Protein 5F7V (pdb70)

Nearest PDB structures (foldseek):
  5f7v-assembly1_A  TM=1.003E+00  e=2.747E-79  Listeria monocytogenes EGD-e
  5yse-assembly1_A  TM=9.105E-01  e=2.428E-28  Listeria innocua Clip11262
  4qsd-assembly1_A  TM=8.784E-01  e=1.864E-27  Agrobacterium fabrum str. C58
  3uor-assembly2_B  TM=7.934E-01  e=7.966E-25  Xanthomonas citri pv. citri str. 306
  7c70-assembly2_B  TM=7.901E-01  e=2.291E-22  Thermus thermophilus HB8

InterPro domains:
  IPR006059 Bacterial-type extracellular solute-binding protein [PF01547] (42-328)
  IPR050490 Bacterial solute-binding protein 1 [PTHR43649] (1-415)

Solvent-accessible surface area: 17169 Å² total; per-residue (Å²): 179,169,40,78,0,60,1,6,1,23,23,3,128,42,140,11,5,93,56,1,18,124,39,1,56,161,94,34,113,88,17,98,7,53,56,93,63,31,65,117,122,67,0,28,101,114,0,72,88,62,23,76,71,71,106,29,6,14,0,0,0,2,10,17,13,2,5,43,67,3,6,77,84,29,26,2,5,58,0,52,43,48,28,112,144,31,167,126,22,69,46,96,66,4,10,139,68,0,24,54,7,1,80,46,108,69,79,12,24,2,0,0,1,0,11,2,1,6,0,3,0,11,3,49,66,29,0,89,187,56,62,12,144,76,6,66,34,109,35,39,15,133,55,11,44,50,4,0,114,136,8,35,48,82,170,88,108,18,24,0,0,5,26,54,15,42,0,44,9,0,10,0,0,0,10,5,8,48,9,52,4,18,53,164,79,66,62,61,11,61,0,50,16,109,59,0,36,103,0,0,40,20,3,2,58,8,15,66,96,45,135,3,6,6,21,26,83,60,33,86,88,93,103,32,30,60,4,0,49,112,23,29,0,0,0,4,7,20,0,0,96,19,0,83,88,0,67,112,12,105,20,141,12,16,0,21,5,2,9,3,49,97,94,67,1,0,3,0,24,2,10,0,0,1,0,4,110,126,13,144,80,50,92,9,0,7,85,0,0,15,14,7,5,32,37,102,56,2,7,112,7,4,6,107,18,16,20,9,2,4,0,18,88,67,168,130,11,30,79,73,0,51,100,34,82,41,0,97,44,2,88,0,0,45,82,0,37,147,52,49,42,84,4,21,58,5,105,22,3,44,127,0,11,101,80,0,48,55,7,0,75,88,7,20,80,64,100,21,60,23,84,104,0,0,106,47,0,40,52,33,0,32,170,48,50,49,32,228

CATH classification: 3.40.190.10

Foldseek 3Di:
DAEEFEEEEEQQPPVLPVVLQVVLCVVVVRYHYHYDYDHPVCRPVVQVCCVVVPNHG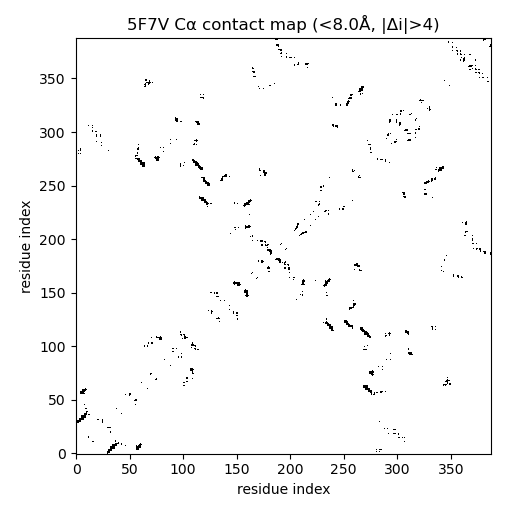QKYKDKLAQLLLCVVVPFFDFCQVVVVPVPPDDLVQFDPVQQCSQDDPNTHFWFWQFKWWKWKKFFVVLCVVLVHDDDAQADALVSLVVQQLSSDDVVVLAAAEEDDLFPQRLQQLLVLQVHHQAPPVRQAGPCLPPSSLVSSCSRLCCQVPSNRYDFCVSQPPHDVVVCVLVVRYGIYIGMLQCVLVCPVRPGAMATAQDHGHNDHEIEMMTMTMTGTPPDPCNSSNVSSRSCSQDPLVSQLSCLVRSSHHHRGPDCVSNVSNCVDDVVNPSVNRVVNVVRYDYDDNDSCSVVLRVQLSVLSSCSSVVNDGSNVSSVVSSVVSCVVVVHD

Secondary structure (DSSP, 8-state):
--EEEEEEESS---HHHHHHHHHHHHH-TTEEEEEEE--HHHHHHHHHHHHHTT---SEEEEEHHHHHHHHHHT-B---HHHHHH-TT--GGGB-HHHHHTTEETTEE-SEEEEEE-EEEEEEHHHHHHHTPPPP-TT-BHHHHHHHHHHH-BGGGTBEEEE---SHHHHHHHHHTTT--SB-TTSS-B-TT-HHHHHHHHHHHHHHHTS--S--HHHHTTS-HHHHHHTT-EEEEEEEGGGHHHHTT-SS-EEEEPPPBSSS--EE-EEEEEEEBTT-S-HHHHHHHHHHHHH-HHHHHHHHHTT-SEESB--HHHHHHHHH--SSS-THHHHHGGGGEEPPP--TTHHHHHHHHHHHHHHHHTTS--HHHHHHHHHHHHHHHHT--

Organism: Listeria monocytogenes serovar 1/2a (strain ATCC BAA-679 / EGD-e) (NCBI:txid169963)

Sequence (388 aa):
DKTEITYYQFSAPGKALDEMVKEFEKQNPDIKKVNNVQQTIAFNDYFTTKLQTQIAGGDAPDAFELNYEETFMMQQYAEEKGVLADLTSYIEKDKDFDPSTLNKQAYDAFKYDGKQYGMVESFSNVVTIYNKDLFDKAGVEYPTADWTWKDEEEAAAKKLTDAKNKVWGTSQPVTMNEFYKVAAQNGGSSIFNEDLLTETTINSPENVEALTHLTNEVTDSKVAPSPADLSSGQLPEDLFMNGQIAMLHTGIWLFDMMFQDAPFKWDVQVEAGNTQKATHFFANGIGVSKDSDKKEAAFKFASSFMSANEEAAKIRIDNNWELPATTENKEILQPYLDATPPDNREAVFESLQYMVVLPPVVKDWNKIISDYTNSSEFEKVLNGDSTPEKALKNSSEDNINKTMGFK

Structure (mmCIF, N/CA/C/O backbone):
data_5F7V
#
_entry.id   5F7V
#
_cell.length_a   49.034
_cell.length_b   37.639
_cell.length_c   90.426
_cell.angle_alpha   90.00
_cell.angle_beta   93.21
_cell.angle_gamma   90.00
#
_symmetry.space_group_name_H-M   'P 1 21 1'
#
loop_
_entity.id
_entity.type
_entity.pdbx_description
1 polymer 'Lmo0181 protein'
2 branched 'Cyclic alpha-D-glucopyranose-(1-3)-alpha-D-glucopyranose-(1-6)-alpha-D-glucopyranose-(1-3)-alpha-D-glucopyranose'
3 water water
#
loop_
_atom_site.group_PDB
_atom_site.id
_atom_site.type_symbol
_atom_site.label_atom_id
_atom_site.label_alt_id
_atom_site.label_comp_id
_atom_site.label_asym_id
_atom_site.label_entity_id
_atom_site.label_seq_id
_atom_site.pdbx_PDB_ins_code
_atom_site.Cartn_x
_atom_site.Cartn_y
_atom_site.Cartn_z
_atom_site.occupancy
_atom_site.B_iso_or_equiv
_atom_site.auth_seq_id
_atom_site.auth_comp_id
_atom_site.auth_asym_id
_atom_site.auth_atom_id
_atom_site.pdbx_PDB_model_num
ATOM 1 N N . ASP A 1 11 ? 23.673 -1.923 104.468 1.00 36.28 29 ASP A N 1
ATOM 2 C CA . ASP A 1 11 ? 24.829 -2.761 104.921 1.00 34.19 29 ASP A CA 1
ATOM 3 C C . ASP A 1 11 ? 25.571 -3.331 103.704 1.00 29.12 29 ASP A C 1
ATOM 4 O O . ASP A 1 11 ? 26.312 -2.600 103.041 1.00 28.30 29 ASP A O 1
ATOM 9 N N . LYS A 1 12 ? 25.355 -4.611 103.406 1.00 37.05 30 LYS A N 1
ATOM 10 C CA . LYS A 1 12 ? 26.058 -5.316 102.331 1.00 32.20 30 LYS A CA 1
ATOM 11 C C . LYS A 1 12 ? 25.174 -5.353 101.093 1.00 27.45 30 LYS A C 1
ATOM 12 O O . LYS A 1 12 ? 23.958 -5.486 101.205 1.00 27.56 30 LYS A O 1
ATOM 18 N N . THR A 1 13 ? 25.793 -5.248 99.926 1.00 22.49 31 THR A N 1
ATOM 19 C CA . THR A 1 13 ? 25.066 -5.211 98.677 1.00 20.57 31 THR A CA 1
ATOM 20 C C . THR A 1 13 ? 25.645 -6.304 97.807 1.00 18.07 31 THR A C 1
ATOM 21 O O . THR A 1 13 ? 26.865 -6.387 97.689 1.00 16.60 31 THR A O 1
ATOM 25 N N . GLU A 1 14 ? 24.801 -7.124 97.193 1.00 17.04 32 GLU A N 1
ATOM 26 C CA . GLU A 1 14 ? 25.249 -8.118 96.239 1.00 15.73 32 GLU A CA 1
ATOM 27 C C . GLU A 1 14 ? 24.718 -7.727 94.863 1.00 13.91 32 GLU A C 1
ATOM 28 O O . GLU A 1 14 ? 23.506 -7.573 94.680 1.00 14.78 32 GLU A O 1
ATOM 34 N N . ILE A 1 15 ? 25.629 -7.559 93.915 1.00 11.58 33 ILE A N 1
ATOM 35 C CA . ILE A 1 15 ? 25.217 -7.243 92.553 1.00 10.64 33 ILE A CA 1
ATOM 36 C C . ILE A 1 15 ? 25.475 -8.441 91.651 1.00 9.78 33 ILE A C 1
ATOM 37 O O . ILE A 1 15 ? 26.352 -9.269 91.901 1.00 9.32 33 ILE A O 1
ATOM 42 N N . THR A 1 16 ? 24.726 -8.520 90.567 1.00 9.38 34 THR A N 1
ATOM 43 C CA . TH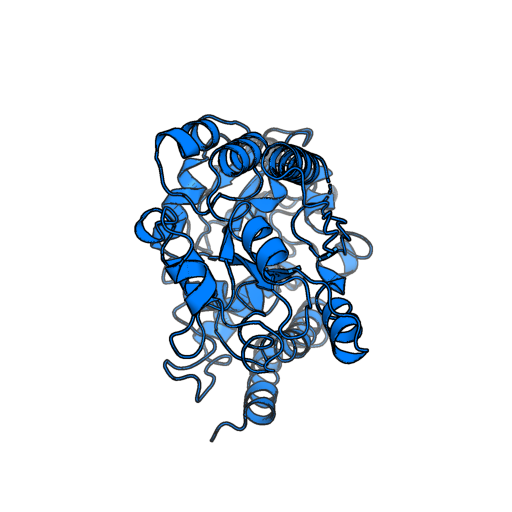R A 1 16 ? 24.995 -9.463 89.486 1.00 9.01 34 THR A CA 1
ATOM 44 C C . THR A 1 16 ? 25.701 -8.771 88.332 1.00 7.92 34 THR A C 1
ATOM 45 O O . THR A 1 16 ? 25.351 -7.643 87.991 1.00 7.78 34 THR A O 1
ATOM 49 N N . TYR A 1 17 ? 26.658 -9.467 87.739 1.00 7.37 35 TYR A N 1
ATOM 50 C CA . TYR A 1 17 ? 27.411 -9.021 86.552 1.00 6.78 35 TYR A CA 1
ATOM 51 C C . TYR A 1 17 ? 27.353 -10.126 85.530 1.00 7.11 35 TYR A C 1
ATOM 52 O O . TYR A 1 17 ? 27.760 -11.233 85.834 1.00 7.60 35 TYR A O 1
ATOM 61 N N . TYR A 1 18 ? 26.782 -9.827 84.369 1.00 7.31 36 TYR A N 1
ATOM 62 C CA . TYR A 1 18 ? 26.609 -10.780 83.262 1.00 7.95 36 TYR A CA 1
ATOM 63 C C . TYR A 1 18 ? 27.649 -10.402 82.225 1.00 7.04 36 TYR A C 1
ATOM 64 O O . TYR A 1 18 ? 27.799 -9.209 81.912 1.00 6.67 36 TYR A O 1
ATOM 73 N N . GLN A 1 19 ? 28.427 -11.363 81.733 1.00 6.77 37 GLN A N 1
ATOM 74 C CA . GLN A 1 19 ? 29.500 -11.026 80.770 1.00 6.29 37 GLN A CA 1
ATOM 75 C C . GLN A 1 19 ? 29.843 -12.187 79.847 1.00 6.70 37 GLN A C 1
ATOM 76 O O . GLN A 1 19 ? 29.426 -13.322 80.078 1.00 7.09 37 GLN A O 1
ATOM 82 N N . PHE A 1 20 ? 30.610 -11.867 78.817 1.00 6.56 38 PHE A N 1
ATOM 83 C CA . PHE A 1 20 ? 31.090 -12.813 77.822 1.00 7.15 38 PHE A CA 1
ATOM 84 C C . PHE A 1 20 ? 32.574 -12.808 77.573 1.00 7.59 38 PHE A C 1
ATOM 85 O O . PHE A 1 20 ? 33.081 -13.814 77.134 1.00 8.40 38 PHE A O 1
ATOM 93 N N . SER A 1 21 ? 33.284 -11.698 77.803 1.00 7.39 39 SER A N 1
ATOM 94 C CA . SER A 1 21 ? 34.619 -11.619 77.209 1.00 8.24 39 SER A CA 1
ATOM 95 C C . SER A 1 21 ? 35.721 -12.361 77.955 1.00 9.49 39 SER A C 1
ATOM 96 O O . SER A 1 21 ? 36.734 -12.658 77.351 1.00 10.43 39 SER A O 1
ATOM 99 N N . ALA A 1 22 ? 35.508 -12.632 79.241 1.00 10.08 40 ALA A N 1
ATOM 100 C CA . ALA A 1 22 ? 36.400 -13.508 79.995 1.00 12.31 40 ALA A CA 1
ATOM 101 C C . ALA A 1 22 ? 35.884 -14.953 79.858 1.00 14.87 40 ALA A C 1
ATOM 102 O O . ALA A 1 22 ? 34.659 -15.227 79.963 1.00 15.25 40 ALA A O 1
ATOM 104 N N . PRO A 1 23 ? 36.818 -15.903 79.757 1.00 18.72 41 PRO A N 1
ATOM 105 C CA . PRO A 1 23 ? 36.370 -17.295 79.991 1.00 20.67 41 PRO A CA 1
ATOM 106 C C . PRO A 1 23 ? 35.709 -17.489 81.367 1.00 21.32 41 PRO A C 1
ATOM 107 O O . PRO A 1 23 ? 34.987 -18.483 81.528 1.00 25.62 41 PRO A O 1
ATOM 111 N N . GLY A 1 26 ? 38.550 -18.237 83.535 1.00 25.74 44 GLY A N 1
ATOM 112 C CA . GLY A 1 26 ? 38.078 -17.165 84.421 1.00 24.13 44 GLY A CA 1
ATOM 113 C C . GLY A 1 26 ? 39.162 -16.484 85.248 1.00 23.87 44 GLY A C 1
ATOM 114 O O . GLY A 1 26 ? 38.844 -15.669 86.134 1.00 23.02 44 GLY A O 1
ATOM 115 N N . LYS A 1 27 ? 40.426 -16.802 84.975 1.00 23.68 45 LYS A N 1
ATOM 116 C CA . LYS A 1 27 ? 41.534 -16.353 85.814 1.00 23.28 45 LYS A CA 1
ATOM 117 C C . LYS A 1 27 ? 41.551 -14.835 86.038 1.00 20.04 45 LYS A C 1
ATOM 118 O O . LYS A 1 27 ? 41.457 -14.354 87.173 1.00 19.32 45 LYS A O 1
ATOM 124 N N . ALA A 1 28 ? 41.668 -14.082 84.956 1.00 17.54 46 ALA A N 1
ATOM 125 C CA . ALA A 1 28 ? 41.798 -12.642 85.075 1.00 15.58 46 ALA A CA 1
ATOM 126 C C . ALA A 1 28 ? 40.557 -12.014 85.712 1.00 13.72 46 ALA A C 1
ATOM 127 O O . ALA A 1 28 ? 40.671 -11.190 86.635 1.00 12.86 46 ALA A O 1
ATOM 129 N N . LEU A 1 29 ? 39.376 -12.427 85.276 1.00 12.46 47 LEU A N 1
ATOM 130 C CA . LEU A 1 29 ? 38.178 -11.785 85.800 1.00 11.30 47 LEU A CA 1
ATOM 131 C C . LEU A 1 29 ? 38.010 -12.107 87.279 1.00 11.49 47 LEU A C 1
ATOM 132 O O . LEU A 1 29 ? 37.639 -11.224 88.060 1.00 10.33 47 LEU A O 1
ATOM 137 N N . ASP A 1 30 ? 38.262 -13.345 87.667 1.00 12.53 48 ASP A N 1
ATOM 138 C CA . ASP A 1 30 ? 38.173 -13.708 89.088 1.00 13.38 48 ASP A CA 1
ATOM 139 C C . ASP A 1 30 ? 39.119 -12.863 89.958 1.00 12.85 48 ASP A C 1
ATOM 140 O O . ASP A 1 30 ? 38.719 -12.417 91.044 1.00 12.13 48 ASP A O 1
ATOM 145 N N . GLU A 1 31 ? 40.336 -12.625 89.486 1.00 12.69 49 GLU A N 1
ATOM 146 C CA . GLU A 1 31 ? 41.275 -11.788 90.212 1.00 12.86 49 GLU A CA 1
ATOM 147 C C . GLU A 1 31 ? 40.788 -10.349 90.284 1.00 11.31 49 GLU A C 1
ATOM 148 O O . GLU A 1 31 ? 40.898 -9.739 91.334 1.00 10.99 49 GLU A O 1
ATOM 154 N N . MET A 1 32 ? 40.211 -9.816 89.208 1.00 10.19 50 MET A N 1
ATOM 155 C CA . MET A 1 32 ? 39.624 -8.483 89.277 1.00 9.26 50 MET A CA 1
ATOM 156 C C . MET A 1 32 ? 38.492 -8.389 90.302 1.00 8.67 50 MET A C 1
ATOM 157 O O . MET A 1 32 ? 38.445 -7.434 91.065 1.00 8.29 50 MET A O 1
ATOM 162 N N . VAL A 1 33 ? 37.627 -9.395 90.336 1.00 8.55 51 VAL A N 1
ATOM 163 C CA . VAL A 1 33 ? 36.531 -9.407 91.316 1.00 8.38 51 VAL A CA 1
ATOM 164 C C . VAL A 1 33 ? 37.095 -9.450 92.745 1.00 8.79 51 VAL A C 1
ATOM 165 O O . VAL A 1 33 ? 36.613 -8.705 93.620 1.00 8.65 51 VAL A O 1
ATOM 169 N N . LYS A 1 34 ? 38.086 -10.295 92.991 1.00 9.51 52 LYS A N 1
ATOM 170 C CA . LYS A 1 34 ? 38.709 -10.363 94.301 1.00 10.25 52 LYS A CA 1
ATOM 171 C C . LYS A 1 34 ? 39.270 -9.004 94.726 1.00 9.89 52 LYS A C 1
ATOM 172 O O . LYS A 1 34 ? 39.142 -8.600 95.875 1.00 9.87 52 LYS A O 1
ATOM 178 N N . GLU A 1 35 ? 39.962 -8.342 93.811 1.00 9.56 53 GLU A N 1
ATOM 179 C CA . GLU A 1 35 ? 40.555 -7.036 94.112 1.00 9.77 53 GLU A CA 1
ATOM 180 C C . GLU A 1 35 ? 39.466 -5.964 94.346 1.00 8.93 53 GLU A C 1
ATOM 181 O O . GLU A 1 35 ? 39.550 -5.163 95.279 1.00 9.19 53 GLU A O 1
ATOM 187 N N . PHE A 1 36 ? 38.414 -6.019 93.551 1.00 8.14 54 PHE A N 1
ATOM 188 C CA . PHE A 1 36 ? 37.288 -5.115 93.726 1.00 7.80 54 PHE A CA 1
ATOM 189 C C . PHE A 1 36 ? 36.650 -5.293 95.104 1.00 8.12 54 PHE A C 1
ATOM 190 O O . PHE A 1 36 ? 36.362 -4.319 95.780 1.00 8.23 54 PHE A O 1
ATOM 198 N N . GLU A 1 37 ? 36.448 -6.542 95.481 1.00 8.43 55 GLU A N 1
ATOM 199 C CA . GLU A 1 37 ? 35.824 -6.870 96.765 1.00 9.08 55 GLU A CA 1
ATOM 200 C C . GLU A 1 37 ? 36.716 -6.469 97.928 1.00 9.78 55 GLU A C 1
ATOM 201 O O . GLU A 1 37 ? 36.203 -6.038 98.965 1.00 10.35 55 GLU A O 1
ATOM 207 N N . LYS A 1 38 ? 38.030 -6.588 97.759 1.00 9.98 56 LYS A N 1
ATOM 208 C CA . LYS A 1 38 ? 38.942 -6.140 98.793 1.00 10.75 56 LYS A CA 1
ATOM 209 C C . LYS A 1 38 ? 38.838 -4.631 99.044 1.00 10.94 56 LYS A C 1
ATOM 210 O O . LYS A 1 38 ? 38.785 -4.175 100.207 1.00 11.54 56 LYS A O 1
ATOM 216 N N . GLN A 1 39 ? 38.803 -3.899 97.940 1.00 10.72 57 GLN A N 1
ATOM 217 C CA . GLN A 1 39 ? 38.718 -2.435 97.957 1.00 11.23 57 GLN A CA 1
ATOM 218 C C . GLN A 1 39 ? 37.310 -1.920 98.233 1.00 11.22 57 GLN A C 1
ATOM 219 O O . GLN A 1 39 ? 37.160 -0.743 98.531 1.00 11.85 57 GLN A O 1
ATOM 225 N N . ASN A 1 40 ? 36.295 -2.774 98.133 1.00 10.87 58 ASN A N 1
ATOM 226 C CA . ASN A 1 40 ? 34.909 -2.353 98.355 1.00 11.12 58 ASN A CA 1
ATOM 227 C C . ASN A 1 40 ? 34.226 -3.396 99.245 1.00 11.53 58 ASN A C 1
ATOM 228 O O . ASN A 1 40 ? 33.422 -4.201 98.767 1.00 10.82 58 ASN A O 1
ATOM 233 N N . PRO A 1 41 ? 34.553 -3.388 100.546 1.00 12.53 59 PRO A N 1
ATOM 234 C CA . PRO A 1 41 ? 34.132 -4.531 101.396 1.00 13.21 59 PRO A CA 1
ATOM 235 C C . PRO A 1 41 ? 32.615 -4.716 101.551 1.00 13.95 59 PRO A C 1
ATOM 236 O O . PRO A 1 41 ? 32.165 -5.761 102.025 1.00 14.93 59 PRO A O 1
ATOM 240 N N . ASP A 1 42 ? 31.833 -3.714 101.162 1.00 14.07 60 ASP A N 1
ATOM 241 C CA . ASP A 1 42 ? 30.393 -3.794 101.305 1.00 14.93 60 ASP A CA 1
ATOM 242 C C . ASP A 1 42 ? 29.719 -4.344 100.050 1.00 13.61 60 ASP A C 1
ATOM 243 O O . ASP A 1 42 ? 28.492 -4.457 100.039 1.00 14.12 60 ASP A O 1
ATOM 248 N N . ILE A 1 43 ? 30.473 -4.670 98.998 1.00 11.91 61 ILE A N 1
ATOM 249 C CA . ILE A 1 43 ? 29.882 -5.057 97.711 1.00 11.07 61 ILE A CA 1
ATOM 250 C C . ILE A 1 43 ? 30.417 -6.412 97.299 1.00 10.54 61 ILE A C 1
ATOM 251 O O . ILE A 1 43 ? 31.631 -6.614 97.272 1.00 10.40 61 ILE A O 1
ATOM 256 N N A LYS A 1 44 ? 29.505 -7.343 97.039 0.50 10.74 62 LYS A N 1
ATOM 257 N N B LYS A 1 44 ? 29.527 -7.358 97.036 0.50 10.80 62 LYS A N 1
ATOM 258 C CA A LYS A 1 44 ? 29.800 -8.675 96.536 0.50 10.60 62 LYS A CA 1
ATOM 259 C CA B LYS A 1 44 ? 29.920 -8.651 96.504 0.50 10.64 62 LYS A CA 1
ATOM 260 C C A LYS A 1 44 ? 29.359 -8.685 95.087 0.50 9.82 62 LYS A C 1
ATOM 261 C C B LYS A 1 44 ? 29.355 -8.725 95.105 0.50 9.90 62 LYS A C 1
ATOM 262 O O A LYS A 1 44 ? 28.283 -8.153 94.793 0.50 9.95 62 LYS A O 1
ATOM 263 O O B LYS A 1 44 ? 28.224 -8.281 94.869 0.50 10.08 62 LYS A O 1
ATOM 274 N N . VAL A 1 45 ? 30.141 -9.299 94.204 1.00 11.50 63 VAL A N 1
ATOM 275 C CA . VAL A 1 45 ? 29.798 -9.373 92.773 1.00 10.42 63 VAL A CA 1
ATOM 276 C C . VAL A 1 45 ? 29.618 -10.839 92.383 1.00 10.78 63 VAL A C 1
ATOM 277 O O . VAL A 1 45 ? 30.541 -11.633 92.511 1.00 11.57 63 VAL A O 1
ATOM 281 N N A ASN A 1 46 ? 28.428 -11.171 91.887 0.60 10.45 64 ASN A N 1
ATOM 282 N N B ASN A 1 46 ? 28.415 -11.154 91.912 0.40 10.43 64 ASN A N 1
ATOM 283 C CA A ASN A 1 46 ? 28.080 -12.523 91.465 0.60 11.01 64 ASN A CA 1
ATOM 284 C CA B ASN A 1 46 ? 28.037 -12.479 91.453 0.40 10.91 64 ASN A CA 1
ATOM 285 C C A ASN A 1 46 ? 28.067 -12.535 89.941 0.60 10.22 64 ASN A C 1
ATOM 286 C C B ASN A 1 46 ? 28.131 -12.437 89.929 0.40 10.11 64 ASN A C 1
ATOM 287 O O A ASN A 1 46 ? 27.162 -11.964 89.323 0.60 9.74 64 ASN A O 1
ATOM 288 O O B ASN A 1 46 ? 27.379 -11.706 89.281 0.40 9.38 64 ASN A O 1
ATOM 297 N N . VAL A 1 47 ? 29.068 -13.194 89.369 1.00 10.42 65 VAL A N 1
ATOM 298 C CA . VAL A 1 47 ? 29.328 -13.211 87.915 1.00 9.94 65 VAL A CA 1
ATOM 299 C C . VAL A 1 47 ? 28.616 -14.377 87.246 1.00 10.44 65 VAL A C 1
ATOM 300 O O . VAL A 1 47 ? 28.685 -15.506 87.739 1.00 11.55 65 VAL A O 1
ATOM 304 N N A GLN A 1 48 ? 27.924 -14.093 86.142 0.50 9.90 66 GLN A N 1
ATOM 305 N N B GLN A 1 48 ? 27.940 -14.072 86.140 0.50 9.75 66 GLN A N 1
ATOM 306 C CA A GLN A 1 48 ? 27.396 -15.132 85.259 0.50 10.69 66 GLN A CA 1
ATOM 307 C CA B GLN A 1 48 ? 27.389 -15.070 85.237 0.50 10.39 66 GLN A CA 1
ATOM 308 C C A GLN A 1 48 ? 28.022 -14.933 83.887 0.50 10.01 66 GLN A C 1
ATOM 309 C C B GLN A 1 48 ? 28.089 -14.905 83.902 0.50 9.87 66 GLN A C 1
ATOM 310 O O A GLN A 1 48 ? 27.984 -13.839 83.324 0.50 8.97 66 GLN A O 1
ATOM 311 O O B GLN A 1 48 ? 28.153 -13.798 83.373 0.50 8.85 66 GLN A O 1
ATOM 322 N N . THR A 1 49 ? 28.610 -16.004 83.374 1.00 10.71 67 THR A N 1
ATOM 323 C CA . THR A 1 49 ? 29.261 -15.997 82.073 1.00 10.61 67 THR A CA 1
ATOM 324 C C . THR A 1 49 ? 28.453 -16.790 81.073 1.00 11.30 67 THR A C 1
ATOM 325 O O . THR A 1 49 ? 28.009 -17.916 81.355 1.00 12.69 67 THR A O 1
ATOM 329 N N . ILE A 1 50 ? 28.301 -16.207 79.888 1.00 10.69 68 ILE A N 1
ATOM 330 C CA . ILE A 1 50 ? 27.649 -16.853 78.747 1.00 11.44 68 ILE A CA 1
ATOM 331 C C . ILE A 1 50 ? 28.581 -16.762 77.564 1.00 11.24 68 ILE A C 1
ATOM 332 O O . ILE A 1 50 ? 29.170 -15.689 77.342 1.00 10.34 68 ILE A O 1
ATOM 337 N N . ALA A 1 51 ? 28.675 -17.832 76.797 1.00 12.22 69 ALA A N 1
ATOM 338 C CA . ALA A 1 51 ? 29.455 -17.854 75.560 1.00 12.32 69 ALA A CA 1
ATOM 339 C C . ALA A 1 51 ? 28.999 -16.735 74.633 1.00 11.32 69 ALA A C 1
ATOM 340 O O . ALA A 1 51 ? 27.820 -16.446 74.561 1.00 10.89 69 ALA A O 1
ATOM 342 N N . PHE A 1 52 ? 29.949 -16.133 73.925 1.00 11.12 70 PHE A N 1
ATOM 343 C CA . PHE A 1 52 ? 29.678 -14.989 73.042 1.00 10.52 70 PHE A CA 1
ATOM 344 C C . PHE A 1 52 ? 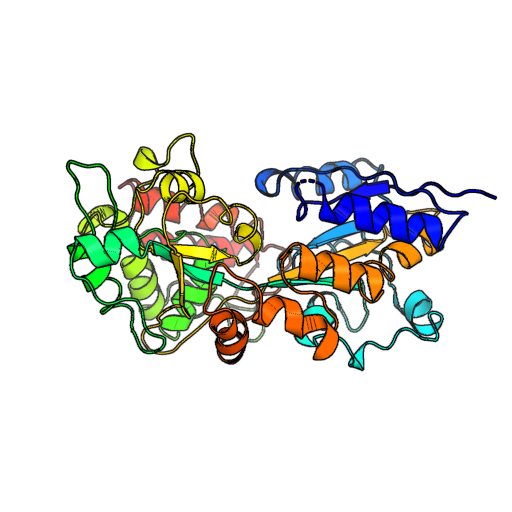28.578 -15.284 72.036 1.00 11.55 70 PHE A C 1
ATOM 345 O O . PHE A 1 52 ? 27.772 -14.410 71.756 1.00 11.08 70 PHE A O 1
ATOM 353 N N . ASN A 1 53 ? 28.559 -16.497 71.496 1.00 13.42 71 ASN A N 1
ATOM 354 C CA . ASN A 1 53 ? 27.593 -16.820 70.442 1.00 15.05 71 ASN A CA 1
ATOM 355 C C . ASN A 1 53 ? 26.135 -16.771 70.895 1.00 15.15 71 ASN A C 1
ATOM 356 O O . ASN A 1 53 ? 25.268 -16.481 70.087 1.00 15.99 71 ASN A O 1
ATOM 361 N N . ASP A 1 54 ? 25.904 -17.009 72.185 1.00 15.07 72 ASP A N 1
ATOM 362 C CA . ASP A 1 54 ? 24.572 -16.979 72.803 1.00 15.57 72 ASP A CA 1
ATOM 363 C C . ASP A 1 54 ? 24.322 -15.809 73.745 1.00 13.64 72 ASP A C 1
ATOM 364 O O . ASP A 1 54 ? 23.203 -15.593 74.222 1.00 13.60 72 ASP A O 1
ATOM 369 N N . TYR A 1 55 ? 25.348 -14.997 74.001 1.00 11.80 73 TYR A N 1
ATOM 370 C CA . TYR A 1 55 ? 25.235 -13.992 75.038 1.00 10.51 73 TYR A CA 1
ATOM 371 C C . TYR A 1 55 ? 24.121 -12.976 74.806 1.00 10.60 73 TYR A C 1
ATOM 372 O O . TYR A 1 55 ? 23.381 -12.667 75.743 1.00 10.22 73 TYR A O 1
ATOM 381 N N . PHE A 1 56 ? 24.042 -12.407 73.608 1.00 11.16 74 PHE A N 1
ATOM 382 C CA . PHE A 1 56 ? 23.106 -11.299 73.425 1.00 11.89 74 PHE A CA 1
ATOM 383 C C . PHE A 1 56 ? 21.658 -11.773 73.391 1.00 12.83 74 PHE A C 1
ATOM 384 O O . PHE A 1 56 ? 20.800 -11.053 73.901 1.00 13.47 74 PHE A O 1
ATOM 392 N N A THR A 1 57 ? 21.422 -12.957 72.834 0.70 13.75 75 THR A N 1
ATOM 393 N N B THR A 1 57 ? 21.368 -12.939 72.820 0.30 13.72 75 THR A N 1
ATOM 394 C CA A THR A 1 57 ? 20.086 -13.529 72.842 0.70 15.10 75 THR A CA 1
ATOM 395 C CA B THR A 1 57 ? 19.993 -13.434 72.860 0.30 14.95 75 THR A CA 1
ATOM 396 C C A THR A 1 57 ? 19.655 -13.791 74.280 0.70 14.96 75 THR A C 1
ATOM 397 C C B THR A 1 57 ? 19.612 -13.843 74.284 0.30 15.00 75 THR A C 1
ATOM 398 O O A THR A 1 57 ? 18.531 -13.494 74.673 0.70 15.61 75 THR A O 1
ATOM 399 O O B THR A 1 57 ? 18.461 -13.669 74.679 0.30 15.91 75 THR A O 1
ATOM 406 N N . LYS A 1 58 ? 20.561 -14.363 75.059 1.00 14.32 76 LYS A N 1
ATOM 407 C CA . LYS A 1 58 ? 20.289 -14.705 76.450 1.00 14.65 76 LYS A CA 1
ATOM 408 C C . LYS A 1 58 ? 20.064 -13.452 77.301 1.00 13.60 76 LYS A C 1
ATOM 409 O O . LYS A 1 58 ? 19.128 -13.356 78.087 1.00 14.07 76 LYS A O 1
ATOM 415 N N . LEU A 1 59 ? 20.907 -12.447 77.091 1.00 12.38 77 LEU A N 1
ATOM 416 C CA . LEU A 1 59 ? 20.821 -11.212 77.863 1.00 11.93 77 LEU A CA 1
ATOM 417 C C . LEU A 1 59 ? 19.487 -10.519 77.628 1.00 13.04 77 LEU A C 1
ATOM 418 O O . LEU A 1 59 ? 18.816 -10.119 78.583 1.00 12.96 77 LEU A O 1
ATOM 423 N N . GLN A 1 60 ? 19.108 -10.437 76.363 1.00 14.32 78 GLN A N 1
ATOM 424 C CA . GLN A 1 60 ? 17.859 -9.776 75.988 1.00 16.41 78 GLN A CA 1
ATOM 425 C C . GLN A 1 60 ? 16.676 -10.495 76.634 1.00 17.21 78 GLN A C 1
ATOM 426 O O . GLN A 1 60 ? 15.767 -9.843 77.139 1.00 17.55 78 GLN A O 1
ATOM 432 N N . THR A 1 61 ? 16.704 -11.821 76.653 1.00 17.16 79 THR A N 1
ATOM 433 C CA . THR A 1 61 ? 15.645 -12.580 77.287 1.00 18.74 79 THR A CA 1
ATOM 434 C C . THR A 1 61 ? 15.568 -12.306 78.790 1.00 18.88 79 THR A C 1
ATOM 435 O O . THR A 1 61 ? 14.479 -12.053 79.335 1.00 19.97 79 THR A O 1
ATOM 439 N N . GLN A 1 62 ? 16.719 -12.339 79.455 1.00 19.14 80 GLN A N 1
ATOM 440 C CA . GLN A 1 62 ? 16.814 -12.016 80.879 1.00 19.73 80 GLN A C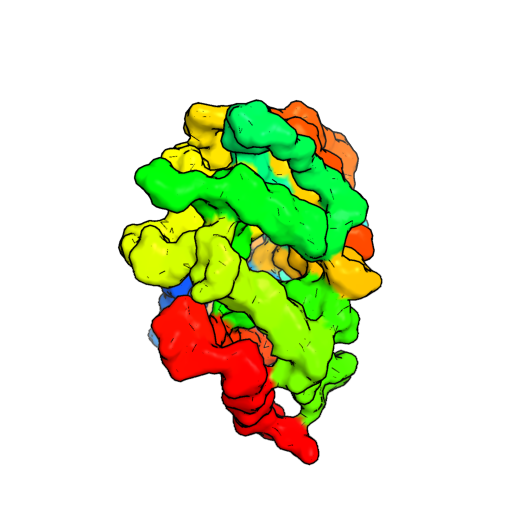A 1
ATOM 441 C C . GLN A 1 62 ? 16.214 -10.652 81.203 1.00 18.65 80 GLN A C 1
ATOM 442 O O . GLN A 1 62 ? 15.382 -10.544 82.124 1.00 19.08 80 GLN A O 1
ATOM 448 N N . ILE A 1 63 ? 16.606 -9.648 80.420 1.00 16.93 81 ILE A N 1
ATOM 449 C CA . ILE A 1 63 ? 16.123 -8.289 80.625 1.00 16.46 81 ILE A CA 1
ATOM 450 C C . ILE A 1 63 ? 14.617 -8.210 80.359 1.00 17.50 81 ILE A C 1
ATOM 451 O O . ILE A 1 63 ? 13.873 -7.757 81.215 1.00 17.81 81 ILE A O 1
ATOM 456 N N . ALA A 1 64 ? 14.192 -8.652 79.179 1.00 18.15 82 ALA A N 1
ATOM 457 C CA . ALA A 1 64 ? 12.784 -8.508 78.786 1.00 19.54 82 ALA A CA 1
ATOM 458 C C . ALA A 1 64 ? 11.848 -9.239 79.727 1.00 20.90 82 ALA A C 1
ATOM 459 O O . ALA A 1 64 ? 10.711 -8.787 79.913 1.00 22.14 82 ALA A O 1
ATOM 461 N N . GLY A 1 65 ? 12.312 -10.330 80.343 1.00 21.07 83 GLY A N 1
ATOM 462 C CA . GLY A 1 65 ? 11.558 -11.098 81.316 1.00 22.41 83 GLY A CA 1
ATOM 463 C C . GLY A 1 65 ? 11.537 -10.535 82.724 1.00 21.60 83 GLY A C 1
ATOM 464 O O . GLY A 1 65 ? 10.929 -11.140 83.605 1.00 23.39 83 GLY A O 1
ATOM 465 N N . GLY A 1 66 ? 12.184 -9.384 82.923 1.00 20.17 84 GLY A N 1
ATOM 466 C CA . GLY A 1 66 ? 12.164 -8.663 84.196 1.00 19.63 84 GLY A CA 1
ATOM 467 C C . GLY A 1 66 ? 13.180 -9.035 85.253 1.00 18.54 84 GLY A C 1
ATOM 468 O O . GLY A 1 66 ? 12.946 -8.711 86.417 1.00 18.54 84 GLY A O 1
ATOM 469 N N . ASP A 1 67 ? 14.287 -9.678 84.869 1.00 17.73 85 ASP A N 1
ATOM 470 C CA . ASP A 1 67 ? 15.374 -9.938 85.828 1.00 16.93 85 ASP A CA 1
ATOM 471 C C . ASP A 1 67 ? 16.700 -9.570 85.211 1.00 15.06 85 ASP A C 1
ATOM 472 O O . ASP A 1 67 ? 17.564 -10.435 85.054 1.00 15.06 85 ASP A O 1
ATOM 477 N N . ALA A 1 68 ? 16.814 -8.302 84.839 1.00 13.50 86 ALA A N 1
ATOM 478 C CA . ALA A 1 68 ? 18.068 -7.798 84.318 1.00 12.04 86 ALA A CA 1
ATOM 479 C C . ALA A 1 68 ? 19.196 -7.923 85.339 1.00 11.17 86 ALA A C 1
ATOM 480 O O . ALA A 1 68 ? 19.000 -7.698 86.529 1.00 11.61 86 ALA A O 1
ATOM 482 N N . PRO A 1 69 ? 20.378 -8.311 84.881 1.00 10.24 87 PRO A N 1
ATOM 483 C CA . PRO A 1 69 ? 21.556 -8.208 85.736 1.00 9.63 87 PRO A CA 1
ATOM 484 C C . PRO A 1 69 ? 21.778 -6.751 86.143 1.00 8.88 87 PRO A C 1
ATOM 485 O O . PRO A 1 69 ? 21.448 -5.850 85.398 1.00 8.62 87 PRO A O 1
ATOM 489 N N . ASP A 1 70 ? 22.334 -6.504 87.322 1.00 8.66 88 ASP A N 1
ATOM 490 C CA . ASP A 1 70 ? 22.603 -5.130 87.706 1.00 8.26 88 ASP A CA 1
ATOM 491 C C . ASP A 1 70 ? 23.613 -4.467 86.793 1.00 7.59 88 ASP A C 1
ATOM 492 O O . ASP A 1 70 ? 23.452 -3.298 86.475 1.00 7.47 88 ASP A O 1
ATOM 497 N N . ALA A 1 71 ? 24.637 -5.214 86.403 1.00 7.46 89 ALA A N 1
ATOM 498 C CA . ALA A 1 71 ? 25.662 -4.716 85.510 1.00 7.11 89 ALA A CA 1
ATOM 499 C C . ALA A 1 71 ? 25.815 -5.764 84.415 1.00 7.09 89 ALA A C 1
ATOM 500 O O . ALA A 1 71 ? 25.724 -6.957 84.694 1.00 7.44 89 ALA A O 1
ATOM 502 N N . PHE A 1 72 ? 26.085 -5.347 83.181 1.00 6.79 90 PHE A N 1
ATOM 503 C CA . PHE A 1 72 ? 26.291 -6.315 82.120 1.00 6.82 90 PHE A CA 1
ATOM 504 C C . PHE A 1 72 ? 27.167 -5.754 81.027 1.00 6.50 90 PHE A C 1
ATOM 505 O O . PHE A 1 72 ? 27.176 -4.561 80.759 1.00 6.28 90 PHE A O 1
ATOM 513 N N . GLU A 1 73 ? 27.880 -6.673 80.407 1.00 6.59 91 GLU A N 1
ATOM 514 C CA . GLU A 1 73 ? 28.819 -6.357 79.339 1.00 6.38 91 GLU A CA 1
ATOM 515 C C . GLU A 1 73 ? 28.085 -6.142 78.024 1.00 6.22 91 GLU A C 1
ATOM 516 O O . GLU A 1 73 ? 27.127 -6.840 77.697 1.00 6.44 91 GLU A O 1
ATOM 522 N N . LEU A 1 74 ? 28.576 -5.183 77.251 1.00 5.98 92 LEU A N 1
ATOM 523 C CA . LEU A 1 74 ? 28.093 -4.914 75.872 1.00 5.89 92 LEU A CA 1
ATOM 524 C C . LEU A 1 74 ? 29.297 -4.672 75.027 1.00 5.79 92 LEU A C 1
ATOM 525 O O . LEU A 1 74 ? 30.302 -4.205 75.491 1.00 5.80 92 LEU A O 1
ATOM 530 N N . ASN A 1 75 ? 29.172 -5.063 73.765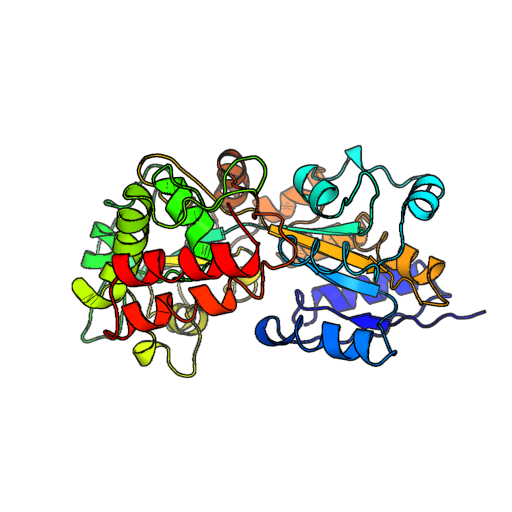 1.00 5.79 93 ASN A N 1
ATOM 531 C CA . ASN A 1 75 ? 30.173 -4.721 72.761 1.00 5.74 93 ASN A CA 1
ATOM 532 C C . ASN A 1 75 ? 29.764 -3.453 72.021 1.00 5.68 93 ASN A C 1
ATOM 533 O O . ASN A 1 75 ? 28.633 -2.979 72.090 1.00 5.73 93 ASN A O 1
ATOM 538 N N . TYR A 1 76 ? 30.720 -2.915 71.271 1.00 5.71 94 TYR A N 1
ATOM 539 C CA . TYR A 1 76 ? 30.514 -1.695 70.519 1.00 5.82 94 TYR A CA 1
ATOM 540 C C . TYR A 1 76 ? 29.326 -1.867 69.594 1.00 5.86 94 TYR A C 1
ATOM 541 O O . TYR A 1 76 ? 28.463 -1.005 69.528 1.00 6.06 94 TYR A O 1
ATOM 550 N N A GLU A 1 77 ? 29.269 -3.004 68.912 0.50 5.83 95 GLU A N 1
ATOM 551 N N B GLU A 1 77 ? 29.291 -3.018 68.920 0.50 5.82 95 GLU A N 1
ATOM 552 C CA A GLU A 1 77 ? 28.283 -3.088 67.841 0.50 6.01 95 GLU A CA 1
ATOM 553 C CA B GLU A 1 77 ? 28.302 -3.308 67.876 0.50 6.00 95 GLU A CA 1
ATOM 554 C C A GLU A 1 77 ? 26.890 -3.433 68.344 0.50 6.20 95 GLU A C 1
ATOM 555 C C B GLU A 1 77 ? 26.889 -3.350 68.388 0.50 6.20 95 GLU A C 1
ATOM 556 O O A GLU A 1 77 ? 25.969 -3.272 67.559 0.50 6.51 95 GLU A O 1
ATOM 557 O O B GLU A 1 77 ? 25.978 -2.916 67.699 0.50 6.50 95 GLU A O 1
ATOM 568 N N . THR A 1 78 ? 26.693 -3.866 69.593 1.00 6.13 96 THR A N 1
ATOM 569 C CA . THR A 1 78 ? 25.323 -4.068 70.116 1.00 6.43 96 THR A CA 1
ATOM 570 C C . THR A 1 78 ? 24.878 -2.927 70.998 1.00 6.46 96 THR A C 1
ATOM 571 O O . THR A 1 78 ? 23.706 -2.810 71.346 1.00 6.81 96 THR A O 1
ATOM 575 N N . PHE A 1 79 ? 25.810 -2.059 71.390 1.00 6.36 97 PHE A N 1
ATOM 576 C CA . PHE A 1 79 ? 25.456 -0.967 72.291 1.00 6.77 97 PHE A CA 1
ATOM 577 C C . PHE A 1 79 ? 24.222 -0.162 71.852 1.00 7.50 97 PHE A C 1
ATOM 578 O O . PHE A 1 79 ? 23.345 0.054 72.690 1.00 7.63 97 PHE A O 1
ATOM 586 N N A MET A 1 80 ? 24.153 0.304 70.608 0.50 7.93 98 MET A N 1
ATOM 587 N N B MET A 1 80 ? 24.159 0.291 70.597 0.50 7.89 98 MET A N 1
ATOM 588 C CA A MET A 1 80 ? 23.065 1.206 70.248 0.50 8.93 98 MET A CA 1
ATOM 589 C CA B MET A 1 80 ? 23.070 1.147 70.114 0.50 8.85 98 MET A CA 1
ATOM 590 C C A MET A 1 80 ? 21.716 0.509 70.387 0.50 9.29 98 MET A C 1
ATOM 591 C C B MET A 1 80 ? 21.720 0.469 70.303 0.50 9.20 98 MET A C 1
ATOM 592 O O A MET A 1 80 ? 20.742 1.125 70.824 0.50 9.80 98 MET A O 1
ATOM 593 O O B MET A 1 80 ? 20.747 1.112 70.699 0.50 9.74 98 MET A O 1
ATOM 602 N N A GLN A 1 81 ? 21.663 -0.785 70.095 0.50 9.19 99 GLN A N 1
ATOM 603 N N B GLN A 1 81 ? 21.654 -0.837 70.077 0.50 9.09 99 GLN A N 1
ATOM 604 C CA A GLN A 1 81 ? 20.423 -1.538 70.268 0.50 9.88 99 GLN A CA 1
ATOM 605 C CA B GLN A 1 81 ? 20.401 -1.557 70.279 0.50 9.76 99 GLN A CA 1
ATOM 606 C C A GLN A 1 81 ? 19.914 -1.388 71.692 0.50 10.02 99 GLN A C 1
ATOM 607 C C B GLN A 1 81 ? 19.912 -1.350 71.701 0.50 9.95 99 GLN A C 1
ATOM 608 O O A GLN A 1 81 ? 18.720 -1.166 71.920 0.50 10.80 99 GLN A O 1
ATOM 609 O O B GLN A 1 81 ? 18.736 -1.049 71.936 0.50 10.74 99 GLN A O 1
ATOM 620 N N . TYR A 1 82 ? 20.804 -1.534 72.670 1.00 9.44 100 TYR A N 1
ATOM 621 C CA . TYR A 1 82 ? 20.425 -1.437 74.091 1.00 9.81 100 TYR A CA 1
ATOM 622 C C . TYR A 1 82 ? 20.159 -0.019 74.548 1.00 10.13 100 TYR A C 1
ATOM 623 O O . TYR A 1 82 ? 19.219 0.278 75.284 1.00 10.44 100 TYR A O 1
ATOM 632 N N . ALA A 1 83 ? 20.984 0.900 74.086 1.00 10.18 101 ALA A N 1
ATOM 633 C CA . ALA A 1 83 ? 20.827 2.290 74.495 1.00 11.00 101 ALA A CA 1
ATOM 634 C C . ALA A 1 83 ? 19.508 2.810 74.001 1.00 12.14 101 ALA A C 1
ATOM 635 O O . ALA A 1 83 ? 18.795 3.426 74.779 1.00 13.13 101 ALA A O 1
ATOM 637 N N A GLU A 1 84 ? 19.164 2.518 72.752 0.70 13.97 102 GLU A N 1
ATOM 638 N N B GLU A 1 84 ? 19.192 2.555 72.733 0.30 13.96 102 GLU A N 1
ATOM 639 C CA A GLU A 1 84 ? 17.935 3.022 72.158 0.70 15.57 102 GLU A CA 1
ATOM 640 C CA B GLU A 1 84 ? 17.936 3.003 72.141 0.30 15.52 102 GLU A CA 1
ATOM 641 C C A GLU A 1 84 ? 16.663 2.358 72.700 0.70 16.27 102 GLU A C 1
ATOM 642 C C B GLU A 1 84 ? 16.729 2.425 72.867 0.30 16.02 102 GLU A C 1
ATOM 643 O O A GLU A 1 84 ? 15.579 2.940 72.653 0.70 17.36 102 GLU A O 1
ATOM 644 O O B GLU A 1 84 ? 15.787 3.171 73.141 0.30 16.77 102 GLU A O 1
ATOM 655 N N . LYS A 1 85 ? 16.786 1.133 73.196 1.00 15.95 103 LYS A N 1
ATOM 656 C CA . LYS A 1 85 ? 15.700 0.400 73.867 1.00 17.06 103 LYS A CA 1
ATOM 657 C C . LYS A 1 85 ? 15.391 0.968 75.249 1.00 16.37 103 LYS A C 1
ATOM 658 O O . LYS A 1 85 ? 14.322 0.666 75.787 1.00 17.96 103 LYS A O 1
ATOM 664 N N . GLY A 1 86 ? 16.296 1.773 75.809 1.00 14.74 104 GLY A N 1
ATOM 665 C CA . GLY A 1 86 ? 16.103 2.391 77.115 1.00 14.35 104 GLY A CA 1
ATOM 666 C C . GLY A 1 86 ? 16.382 1.510 78.319 1.00 13.77 104 GLY A C 1
ATOM 667 O O . GLY A 1 86 ? 15.932 1.824 79.426 1.00 14.74 104 GLY A O 1
ATOM 668 N N . VAL A 1 87 ? 17.151 0.434 78.158 1.00 12.75 105 VAL A N 1
ATOM 669 C CA . VAL A 1 87 ? 17.371 -0.488 79.273 1.00 12.62 105 VAL A CA 1
ATOM 670 C C . VAL A 1 87 ? 18.632 -0.170 80.087 1.00 11.04 105 VAL A C 1
ATOM 671 O O . VAL A 1 87 ? 18.940 -0.853 81.079 1.00 11.07 105 VAL A O 1
ATOM 675 N N . LEU A 1 88 ? 19.367 0.871 79.682 1.00 9.76 106 LEU A N 1
ATOM 676 C CA . LEU A 1 88 ? 20.609 1.256 80.363 1.00 8.67 106 LEU A CA 1
ATOM 677 C C . LEU A 1 88 ? 20.397 2.523 81.187 1.00 8.43 106 LEU A C 1
ATOM 678 O O . LEU A 1 88 ? 19.777 3.491 80.712 1.00 9.05 106 LEU A O 1
ATOM 683 N N . ALA A 1 89 ? 20.992 2.535 82.380 1.00 8.05 107 ALA A N 1
ATOM 684 C CA . ALA A 1 89 ? 20.984 3.742 83.190 1.00 8.10 107 ALA A CA 1
ATOM 685 C C . ALA A 1 89 ? 21.922 4.800 82.585 1.00 7.59 107 ALA A C 1
ATOM 686 O O . ALA A 1 89 ? 23.054 4.517 82.224 1.00 7.09 107 ALA A O 1
ATOM 688 N N . ASP A 1 90 ? 21.450 6.040 82.518 1.00 8.32 108 ASP A N 1
ATOM 689 C CA . ASP A 1 90 ? 22.313 7.174 82.194 1.00 8.50 108 ASP A CA 1
ATOM 690 C C . ASP A 1 90 ? 23.355 7.311 83.300 1.00 8.25 108 ASP A C 1
ATOM 691 O O . ASP A 1 90 ? 23.004 7.412 84.475 1.00 9.22 108 ASP A O 1
ATOM 696 N N . LEU A 1 91 ? 24.625 7.292 82.939 1.00 7.82 109 LEU A N 1
ATOM 697 C CA . LEU A 1 91 ? 25.679 7.339 83.949 1.00 7.74 109 LEU A CA 1
ATOM 698 C C . LEU A 1 91 ? 26.215 8.740 84.197 1.00 8.74 109 LEU A C 1
ATOM 699 O O . LEU A 1 91 ? 27.167 8.875 84.960 1.00 8.99 109 LEU A O 1
ATOM 704 N N . THR A 1 92 ? 25.601 9.757 83.601 1.00 9.66 110 THR A N 1
ATOM 705 C CA . THR A 1 92 ? 26.082 11.145 83.695 1.00 11.25 110 THR A CA 1
ATOM 706 C C . THR A 1 92 ? 26.333 11.565 85.133 1.00 11.92 110 THR A C 1
ATOM 707 O O . THR A 1 92 ? 27.407 12.096 85.429 1.00 12.75 110 THR A O 1
ATOM 711 N N . SER A 1 93 ? 25.363 11.363 86.019 1.00 11.89 111 SER A N 1
ATOM 712 C CA . SER A 1 93 ? 25.513 11.794 87.413 1.00 12.93 111 SER A CA 1
ATOM 713 C C . SER A 1 93 ? 26.599 11.027 88.159 1.00 12.10 111 SER A C 1
ATOM 714 O O . SER A 1 93 ? 27.377 11.603 88.933 1.00 13.10 111 SER A O 1
ATOM 717 N N . TYR A 1 94 ? 26.636 9.721 87.888 1.00 10.45 112 TYR A N 1
ATOM 718 C CA . TYR A 1 94 ? 27.539 8.805 88.560 1.00 10.11 112 TYR A CA 1
ATOM 719 C C . TYR A 1 94 ? 28.950 9.236 88.201 1.00 10.49 112 TYR A C 1
ATOM 720 O O . TYR A 1 94 ? 29.838 9.304 89.054 1.00 11.32 112 TYR A O 1
ATOM 729 N N . ILE A 1 95 ? 29.150 9.570 86.936 1.00 10.49 113 ILE A N 1
ATOM 730 C CA . ILE A 1 95 ? 30.486 9.959 86.482 1.00 11.35 113 ILE A CA 1
ATOM 731 C C . ILE A 1 95 ? 30.866 11.330 87.050 1.00 13.54 113 ILE A C 1
ATOM 732 O O . ILE A 1 95 ? 32.012 11.514 87.488 1.00 14.51 113 ILE A O 1
ATOM 737 N N . GLU A 1 96 ? 29.934 12.282 87.083 1.00 14.84 114 GLU A N 1
ATOM 738 C CA . GLU A 1 96 ? 30.197 13.628 87.636 1.00 17.82 114 GLU A CA 1
ATOM 739 C C . GLU A 1 96 ? 30.676 13.508 89.079 1.00 18.41 114 GLU A C 1
ATOM 740 O O . GLU A 1 96 ? 31.595 14.236 89.472 1.00 19.98 114 GLU A O 1
ATOM 746 N N . LYS A 1 97 ? 30.081 12.609 89.853 1.00 17.41 115 LYS A N 1
ATOM 747 C CA . LYS A 1 97 ? 30.386 12.441 91.272 1.00 18.59 115 LYS A CA 1
ATOM 748 C C . LYS A 1 97 ? 31.552 11.497 91.572 1.00 18.27 115 LYS A C 1
ATOM 749 O O . LYS A 1 97 ? 32.042 11.429 92.716 1.00 19.64 115 LYS A O 1
ATOM 755 N N . ASP A 1 98 ? 32.052 10.833 90.538 1.00 17.22 116 ASP A N 1
ATOM 756 C CA . ASP A 1 98 ? 33.199 9.943 90.677 1.00 17.45 116 ASP A CA 1
ATOM 757 C C . ASP A 1 98 ? 34.378 10.876 90.454 1.00 19.59 116 ASP A C 1
ATOM 758 O O . ASP A 1 98 ? 34.890 10.986 89.357 1.00 18.92 116 ASP A O 1
ATOM 763 N N . LYS A 1 99 ? 34.774 11.559 91.527 1.00 22.33 117 LYS A N 1
ATOM 764 C CA . LYS A 1 99 ? 35.545 12.798 91.421 1.00 25.57 117 LYS A CA 1
ATOM 765 C C . LYS A 1 99 ? 36.922 12.665 90.816 1.00 27.20 117 LYS A C 1
ATOM 766 O O . LYS A 1 99 ? 37.417 13.575 90.154 1.00 29.25 117 LYS A O 1
ATOM 772 N N . ASP A 1 100 ? 37.517 11.518 91.087 1.00 22.12 118 ASP A N 1
ATOM 773 C CA . ASP A 1 100 ? 38.844 11.217 90.589 1.00 23.42 118 ASP A CA 1
ATOM 774 C C . ASP A 1 100 ? 38.842 10.556 89.214 1.00 21.60 118 ASP A C 1
ATOM 775 O O . ASP A 1 100 ? 39.912 10.562 88.595 1.00 22.31 118 ASP A O 1
ATOM 780 N N . PHE A 1 101 ? 37.738 9.951 88.731 1.00 19.26 119 PHE A N 1
ATOM 781 C CA . PHE A 1 101 ? 37.688 9.317 87.396 1.00 17.28 119 PHE A CA 1
ATOM 782 C C . PHE A 1 101 ? 37.958 10.392 86.360 1.00 16.24 119 PHE A C 1
ATOM 783 O O . PHE A 1 101 ? 37.351 11.464 86.382 1.00 17.00 119 PHE A O 1
ATOM 791 N N . ASP A 1 102 ? 38.905 10.094 85.479 1.00 15.13 120 ASP A N 1
ATOM 792 C CA . ASP A 1 102 ? 39.393 11.074 84.509 1.00 14.59 120 ASP A CA 1
ATOM 793 C C . ASP A 1 102 ? 39.326 10.377 83.150 1.00 13.51 120 ASP A C 1
ATOM 794 O O . ASP A 1 102 ? 40.228 9.657 82.739 1.00 13.09 120 ASP A O 1
ATOM 799 N N . PRO A 1 103 ? 38.230 10.575 82.404 1.00 12.91 121 PRO A N 1
ATOM 800 C CA . PRO A 1 103 ? 38.178 9.879 81.113 1.00 12.23 121 PRO A CA 1
ATOM 801 C C . PRO A 1 103 ? 39.201 10.322 80.053 1.00 12.12 121 PRO A C 1
ATOM 802 O O . PRO A 1 103 ? 39.393 9.620 79.065 1.00 11.62 121 PRO A O 1
ATOM 806 N N . SER A 1 104 ? 39.898 11.447 80.278 1.00 12.47 122 SER A N 1
ATOM 807 C CA . SER A 1 104 ? 40.951 11.871 79.360 1.00 12.98 122 SER A CA 1
ATOM 808 C C . SER A 1 104 ? 42.170 10.952 79.357 1.00 12.90 122 SER A C 1
ATOM 809 O O . SER A 1 104 ? 42.989 11.030 78.456 1.00 13.52 122 SER A O 1
ATOM 812 N N . THR A 1 105 ? 42.260 10.058 80.340 1.00 12.56 123 THR A N 1
ATOM 813 C CA . THR A 1 105 ? 43.314 9.074 80.408 1.00 12.52 123 THR A CA 1
ATOM 814 C C . THR A 1 105 ? 42.971 7.772 79.723 1.00 11.66 123 THR A C 1
ATOM 815 O O . THR A 1 105 ? 43.815 6.862 79.723 1.00 11.65 123 THR A O 1
ATOM 819 N N . LEU A 1 106 ? 41.763 7.686 79.159 1.00 10.89 124 LEU A N 1
ATOM 820 C CA . LEU A 1 106 ? 41.321 6.474 78.482 1.00 10.27 124 LEU A CA 1
ATOM 821 C C . LEU A 1 106 ? 41.391 6.613 76.978 1.00 9.97 124 LEU A C 1
ATOM 822 O O . LEU A 1 106 ? 41.367 7.709 76.437 1.00 10.72 124 LEU A O 1
ATOM 827 N N . ASN A 1 107 ? 41.478 5.486 76.281 1.00 9.37 125 ASN A N 1
ATOM 828 C CA . ASN A 1 107 ? 41.334 5.521 74.825 1.00 9.13 125 ASN A CA 1
ATOM 829 C C . ASN A 1 107 ? 40.002 6.153 74.444 1.00 9.01 125 ASN A C 1
ATOM 830 O O . ASN A 1 107 ? 38.932 5.722 74.866 1.00 8.27 125 ASN A O 1
ATOM 835 N N . LYS A 1 108 ? 40.091 7.210 73.653 1.00 9.72 126 LYS A N 1
ATOM 836 C CA . LYS A 1 108 ? 38.896 7.987 73.383 1.00 10.09 126 LYS A CA 1
ATOM 837 C C . LYS A 1 108 ? 37.841 7.305 72.522 1.00 9.23 126 LYS A C 1
ATOM 838 O O . LYS A 1 108 ? 36.648 7.453 72.785 1.00 8.90 126 LYS A O 1
ATOM 844 N N . GLN A 1 109 ? 38.307 6.559 71.531 1.00 8.85 127 GLN A N 1
ATOM 845 C CA . GLN A 1 109 ? 37.384 5.809 70.692 1.00 8.67 127 GLN A CA 1
ATOM 846 C C . GLN A 1 109 ? 36.647 4.755 71.514 1.00 7.63 127 GLN A C 1
ATOM 847 O O . GLN A 1 109 ? 35.459 4.544 71.333 1.00 7.49 127 GLN A O 1
ATOM 853 N N . ALA A 1 110 ? 37.334 4.123 72.441 1.00 7.04 128 ALA A N 1
ATOM 854 C CA . ALA A 1 110 ? 36.727 3.090 73.258 1.00 6.61 128 ALA A CA 1
ATOM 855 C C . ALA A 1 110 ? 35.743 3.699 74.240 1.00 6.71 128 ALA A C 1
ATOM 856 O O . ALA A 1 110 ? 34.667 3.168 74.426 1.00 6.26 128 ALA A O 1
ATOM 858 N N . TYR A 1 111 ? 36.104 4.842 74.822 1.00 7.00 129 TYR A N 1
ATOM 859 C CA . TYR A 1 111 ? 35.185 5.524 75.756 1.00 7.53 129 TYR A CA 1
ATOM 860 C C . TYR A 1 111 ? 33.944 6.007 75.027 1.00 7.89 129 TYR A C 1
ATOM 861 O O . TYR A 1 111 ? 32.796 5.845 75.513 1.00 7.77 129 TYR A O 1
ATOM 870 N N . ASP A 1 112 ? 34.152 6.615 73.863 1.00 8.37 130 ASP A N 1
ATOM 871 C CA . ASP A 1 112 ? 33.052 7.186 73.080 1.00 9.33 130 ASP A CA 1
ATOM 872 C C . ASP A 1 112 ? 32.068 6.146 72.537 1.00 8.81 130 ASP A C 1
ATOM 873 O O . ASP A 1 112 ? 30.935 6.490 72.170 1.00 9.39 130 ASP A O 1
ATOM 878 N N . ALA A 1 113 ? 32.490 4.892 72.468 1.00 8.14 131 ALA A N 1
ATOM 879 C CA . ALA A 1 113 ? 31.648 3.820 71.942 1.00 8.05 131 ALA A CA 1
ATOM 880 C C . ALA A 1 113 ? 30.376 3.628 72.738 1.00 8.23 131 ALA A C 1
ATOM 881 O O . ALA A 1 113 ? 29.399 3.070 72.205 1.00 9.02 131 ALA A O 1
ATOM 883 N N . PHE A 1 114 ? 30.370 4.107 73.985 1.00 7.88 132 PHE A N 1
ATOM 884 C CA . PHE A 1 114 ? 29.281 3.865 74.916 1.00 8.00 132 PHE A CA 1
ATOM 885 C C . PHE A 1 114 ? 28.526 5.129 75.248 1.00 8.78 132 PHE A C 1
ATOM 886 O O . PHE A 1 114 ? 27.906 5.219 76.289 1.00 8.73 132 PHE A O 1
ATOM 894 N N . LYS A 1 115 ? 28.601 6.080 74.333 1.00 9.70 133 LYS A N 1
ATOM 895 C CA . LYS A 1 115 ? 27.836 7.314 74.415 1.00 11.18 133 LYS A CA 1
ATOM 896 C C . LYS A 1 115 ? 26.675 7.244 73.422 1.00 11.61 133 LYS A C 1
ATOM 897 O O . LYS A 1 115 ? 26.857 6.773 72.292 1.00 11.86 133 LYS A O 1
ATOM 903 N N . TYR A 1 116 ? 25.510 7.675 73.875 1.00 12.38 134 TYR A N 1
ATOM 904 C CA . TYR A 1 116 ? 24.302 7.716 73.076 1.00 13.49 134 TYR A CA 1
ATOM 905 C C . TYR A 1 116 ? 23.587 9.023 73.399 1.00 14.61 134 TYR A C 1
ATOM 906 O O . TYR A 1 116 ? 23.388 9.352 74.568 1.00 13.69 134 TYR A O 1
ATOM 915 N N . ASP A 1 117 ? 23.226 9.758 72.350 1.00 16.23 135 ASP A N 1
ATOM 916 C CA . ASP A 1 117 ? 22.545 11.059 72.463 1.00 18.42 135 ASP A CA 1
ATOM 917 C C . ASP A 1 117 ? 23.277 11.988 73.451 1.00 17.82 135 ASP A C 1
ATOM 918 O O . ASP A 1 117 ? 22.646 12.619 74.304 1.00 18.61 135 ASP A O 1
ATOM 923 N N . GLY A 1 118 ? 24.604 12.007 73.362 1.00 17.03 136 GLY A N 1
ATOM 924 C CA . GLY A 1 118 ? 25.435 12.886 74.179 1.00 16.96 136 GLY A CA 1
ATOM 925 C C . GLY A 1 118 ? 25.626 12.476 75.632 1.00 16.06 136 GLY A C 1
ATOM 926 O O . GLY A 1 118 ? 26.168 13.251 76.408 1.00 17.51 136 GLY A O 1
ATOM 927 N N . LYS A 1 119 ? 25.170 11.279 76.007 1.00 14.62 137 LYS A N 1
ATOM 928 C CA . LYS A 1 119 ? 25.242 10.807 77.394 1.00 13.63 137 LYS A CA 1
ATOM 929 C C . LYS A 1 119 ? 25.991 9.469 77.460 1.00 11.92 137 LYS A C 1
ATOM 930 O O . LYS A 1 119 ? 25.911 8.633 76.556 1.00 11.31 137 LYS A O 1
ATOM 936 N N . GLN A 1 120 ? 26.769 9.305 78.523 1.00 10.79 138 GLN A N 1
ATOM 937 C CA . GLN A 1 120 ? 27.494 8.074 78.754 1.00 9.92 138 GLN A CA 1
ATOM 938 C C . GLN A 1 120 ? 26.564 7.024 79.357 1.00 9.38 138 GLN A C 1
ATOM 939 O O . GLN A 1 120 ? 25.992 7.222 80.443 1.00 9.34 138 GLN A O 1
ATOM 945 N N . TYR A 1 121 ? 26.390 5.927 78.621 1.00 8.80 139 TYR A N 1
ATOM 946 C CA . TYR A 1 121 ? 25.531 4.830 79.078 1.00 8.88 139 TYR A CA 1
ATOM 947 C C . TYR A 1 121 ? 26.300 3.531 79.352 1.00 8.26 139 TYR A C 1
ATOM 948 O O . TYR A 1 121 ? 25.714 2.459 79.612 1.00 8.51 139 TYR A O 1
ATOM 957 N N . GLY A 1 122 ? 27.624 3.605 79.313 1.00 7.59 140 GLY A N 1
ATOM 958 C CA . GLY A 1 122 ? 28.439 2.437 79.674 1.00 7.29 140 GLY A CA 1
ATOM 959 C C . GLY A 1 122 ? 29.806 2.936 80.051 1.00 7.05 140 GLY A C 1
ATOM 960 O O . GLY A 1 122 ? 30.187 4.013 79.629 1.00 7.09 140 GLY A O 1
ATOM 961 N N . MET A 1 123 ? 30.514 2.163 80.857 1.00 7.08 141 MET A N 1
ATOM 962 C CA . MET A 1 123 ? 31.927 2.407 81.162 1.00 7.08 141 MET A CA 1
ATOM 963 C C . MET A 1 123 ? 32.783 1.441 80.369 1.00 6.50 141 MET A C 1
ATOM 964 O O . MET A 1 123 ? 32.615 0.239 80.417 1.00 6.31 141 MET A O 1
ATOM 969 N N . VAL A 1 124 ? 33.742 2.016 79.648 1.00 6.18 142 VAL A N 1
ATOM 970 C CA . VAL A 1 124 ? 34.563 1.195 78.772 1.00 5.84 142 VAL A CA 1
ATOM 971 C C . VAL A 1 124 ? 35.472 0.291 79.572 1.00 5.82 142 VAL A C 1
ATOM 972 O O . VAL A 1 124 ? 36.160 0.723 80.494 1.00 6.26 142 VAL A O 1
ATOM 976 N N . GLU A 1 125 ? 35.460 -0.981 79.225 1.00 5.50 143 GLU A N 1
ATOM 977 C CA . GLU A 1 125 ? 36.176 -2.035 79.940 1.00 5.64 143 GLU A CA 1
ATOM 978 C C . GLU A 1 125 ? 37.441 -2.469 79.221 1.00 5.36 143 GLU A C 1
ATOM 979 O O . GLU A 1 125 ? 38.471 -2.742 79.856 1.00 5.64 143 GLU A O 1
ATOM 985 N N . SER A 1 126 ? 37.387 -2.565 77.907 1.00 4.95 144 SER A N 1
ATOM 986 C CA . SER A 1 126 ? 38.537 -3.018 77.141 1.00 4.77 144 SER A CA 1
ATOM 987 C C . SER A 1 126 ? 38.370 -2.613 75.691 1.00 4.43 144 SER A C 1
ATOM 988 O O . SER A 1 126 ? 37.285 -2.256 75.238 1.00 4.35 144 SER A O 1
ATOM 991 N N . PHE A 1 127 ? 39.460 -2.661 74.926 1.00 4.33 145 PHE A N 1
ATOM 992 C CA . PHE A 1 127 ? 39.374 -2.532 73.480 1.00 4.10 145 PHE A CA 1
ATOM 993 C C . PHE A 1 127 ? 40.318 -3.528 72.821 1.00 3.97 145 PHE A C 1
ATOM 994 O O . PHE A 1 127 ? 41.227 -4.091 73.468 1.00 4.10 145 PHE A O 1
ATOM 1002 N N . SER A 1 128 ? 40.063 -3.738 71.539 1.00 3.79 146 SER A N 1
ATOM 1003 C CA . SER A 1 128 ? 40.788 -4.812 70.831 1.00 3.67 146 SER A CA 1
ATOM 1004 C C . SER A 1 128 ? 40.722 -4.631 69.325 1.00 3.61 146 SER A C 1
ATOM 1005 O O . SER A 1 128 ? 40.004 -3.778 68.807 1.00 3.70 146 SER A O 1
ATOM 1008 N N . ASN A 1 129 ? 41.522 -5.430 68.630 1.00 3.55 147 ASN A N 1
ATOM 1009 C CA . ASN A 1 129 ? 41.515 -5.462 67.166 1.00 3.57 147 ASN A CA 1
ATOM 1010 C C . ASN A 1 129 ? 41.898 -6.845 66.699 1.00 3.45 147 ASN A C 1
ATOM 1011 O O . ASN A 1 129 ? 42.048 -7.778 67.480 1.00 3.38 147 ASN A O 1
ATOM 1016 N N . VAL A 1 130 ? 41.936 -6.934 65.366 1.00 3.53 148 VAL A N 1
ATOM 1017 C CA . VAL A 1 130 ? 42.214 -8.189 64.683 1.00 3.48 148 VAL A CA 1
ATOM 1018 C C . VAL A 1 130 ? 43.522 -8.057 63.937 1.00 3.60 148 VAL A C 1
ATOM 1019 O O . VAL A 1 130 ? 43.900 -6.993 63.481 1.00 3.82 148 VAL A O 1
ATOM 1023 N N . VAL A 1 131 ? 44.271 -9.158 63.900 1.00 3.54 149 VAL A N 1
ATOM 1024 C CA . VAL A 1 131 ? 45.564 -9.232 63.242 1.00 3.71 149 VAL A CA 1
ATOM 1025 C C . VAL A 1 131 ? 45.626 -10.533 62.475 1.00 3.68 149 VAL A C 1
ATOM 1026 O O . VAL A 1 131 ? 44.787 -11.421 62.646 1.00 3.57 149 VAL A O 1
ATOM 1030 N N . THR A 1 132 ? 46.627 -10.618 61.609 1.00 3.88 150 THR A N 1
ATOM 1031 C CA . THR A 1 132 ? 46.955 -11.918 60.994 1.00 3.90 150 THR A CA 1
ATOM 1032 C C . THR A 1 132 ? 47.872 -12.662 61.920 1.00 3.88 150 THR A C 1
ATOM 1033 O O . THR A 1 132 ? 49.000 -12.225 62.157 1.00 4.08 150 THR A O 1
ATOM 1037 N N . ILE A 1 133 ? 47.435 -13.816 62.386 1.00 3.77 151 ILE A N 1
ATOM 1038 C CA . ILE A 1 133 ? 48.214 -14.653 63.286 1.00 3.88 151 ILE A CA 1
ATOM 1039 C C . ILE A 1 133 ? 48.769 -15.795 62.443 1.00 4.02 151 ILE A C 1
ATOM 1040 O O . ILE A 1 133 ? 48.001 -16.454 61.729 1.00 3.99 151 ILE A O 1
ATOM 1045 N N . TYR A 1 134 ? 50.066 -16.033 62.446 1.00 4.26 152 TYR A N 1
ATOM 1046 C CA . TYR A 1 134 ? 50.616 -16.998 61.521 1.00 4.42 152 TYR A CA 1
ATOM 1047 C C . TYR A 1 134 ? 51.530 -17.982 62.216 1.00 4.70 152 TYR A C 1
ATOM 1048 O O . TYR A 1 134 ? 52.207 -17.692 63.207 1.00 4.91 152 TYR A O 1
ATOM 1057 N N . ASN A 1 135 ? 51.491 -19.203 61.689 1.00 4.81 153 ASN A N 1
ATOM 1058 C CA . ASN A 1 135 ? 52.271 -20.345 62.156 1.00 5.17 153 ASN A CA 1
ATOM 1059 C C . ASN A 1 135 ? 53.611 -20.301 61.439 1.00 5.47 153 ASN A C 1
ATOM 1060 O O . ASN A 1 135 ? 53.722 -20.660 60.266 1.00 5.48 153 ASN A O 1
ATOM 1065 N N . LYS A 1 136 ? 54.655 -19.891 62.168 1.00 6.11 154 LYS A N 1
ATOM 1066 C CA . LYS A 1 136 ? 55.977 -19.729 61.587 1.00 6.88 154 LYS A CA 1
ATOM 1067 C C . LYS A 1 136 ? 56.565 -21.075 61.159 1.00 7.45 154 LYS A C 1
ATOM 1068 O O . LYS A 1 136 ? 57.317 -21.104 60.177 1.00 7.60 154 LYS A O 1
ATOM 1074 N N . ASP A 1 137 ? 56.213 -22.145 61.854 1.00 7.85 155 ASP A N 1
ATOM 1075 C CA . ASP A 1 137 ? 56.735 -23.484 61.516 1.00 8.82 155 ASP A CA 1
ATOM 1076 C C . ASP A 1 137 ? 56.231 -23.856 60.123 1.00 8.04 155 ASP A C 1
ATOM 1077 O O . ASP A 1 137 ? 57.008 -24.367 59.301 1.00 8.22 155 ASP A O 1
ATOM 1082 N N . LEU A 1 138 ? 54.953 -23.627 59.828 1.00 7.22 156 LEU A N 1
ATOM 1083 C CA . LEU A 1 138 ? 54.441 -23.917 58.506 1.00 6.91 156 LEU A CA 1
ATOM 1084 C C . LEU A 1 138 ? 55.072 -23.065 57.414 1.00 6.86 156 LEU A C 1
ATOM 1085 O O . LEU A 1 138 ? 55.415 -23.543 56.335 1.00 7.13 156 LEU A O 1
ATOM 1090 N N . PHE A 1 139 ? 55.260 -21.779 57.694 1.00 6.68 157 PHE A N 1
ATOM 1091 C CA . PHE A 1 139 ? 55.926 -20.907 56.725 1.00 6.89 157 PHE A CA 1
ATOM 1092 C C . PHE A 1 139 ? 57.334 -21.396 56.426 1.00 7.72 157 PHE A C 1
ATOM 1093 O O . PHE A 1 139 ? 57.775 -21.504 55.269 1.00 8.17 157 PHE A O 1
ATOM 1101 N N . ASP A 1 140 ? 58.054 -21.735 57.490 1.00 8.44 158 ASP A N 1
ATOM 1102 C CA . ASP A 1 140 ? 59.465 -22.147 57.353 1.00 9.65 158 ASP A CA 1
ATOM 1103 C C . ASP A 1 140 ? 59.570 -23.456 56.598 1.00 10.17 158 ASP A C 1
ATOM 1104 O O . ASP A 1 140 ? 60.435 -23.622 55.717 1.00 11.03 158 ASP A O 1
ATOM 1109 N N . LYS A 1 141 ? 58.681 -24.389 56.919 1.00 11.93 159 LYS A N 1
ATOM 1110 C CA . LYS A 1 141 ? 58.683 -25.696 56.256 1.00 13.60 159 LYS A CA 1
ATOM 1111 C C . LYS A 1 141 ? 58.497 -25.556 54.753 1.00 13.66 159 LYS A C 1
ATOM 1112 O O . LYS A 1 141 ? 59.159 -26.230 53.989 1.00 14.83 159 LYS A O 1
ATOM 1118 N N . ALA A 1 142 ? 57.613 -24.664 54.342 1.00 12.59 160 ALA A N 1
ATOM 1119 C CA . ALA A 1 142 ? 57.326 -24.408 52.926 1.00 13.11 160 ALA A CA 1
ATOM 1120 C C . ALA A 1 142 ? 58.302 -23.443 52.260 1.00 13.16 160 ALA A C 1
ATOM 1121 O O . ALA A 1 142 ? 58.286 -23.286 51.033 1.00 14.31 160 ALA A O 1
ATOM 1123 N N . GLY A 1 143 ? 59.150 -22.772 53.025 1.00 12.48 161 GLY A N 1
ATOM 1124 C CA . GLY A 1 143 ? 60.017 -21.739 52.474 1.00 12.72 161 GLY A CA 1
ATOM 1125 C C . GLY A 1 143 ? 59.298 -20.489 52.000 1.00 11.73 161 GLY A C 1
ATOM 1126 O O . GLY A 1 143 ? 59.671 -19.859 51.006 1.00 12.34 161 GLY A O 1
ATOM 1127 N N . VAL A 1 144 ? 58.228 -20.129 52.703 1.00 10.10 162 VAL A N 1
ATOM 1128 C CA . VAL A 1 144 ? 57.452 -18.931 52.416 1.00 9.34 162 VAL A CA 1
ATOM 1129 C C . VAL A 1 144 ? 57.845 -17.822 53.384 1.00 9.14 162 VAL A C 1
ATOM 1130 O O . VAL A 1 144 ? 57.911 -18.037 54.603 1.00 8.74 162 VAL A O 1
ATOM 1134 N N . GLU A 1 145 ? 58.081 -16.638 52.842 1.00 9.75 163 GLU A N 1
ATOM 1135 C CA . GLU A 1 145 ? 58.392 -15.478 53.689 1.00 10.13 163 GLU A CA 1
ATOM 1136 C C . GLU A 1 145 ? 57.163 -15.041 54.501 1.00 8.23 163 GLU A C 1
ATOM 1137 O O . GLU A 1 145 ? 56.033 -15.116 54.049 1.00 7.52 163 GLU A O 1
ATOM 1143 N N . TYR A 1 146 ? 57.406 -14.581 55.722 1.00 7.65 164 TYR A N 1
ATOM 1144 C CA . TYR A 1 146 ? 56.350 -14.195 56.652 1.00 6.76 164 TYR A CA 1
ATOM 1145 C C . TYR A 1 146 ? 55.553 -12.992 56.145 1.00 6.26 164 TYR A C 1
ATOM 1146 O O . TYR A 1 146 ? 56.034 -12.129 55.415 1.00 6.81 164 TYR A O 1
ATOM 1155 N N . PRO A 1 147 ? 54.293 -12.879 56.585 1.00 5.46 165 PRO A N 1
ATOM 1156 C CA . PRO A 1 147 ? 53.544 -11.653 56.290 1.00 5.37 165 PRO A CA 1
ATOM 1157 C C . PRO A 1 147 ? 54.257 -10.366 56.687 1.00 6.17 165 PRO A C 1
ATOM 1158 O O . PRO A 1 147 ? 54.856 -10.319 57.749 1.00 6.62 165 PRO A O 1
ATOM 1162 N N . THR A 1 148 ? 54.090 -9.326 55.882 1.00 6.40 166 THR A N 1
ATOM 1163 C CA . THR A 1 148 ? 54.618 -8.010 56.177 1.00 7.68 166 THR A CA 1
ATOM 1164 C C . THR A 1 148 ? 53.438 -7.061 56.230 1.00 7.87 166 THR A C 1
ATOM 1165 O O . THR A 1 148 ? 52.344 -7.295 55.719 1.00 7.10 166 THR A O 1
ATOM 1169 N N . ALA A 1 149 ? 53.695 -5.907 56.823 1.00 9.36 167 ALA A N 1
ATOM 1170 C CA . ALA A 1 149 ? 52.729 -4.854 56.995 1.00 10.10 167 ALA A CA 1
ATOM 1171 C C . ALA A 1 149 ? 52.449 -4.151 55.665 1.00 10.35 167 ALA A C 1
ATOM 1172 O O . ALA A 1 149 ? 51.494 -3.371 55.592 1.00 11.56 167 ALA A O 1
ATOM 1174 N N . ASP A 1 150 ? 53.216 -4.424 54.625 1.00 10.16 168 ASP A N 1
ATOM 1175 C CA . ASP A 1 150 ? 52.856 -3.828 53.336 1.00 10.32 168 ASP A CA 1
ATOM 1176 C C . ASP A 1 150 ? 52.422 -4.820 52.299 1.00 8.41 168 ASP A C 1
ATOM 1177 O O . ASP A 1 150 ? 52.240 -4.446 51.143 1.00 8.60 168 ASP A O 1
ATOM 1182 N N . TRP A 1 151 ? 52.139 -6.044 52.739 1.00 6.92 169 TRP A N 1
ATOM 1183 C CA . TRP A 1 151 ? 51.390 -6.924 51.867 1.00 5.76 169 TRP A CA 1
ATOM 1184 C C . TRP A 1 151 ? 50.054 -6.299 51.467 1.00 5.22 169 TRP A C 1
ATOM 1185 O O . TRP A 1 151 ? 49.432 -5.595 52.251 1.00 5.51 169 TRP A O 1
ATOM 1196 N N . THR A 1 152 ? 49.623 -6.653 50.261 1.00 4.54 170 THR A N 1
ATOM 1197 C CA . THR A 1 152 ? 48.239 -6.481 49.861 1.00 4.25 170 THR A CA 1
ATOM 1198 C C . THR A 1 152 ? 47.600 -7.857 49.752 1.00 3.80 170 THR A C 1
ATOM 1199 O O . THR A 1 152 ? 48.258 -8.894 49.906 1.00 3.68 170 THR A O 1
ATOM 1203 N N . TRP A 1 153 ? 46.296 -7.887 49.468 1.00 3.75 171 TRP A N 1
ATOM 1204 C CA . TRP A 1 153 ? 45.603 -9.188 49.343 1.00 3.68 171 TRP A CA 1
ATOM 1205 C C . TRP A 1 153 ? 46.346 -10.159 48.459 1.00 3.69 171 TRP A C 1
ATOM 1206 O O . TRP A 1 153 ? 46.446 -11.354 48.798 1.00 3.75 171 TRP A O 1
ATOM 1217 N N . LYS A 1 154 ? 46.922 -9.715 47.350 1.00 3.87 172 LYS A N 1
ATOM 1218 C CA . LYS A 1 154 ? 47.538 -10.648 46.435 1.00 4.23 172 LYS A CA 1
ATOM 1219 C C . LYS A 1 154 ? 48.744 -11.349 47.058 1.00 4.36 172 LYS A C 1
ATOM 1220 O O . LYS A 1 154 ? 49.001 -12.509 46.750 1.00 4.62 172 LYS A O 1
ATOM 1226 N N . ASP A 1 155 ? 49.471 -10.691 47.953 1.00 4.51 173 ASP A N 1
ATOM 1227 C CA . ASP A 1 155 ? 50.600 -11.351 48.637 1.00 4.93 173 ASP A CA 1
ATOM 1228 C C . ASP A 1 155 ? 50.106 -12.413 49.591 1.00 4.77 173 ASP A C 1
ATOM 1229 O O . ASP A 1 155 ? 50.681 -13.513 49.679 1.00 5.20 173 ASP A O 1
ATOM 1234 N N A GLU A 1 156 ? 49.045 -12.154 50.325 0.50 4.50 174 GLU A N 1
ATOM 1235 N N B GLU A 1 156 ? 49.040 -12.103 50.323 0.50 4.55 174 GLU A N 1
ATOM 1236 C CA A GLU A 1 156 ? 48.537 -13.192 51.193 0.50 4.62 174 GLU A CA 1
ATOM 1237 C CA B GLU A 1 156 ? 48.349 -13.032 51.215 0.50 4.68 174 GLU A CA 1
ATOM 1238 C C A GLU A 1 156 ? 47.876 -14.319 50.415 0.50 4.94 174 GLU A C 1
ATOM 1239 C C B GLU A 1 156 ? 47.898 -14.252 50.423 0.50 4.96 174 GLU A C 1
ATOM 1240 O O A GLU A 1 156 ? 47.940 -15.485 50.840 0.50 5.16 174 GLU A O 1
ATOM 1241 O O B GLU A 1 156 ? 48.161 -15.394 50.846 0.50 5.14 174 GLU A O 1
ATOM 1252 N N . GLU A 1 157 ? 47.243 -14.028 49.284 1.00 5.11 175 GLU A N 1
ATOM 1253 C CA . GLU A 1 157 ? 46.668 -15.107 48.502 1.00 5.93 175 GLU A CA 1
ATOM 1254 C C . GLU A 1 157 ? 47.759 -15.992 47.930 1.00 5.94 175 GLU A C 1
ATOM 1255 O O . GLU A 1 157 ? 47.601 -17.216 47.924 1.00 6.20 175 GLU A O 1
ATOM 1261 N N . ALA A 1 158 ? 48.835 -15.430 47.431 1.00 4.28 176 ALA A N 1
ATOM 1262 C CA . ALA A 1 158 ? 49.907 -16.234 46.865 1.00 4.41 176 ALA A CA 1
ATOM 1263 C C . ALA A 1 158 ? 50.571 -17.071 47.957 1.00 4.16 176 ALA A C 1
ATOM 1264 O O . ALA A 1 158 ? 50.844 -18.281 47.782 1.00 4.09 176 ALA A O 1
ATOM 1266 N N . ALA A 1 159 ? 50.812 -16.484 49.126 1.00 3.89 177 ALA A N 1
ATOM 1267 C CA . ALA A 1 159 ? 51.372 -17.191 50.274 1.00 3.90 177 ALA A CA 1
ATOM 1268 C C . ALA A 1 159 ? 50.454 -18.303 50.671 1.00 3.87 177 ALA A C 1
ATOM 1269 O O . ALA A 1 159 ? 50.884 -19.425 50.847 1.00 3.97 177 ALA A O 1
ATOM 1271 N N . ALA A 1 160 ? 49.165 -18.011 50.790 1.00 3.76 178 ALA A N 1
ATOM 1272 C CA . ALA A 1 160 ? 48.177 -19.015 51.183 1.00 3.76 178 ALA A CA 1
ATOM 1273 C C . ALA A 1 160 ? 48.145 -20.170 50.204 1.00 3.90 178 ALA A C 1
ATOM 1274 O O . ALA A 1 160 ? 48.012 -21.325 50.623 1.00 3.99 178 ALA A O 1
ATOM 1276 N N . LYS A 1 161 ? 48.261 -19.908 48.912 1.00 3.97 179 LYS A N 1
ATOM 1277 C CA . LYS A 1 161 ? 48.277 -20.976 47.933 1.00 4.14 179 LYS A CA 1
ATOM 1278 C C . LYS A 1 161 ? 49.503 -21.865 48.119 1.00 4.27 179 LYS A C 1
ATOM 1279 O O . LYS A 1 161 ? 49.390 -23.109 48.120 1.00 4.41 179 LYS A O 1
ATOM 1285 N N . LYS A 1 162 ? 50.683 -21.300 48.323 1.00 4.27 180 LYS A N 1
ATOM 1286 C CA . LYS A 1 162 ? 51.879 -22.103 48.514 1.00 4.42 180 LYS A CA 1
ATOM 1287 C C . LYS A 1 162 ? 51.887 -22.848 49.844 1.00 4.42 180 LYS A C 1
ATOM 1288 O O . LYS A 1 162 ? 52.487 -23.895 49.922 1.00 4.73 180 LYS A O 1
ATOM 1294 N N . LEU A 1 163 ? 51.116 -22.384 50.821 1.00 4.26 181 LEU A N 1
ATOM 1295 C CA . LEU A 1 163 ? 51.064 -23.003 52.133 1.00 4.38 181 LEU A CA 1
ATOM 1296 C C . LEU A 1 163 ? 49.957 -24.026 52.254 1.00 4.38 181 LEU A C 1
ATOM 1297 O O . LEU A 1 163 ? 49.896 -24.710 53.272 1.00 4.69 181 LEU A O 1
ATOM 1302 N N . THR A 1 164 ? 49.092 -24.132 51.269 1.00 4.34 182 THR A N 1
ATOM 1303 C CA . THR A 1 164 ? 48.033 -25.167 51.315 1.00 4.44 182 THR A CA 1
ATOM 1304 C C . THR A 1 164 ? 48.593 -26.497 50.881 1.00 4.69 182 THR A C 1
ATOM 1305 O O . THR A 1 164 ? 49.254 -26.585 49.855 1.00 4.96 182 THR A O 1
ATOM 1309 N N . ASP A 1 165 ? 48.325 -27.527 51.683 1.00 4.86 183 ASP A N 1
ATOM 1310 C CA . ASP A 1 165 ? 48.799 -28.889 51.426 1.00 5.22 183 ASP A CA 1
ATOM 1311 C C . ASP A 1 165 ? 47.612 -29.799 51.676 1.00 5.26 183 ASP A C 1
ATOM 1312 O O . ASP A 1 165 ? 47.362 -30.248 52.803 1.00 5.28 183 ASP A O 1
ATOM 1317 N N . ALA A 1 166 ? 46.821 -29.945 50.626 1.00 5.28 184 ALA A N 1
ATOM 1318 C CA . ALA A 1 166 ? 45.500 -30.564 50.757 1.00 5.41 184 ALA A CA 1
ATOM 1319 C C . ALA A 1 166 ? 45.561 -31.974 51.316 1.00 5.70 184 ALA A C 1
ATOM 1320 O O . ALA A 1 166 ? 44.762 -32.303 52.178 1.00 5.76 184 ALA A O 1
ATOM 1322 N N . LYS A 1 167 ? 46.532 -32.777 50.910 1.00 5.89 185 LYS A N 1
ATOM 1323 C CA . LYS A 1 167 ? 46.538 -34.157 51.410 1.00 6.30 185 LYS A CA 1
ATOM 1324 C C . LYS A 1 167 ? 46.783 -34.265 52.903 1.00 6.20 185 LYS A C 1
ATOM 1325 O O . LYS A 1 167 ? 46.363 -35.241 53.524 1.00 6.45 185 LYS A O 1
ATOM 1331 N N . ASN A 1 168 ? 47.460 -33.270 53.467 1.00 5.95 186 ASN A N 1
ATOM 1332 C CA . ASN A 1 168 ? 47.753 -33.245 54.878 1.00 5.94 186 ASN A CA 1
ATOM 1333 C C . ASN A 1 168 ? 46.818 -32.373 55.693 1.00 5.74 186 ASN A C 1
ATOM 1334 O O . ASN A 1 168 ? 47.037 -32.135 56.888 1.00 5.71 186 ASN A O 1
ATOM 1339 N N . LYS A 1 169 ? 45.734 -31.929 55.057 1.00 5.63 187 LYS A N 1
ATOM 1340 C CA . LYS A 1 169 ? 44.706 -31.142 55.734 1.00 5.51 187 LYS A CA 1
ATOM 1341 C C . LYS A 1 169 ? 45.251 -29.847 56.296 1.00 5.19 187 LYS A C 1
ATOM 1342 O O . LYS A 1 169 ? 44.888 -29.448 57.423 1.00 5.13 187 LYS A O 1
ATOM 1348 N N . VAL A 1 170 ? 46.148 -29.225 55.526 1.00 5.05 188 VAL A N 1
ATOM 1349 C CA . VAL A 1 170 ? 46.698 -27.916 55.916 1.00 4.81 188 VAL A CA 1
ATOM 1350 C C . VAL A 1 170 ? 46.189 -26.878 54.926 1.00 4.61 188 VAL A C 1
ATOM 1351 O O . VAL A 1 170 ? 46.293 -27.065 53.715 1.00 4.65 188 VAL A O 1
ATOM 1355 N N . TRP A 1 171 ? 45.624 -25.816 55.479 1.00 4.42 189 TRP A N 1
ATOM 1356 C CA . TRP A 1 171 ? 45.166 -24.676 54.682 1.00 4.29 189 TRP A CA 1
ATOM 1357 C C . TRP A 1 171 ? 46.065 -23.484 54.914 1.00 4.08 189 TRP A C 1
ATOM 1358 O O . TRP A 1 171 ? 46.561 -23.246 56.004 1.00 4.06 189 TRP A O 1
ATOM 1369 N N . GLY A 1 172 ? 46.249 -22.705 53.859 1.00 3.99 190 GLY A N 1
ATOM 1370 C CA . GLY A 1 172 ? 47.067 -21.505 53.944 1.00 3.86 190 GLY A CA 1
ATOM 1371 C C . GLY A 1 172 ? 46.466 -20.357 54.736 1.00 3.71 190 GLY A C 1
ATOM 1372 O O . GLY A 1 172 ? 47.224 -19.599 55.347 1.00 3.67 190 GLY A O 1
ATOM 1373 N N . THR A 1 173 ? 45.140 -20.248 54.760 1.00 3.70 191 THR A N 1
ATOM 1374 C CA . THR A 1 173 ? 44.526 -19.109 55.453 1.00 3.74 191 THR A CA 1
ATOM 1375 C C . THR A 1 173 ? 43.150 -19.435 55.965 1.00 3.80 191 THR A C 1
ATOM 1376 O O . THR A 1 173 ? 42.519 -20.393 55.549 1.00 3.99 191 THR A O 1
ATOM 1380 N N . SER A 1 174 ? 42.676 -18.603 56.870 1.00 3.78 192 SER A N 1
ATOM 1381 C CA . SER A 1 174 ? 41.299 -18.690 57.331 1.00 3.88 192 SER A CA 1
ATOM 1382 C C . SER A 1 174 ? 40.902 -17.301 57.810 1.00 3.73 192 SER A C 1
ATOM 1383 O O . SER A 1 174 ? 41.637 -16.633 58.553 1.00 3.64 192 SER A O 1
ATOM 1386 N N . GLN A 1 175 ? 39.715 -16.895 57.408 1.00 3.72 193 GLN A N 1
ATOM 1387 C CA . GLN A 1 175 ? 39.193 -15.560 57.726 1.00 3.66 193 GLN A CA 1
ATOM 1388 C C . GLN A 1 175 ? 37.673 -15.672 57.723 1.00 3.61 193 GLN A C 1
ATOM 1389 O O . GLN A 1 175 ? 37.078 -16.341 56.857 1.00 3.91 193 GLN A O 1
ATOM 1395 N N . PRO A 1 176 ? 37.006 -15.037 58.688 1.00 3.37 194 PRO A N 1
ATOM 1396 C CA . PRO A 1 176 ? 35.535 -15.116 58.683 1.00 3.43 194 PRO A CA 1
ATOM 1397 C C . PRO A 1 176 ? 34.934 -14.436 57.448 1.00 3.40 194 PRO A C 1
ATOM 1398 O O . PRO A 1 176 ? 35.416 -13.434 56.955 1.00 3.31 194 PRO A O 1
ATOM 1402 N N . VAL A 1 177 ? 33.862 -15.018 56.944 1.00 3.52 195 VAL A N 1
ATOM 1403 C CA . VAL A 1 177 ? 33.063 -14.422 55.876 1.00 3.54 195 VAL A CA 1
ATOM 1404 C C . VAL A 1 177 ? 31.708 -14.070 56.487 1.00 3.64 195 VAL A C 1
ATOM 1405 O O . VAL A 1 177 ? 30.740 -14.795 56.331 1.00 3.79 195 VAL A O 1
ATOM 1409 N N . THR A 1 178 ? 31.703 -12.957 57.207 1.00 3.56 196 THR A N 1
ATOM 1410 C CA . THR A 1 178 ? 30.600 -12.520 58.039 1.00 3.65 196 THR A CA 1
ATOM 1411 C C . THR A 1 178 ? 30.415 -11.018 57.857 1.00 3.59 196 THR A C 1
ATOM 1412 O O . THR A 1 178 ? 31.306 -10.345 57.348 1.00 3.48 196 THR A O 1
ATOM 1416 N N . MET A 1 179 ? 29.265 -10.500 58.281 1.00 3.81 197 MET A N 1
ATOM 1417 C CA . MET A 1 179 ? 29.056 -9.057 58.268 1.00 4.06 197 MET A CA 1
ATOM 1418 C C . MET A 1 179 ? 30.129 -8.342 59.065 1.00 3.79 197 MET A C 1
ATOM 1419 O O . MET A 1 179 ? 30.613 -7.289 58.645 1.00 3.67 197 MET A O 1
ATOM 1424 N N . ASN A 1 180 ? 30.496 -8.875 60.231 1.00 3.66 198 ASN A N 1
ATOM 1425 C CA . ASN A 1 180 ? 31.486 -8.173 61.064 1.00 3.64 198 ASN A CA 1
ATOM 1426 C C . ASN A 1 180 ? 32.827 -8.109 60.381 1.00 3.42 198 ASN A C 1
ATOM 1427 O O . ASN A 1 180 ? 33.496 -7.071 60.421 1.00 3.49 198 ASN A O 1
ATOM 1432 N N . GLU A 1 181 ? 33.205 -9.181 59.689 1.00 3.33 199 GLU A N 1
ATOM 1433 C CA . GLU A 1 181 ? 34.487 -9.138 58.978 1.00 3.24 199 GLU A CA 1
ATOM 1434 C C . GLU A 1 181 ? 34.382 -8.244 57.748 1.00 3.23 199 GLU A C 1
ATOM 1435 O O . GLU A 1 181 ? 35.323 -7.564 57.344 1.00 3.18 199 GLU A O 1
ATOM 1441 N N . PHE A 1 182 ? 33.207 -8.290 57.125 1.00 3.29 200 PHE A N 1
ATOM 1442 C CA . PHE A 1 182 ? 33.059 -7.646 55.810 1.00 3.32 200 PHE A CA 1
ATOM 1443 C C . PHE A 1 182 ? 33.072 -6.148 55.861 1.00 3.34 200 PHE A C 1
ATOM 1444 O O . PHE A 1 182 ? 33.534 -5.558 54.895 1.00 3.35 200 PHE A O 1
ATOM 1452 N N . TYR A 1 183 ? 32.610 -5.505 56.930 1.00 3.37 201 TYR A N 1
ATOM 1453 C CA . TYR A 1 183 ? 32.684 -4.033 56.850 1.00 3.41 201 TYR A CA 1
ATOM 1454 C C . TYR A 1 183 ? 34.150 -3.610 56.786 1.00 3.36 201 TYR A C 1
ATOM 1455 O O . TYR A 1 183 ? 34.487 -2.595 56.189 1.00 3.55 201 TYR A O 1
ATOM 1464 N N . LYS A 1 184 ? 35.037 -4.368 57.432 1.00 3.28 202 LYS A N 1
ATOM 1465 C CA . LYS A 1 184 ? 36.485 -4.134 57.314 1.00 3.25 202 LYS A CA 1
ATOM 1466 C C . LYS A 1 184 ? 37.036 -4.485 55.939 1.00 3.23 202 LYS A C 1
ATOM 1467 O O . LYS A 1 184 ? 37.757 -3.699 55.346 1.00 3.28 202 LYS A O 1
ATOM 1473 N N . VAL A 1 185 ? 36.752 -5.685 55.456 1.00 3.20 203 VAL A N 1
ATOM 1474 C CA . VAL A 1 185 ? 37.302 -6.126 54.165 1.00 3.20 203 VAL A CA 1
ATOM 1475 C C . VAL A 1 185 ? 36.775 -5.265 53.018 1.00 3.30 203 VAL A C 1
ATOM 1476 O O . VAL A 1 185 ? 37.523 -4.930 52.098 1.00 3.34 203 VAL A O 1
ATOM 1480 N N . ALA A 1 186 ? 35.507 -4.860 53.102 1.00 3.35 204 ALA A N 1
ATOM 1481 C CA . ALA A 1 186 ? 34.986 -3.866 52.126 1.00 3.47 204 ALA A CA 1
ATOM 1482 C C . ALA A 1 186 ? 35.786 -2.575 52.154 1.00 3.52 204 ALA A C 1
ATOM 1483 O O . ALA A 1 186 ? 36.184 -2.062 51.102 1.00 3.62 204 ALA A O 1
ATOM 1485 N N . ALA A 1 187 ? 36.088 -2.100 53.364 1.00 3.48 205 ALA A N 1
ATOM 1486 C CA . ALA A 1 187 ? 36.889 -0.873 53.476 1.00 3.57 205 ALA A CA 1
ATOM 1487 C C . ALA A 1 187 ? 38.286 -1.030 52.940 1.00 3.57 205 ALA A C 1
ATOM 1488 O O . ALA A 1 187 ? 38.865 -0.063 52.445 1.00 3.69 205 ALA A O 1
ATOM 1490 N N . GLN A 1 188 ? 38.845 -2.233 52.980 1.00 3.46 206 GLN A N 1
ATOM 1491 C CA . GLN A 1 188 ? 40.136 -2.476 52.335 1.00 3.49 206 GLN A CA 1
ATOM 1492 C C . GLN A 1 188 ? 40.145 -2.334 50.812 1.00 3.60 206 GLN A C 1
ATOM 1493 O O . GLN A 1 188 ? 41.204 -2.296 50.196 1.00 3.66 206 GLN A O 1
ATOM 1499 N N . ASN A 1 189 ? 38.963 -2.258 50.217 1.00 3.64 207 ASN A N 1
ATOM 1500 C CA . ASN A 1 189 ? 38.757 -2.024 48.798 1.00 3.78 207 ASN A CA 1
ATOM 1501 C C . ASN A 1 189 ? 37.987 -0.732 48.534 1.00 3.95 207 ASN A C 1
ATOM 1502 O O . ASN A 1 189 ? 37.493 -0.526 47.440 1.00 4.08 207 ASN A O 1
ATOM 1507 N N . GLY A 1 190 ? 37.934 0.160 49.518 1.00 4.16 208 GLY A N 1
ATOM 1508 C CA . GLY A 1 190 ? 37.318 1.481 49.343 1.00 4.59 208 GLY A CA 1
ATOM 1509 C C . GLY A 1 190 ? 35.818 1.476 49.445 1.00 5.04 208 GLY A C 1
ATOM 1510 O O . GLY A 1 190 ? 35.194 2.510 49.164 1.00 5.68 208 GLY A O 1
ATOM 1511 N N . GLY A 1 191 ? 35.260 0.381 49.925 1.00 5.03 209 GLY A N 1
ATOM 1512 C CA . GLY A 1 191 ? 33.802 0.212 50.074 1.00 5.36 209 GLY A CA 1
ATOM 1513 C C . GLY A 1 191 ? 33.303 0.511 51.469 1.00 5.74 209 GLY A C 1
ATOM 1514 O O . GLY A 1 191 ? 34.057 0.765 52.384 1.00 6.16 209 GLY A O 1
ATOM 1515 N N A SER A 1 192 ? 31.993 0.428 51.635 0.50 6.08 210 SER A N 1
ATOM 1516 N N B SER A 1 192 ? 31.981 0.463 51.585 0.50 6.00 210 SER A N 1
ATOM 1517 C CA A SER A 1 192 ? 31.402 0.628 52.942 0.50 6.42 210 SER A CA 1
ATOM 1518 C CA B SER A 1 192 ? 31.249 0.845 52.784 0.50 6.29 210 SER A CA 1
ATOM 1519 C C A SER A 1 192 ? 30.043 -0.019 52.962 0.50 6.37 210 SER A C 1
ATOM 1520 C C B SER A 1 192 ? 30.086 -0.126 52.986 0.50 6.26 210 SER A C 1
ATOM 1521 O O A SER A 1 192 ? 29.520 -0.448 51.929 0.50 6.44 210 SER A O 1
ATOM 1522 O O B SER A 1 192 ? 29.738 -0.928 52.119 0.50 6.26 210 SER A O 1
ATOM 1527 N N . ILE A 1 193 ? 29.476 -0.058 54.161 1.00 6.30 211 ILE A N 1
ATOM 1528 C CA . ILE A 1 193 ? 28.168 -0.666 54.369 1.00 6.45 211 ILE A CA 1
ATOM 1529 C C . ILE A 1 193 ? 27.123 0.426 54.306 1.00 6.58 211 ILE A C 1
ATOM 1530 O O . ILE A 1 193 ? 26.141 0.251 53.562 1.00 6.45 211 ILE A O 1
ATOM 1535 N N . PHE A 1 194 ? 27.284 1.555 54.979 1.00 6.72 212 PHE A N 1
ATOM 1536 C CA . PHE A 1 194 ? 26.299 2.636 54.969 1.00 7.21 212 PHE A CA 1
ATOM 1537 C C . PHE A 1 194 ? 26.921 3.926 54.487 1.00 7.74 212 PHE A C 1
ATOM 1538 O O . PHE A 1 194 ? 28.137 4.109 54.459 1.00 8.28 212 PHE A O 1
ATOM 1546 N N . ASN A 1 195 ? 26.077 4.855 54.083 1.00 8.27 213 ASN A N 1
ATOM 1547 C CA . ASN A 1 195 ? 26.503 6.241 53.894 1.00 8.89 213 ASN A CA 1
ATOM 1548 C C . ASN A 1 195 ? 26.750 6.933 55.228 1.00 9.94 213 ASN A C 1
ATOM 1549 O O . ASN A 1 195 ? 26.536 6.345 56.281 1.00 9.90 213 ASN A O 1
ATOM 1554 N N . GLU A 1 196 ? 27.182 8.197 55.189 1.00 11.71 214 GLU A N 1
ATOM 1555 C CA . GLU A 1 196 ? 27.692 8.816 56.410 1.00 13.16 214 GLU A CA 1
ATOM 1556 C C . GLU A 1 196 ? 26.654 9.032 57.501 1.00 13.09 214 GLU A C 1
ATOM 1557 O O . GLU A 1 196 ? 26.949 8.964 58.682 1.00 15.41 214 GLU A O 1
ATOM 1563 N N . ASP A 1 197 ? 25.420 9.251 57.093 1.00 12.53 215 ASP A N 1
ATOM 1564 C CA . ASP A 1 197 ? 24.315 9.482 58.022 1.00 12.48 215 ASP A CA 1
ATOM 1565 C C . ASP A 1 197 ? 23.347 8.318 58.190 1.00 11.20 215 ASP A C 1
ATOM 1566 O O . ASP A 1 197 ? 22.249 8.504 58.709 1.00 11.84 215 ASP A O 1
ATOM 1571 N N A LEU A 1 198 ? 23.732 7.153 57.697 0.70 10.37 216 LEU A N 1
ATOM 1572 N N B LEU A 1 198 ? 23.804 7.143 57.759 0.30 10.09 216 LEU A N 1
ATOM 1573 C CA A LEU A 1 198 ? 22.988 5.942 57.994 0.70 9.96 216 LEU A CA 1
ATOM 1574 C CA B LEU A 1 198 ? 23.133 5.853 57.887 0.30 9.36 216 LEU A CA 1
ATOM 1575 C C A LEU A 1 198 ? 21.583 5.995 57.439 0.70 9.45 216 LEU A C 1
ATOM 1576 C C B LEU A 1 198 ? 21.711 5.827 57.342 0.30 9.04 216 LEU A C 1
ATOM 1577 O O A LEU A 1 198 ? 20.624 5.577 58.086 0.70 9.34 216 LEU A O 1
ATOM 1578 O O B LEU A 1 198 ? 20.877 5.163 57.959 0.30 8.76 216 LEU A O 1
ATOM 1587 N N . THR A 1 199 ? 21.461 6.522 56.225 1.00 8.65 217 THR A N 1
ATOM 1588 C CA . THR A 1 199 ? 20.192 6.579 55.519 1.00 8.38 217 THR A CA 1
ATOM 1589 C C . THR A 1 199 ? 20.141 5.747 54.230 1.00 7.48 217 THR A C 1
ATOM 1590 O O . THR A 1 199 ? 19.105 5.650 53.567 1.00 7.43 217 THR A O 1
ATOM 1594 N N . GLU A 1 200 ? 21.267 5.176 53.840 1.00 6.71 218 GLU A N 1
ATOM 1595 C CA . GLU A 1 200 ? 21.328 4.277 52.687 1.00 6.39 218 GLU A CA 1
ATOM 1596 C C . GLU A 1 200 ? 22.408 3.247 52.945 1.00 5.95 218 GLU A C 1
ATOM 1597 O O . GLU A 1 200 ? 23.336 3.521 53.714 1.00 5.75 218 GLU A O 1
ATOM 1603 N N . THR A 1 201 ? 22.329 2.112 52.266 1.00 5.78 219 THR A N 1
ATOM 1604 C CA . THR A 1 201 ? 23.415 1.149 52.242 1.00 5.54 219 THR A CA 1
ATOM 1605 C C . THR A 1 201 ? 24.020 1.086 50.846 1.00 5.62 219 THR A C 1
ATOM 1606 O O . THR A 1 201 ? 23.338 1.107 49.827 1.00 5.85 219 THR A O 1
ATOM 1610 N N . THR A 1 202 ? 25.341 0.972 50.807 1.00 5.67 220 THR A N 1
ATOM 1611 C CA . THR A 1 202 ? 26.059 0.716 49.553 1.00 6.01 220 THR A CA 1
ATOM 1612 C C . THR A 1 202 ? 26.759 -0.631 49.664 1.00 5.29 220 THR A C 1
ATOM 1613 O O . THR A 1 202 ? 27.819 -0.833 49.050 1.00 5.04 220 THR A O 1
ATOM 1617 N N . ILE A 1 203 ? 26.175 -1.583 50.394 1.00 4.82 221 ILE A N 1
ATOM 1618 C CA . ILE A 1 203 ? 26.819 -2.873 50.637 1.00 4.54 221 ILE A CA 1
ATOM 1619 C C . ILE A 1 203 ? 27.075 -3.659 49.362 1.00 4.55 221 ILE A C 1
ATOM 1620 O O . ILE A 1 203 ? 28.024 -4.456 49.295 1.00 4.31 221 ILE A O 1
ATOM 1625 N N . ASN A 1 204 ? 26.257 -3.442 48.344 1.00 4.74 222 ASN A N 1
ATOM 1626 C CA . ASN A 1 204 ? 26.372 -4.111 47.057 1.00 4.95 222 ASN A CA 1
ATOM 1627 C C . ASN A 1 204 ? 27.134 -3.322 45.993 1.00 5.11 222 ASN A C 1
ATOM 1628 O O . ASN A 1 204 ? 26.896 -3.576 44.831 1.00 5.80 222 ASN A O 1
ATOM 1633 N N . SER A 1 205 ? 28.011 -2.416 46.391 1.00 4.90 223 SER A N 1
ATOM 1634 C CA . SER A 1 205 ? 28.877 -1.759 45.389 1.00 4.91 223 SER A CA 1
ATOM 1635 C C . SER A 1 205 ? 29.783 -2.737 44.656 1.00 4.82 223 SER A C 1
ATOM 1636 O O . SER A 1 205 ? 30.087 -3.804 45.168 1.00 4.52 223 SER A O 1
ATOM 1639 N N . PRO A 1 206 ? 30.278 -2.382 43.460 1.00 4.94 224 PRO A N 1
ATOM 1640 C CA . PRO A 1 206 ? 31.175 -3.262 42.745 1.00 4.97 224 PRO A CA 1
ATOM 1641 C C . PRO A 1 206 ? 32.470 -3.550 43.474 1.00 4.69 224 PRO A C 1
ATOM 1642 O O . PRO A 1 206 ? 32.956 -4.690 43.439 1.00 4.63 224 PRO A O 1
ATOM 1646 N N . GLU A 1 207 ? 32.998 -2.558 44.204 1.00 4.51 225 GLU A N 1
ATOM 1647 C CA . GLU A 1 207 ? 34.217 -2.820 44.956 1.00 4.34 225 GLU A CA 1
ATOM 1648 C C . GLU A 1 207 ? 33.910 -3.817 46.059 1.00 4.11 225 GLU A C 1
ATOM 1649 O O . GLU A 1 207 ? 34.798 -4.599 46.428 1.00 3.97 225 GLU A O 1
ATOM 1655 N N . ASN A 1 208 ? 32.692 -3.807 46.587 1.00 4.12 226 ASN A N 1
ATOM 1656 C CA . ASN A 1 208 ? 32.318 -4.757 47.641 1.00 3.97 226 ASN A CA 1
ATOM 1657 C C . ASN A 1 208 ? 32.105 -6.140 47.070 1.00 4.01 226 ASN A C 1
ATOM 1658 O O . ASN A 1 208 ? 32.451 -7.128 47.714 1.00 3.89 226 ASN A O 1
ATOM 1663 N N . VAL A 1 209 ? 31.566 -6.269 45.859 1.00 4.20 227 VAL A N 1
ATOM 1664 C CA . VAL A 1 209 ? 31.495 -7.579 45.218 1.00 4.27 227 VAL A CA 1
ATOM 1665 C C . VAL A 1 209 ? 32.896 -8.108 45.079 1.00 4.19 227 VAL A C 1
ATOM 1666 O O . VAL A 1 209 ? 33.134 -9.286 45.354 1.00 4.13 227 VAL A O 1
ATOM 1670 N N . GLU A 1 210 ? 33.857 -7.303 44.656 1.00 4.31 228 GLU A N 1
ATOM 1671 C CA . GLU A 1 210 ? 35.236 -7.794 44.528 1.00 4.42 228 GLU A CA 1
ATOM 1672 C C . GLU A 1 210 ? 35.802 -8.216 45.869 1.00 4.04 228 GLU A C 1
ATOM 1673 O O . GLU A 1 210 ? 36.487 -9.232 46.000 1.00 4.07 228 GLU A O 1
ATOM 1679 N N . ALA A 1 211 ? 35.533 -7.440 46.918 1.00 3.77 229 ALA A N 1
ATOM 1680 C CA . ALA A 1 211 ? 36.029 -7.745 48.267 1.00 3.60 229 ALA A CA 1
ATOM 1681 C C . ALA A 1 211 ? 35.475 -9.055 48.791 1.00 3.56 229 ALA A C 1
ATOM 1682 O O . ALA A 1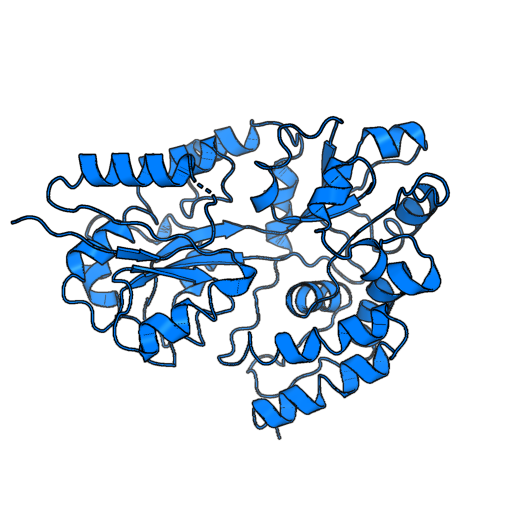 211 ? 36.192 -9.876 49.367 1.00 3.48 229 ALA A O 1
ATOM 1684 N N . LEU A 1 212 ? 34.165 -9.240 48.620 1.00 3.66 230 LEU A N 1
ATOM 1685 C CA . LEU A 1 212 ? 33.563 -10.506 49.051 1.00 3.68 230 LEU A CA 1
ATOM 1686 C C . LEU A 1 212 ? 34.064 -11.679 48.255 1.00 3.74 230 LEU A C 1
ATOM 1687 O O . LEU A 1 212 ? 34.326 -12.728 48.856 1.00 3.71 230 LEU A O 1
ATOM 1692 N N . THR A 1 213 ? 34.210 -11.484 46.954 1.00 3.86 231 THR A N 1
ATOM 1693 C CA . THR A 1 213 ? 34.752 -12.529 46.101 1.00 3.96 231 THR A CA 1
ATOM 1694 C C . THR A 1 213 ? 36.168 -12.900 46.503 1.00 3.83 231 THR A C 1
ATOM 1695 O O . THR A 1 213 ? 36.534 -14.108 46.472 1.00 3.87 231 THR A O 1
ATOM 1699 N N . HIS A 1 214 ? 36.970 -11.940 46.936 1.00 3.77 232 HIS A N 1
ATOM 1700 C CA . HIS A 1 214 ? 38.302 -12.219 47.441 1.00 3.96 232 HIS A CA 1
ATOM 1701 C C . HIS A 1 214 ? 38.215 -13.214 48.605 1.00 3.88 232 HIS A C 1
ATOM 1702 O O . HIS A 1 214 ? 39.008 -14.157 48.673 1.00 4.19 232 HIS A O 1
ATOM 1709 N N . LEU A 1 215 ? 37.289 -13.002 49.539 1.00 3.83 233 LEU A N 1
ATOM 1710 C CA . LEU A 1 215 ? 37.088 -13.939 50.665 1.00 3.84 233 LEU A CA 1
ATOM 1711 C C . LEU A 1 215 ? 36.510 -15.282 50.215 1.00 3.97 233 LEU A C 1
ATOM 1712 O O . LEU A 1 215 ? 37.021 -16.348 50.583 1.00 4.00 233 LEU A O 1
ATOM 1717 N N . THR A 1 216 ? 35.440 -15.269 49.417 1.00 4.04 234 THR A N 1
ATOM 1718 C CA . THR A 1 216 ? 34.761 -16.543 49.144 1.00 4.24 234 THR A CA 1
ATOM 1719 C C . THR A 1 216 ? 35.556 -17.416 48.197 1.00 4.57 234 THR A C 1
ATOM 1720 O O . THR A 1 216 ? 35.514 -18.650 48.354 1.00 4.52 234 THR A O 1
ATOM 1724 N N . ASN A 1 217 ? 36.304 -16.817 47.268 1.00 4.90 235 ASN A N 1
ATOM 1725 C CA . ASN A 1 217 ? 37.096 -17.649 46.368 1.00 5.46 235 ASN A CA 1
ATOM 1726 C C . ASN A 1 217 ? 38.167 -18.418 47.107 1.00 5.44 235 ASN A C 1
ATOM 1727 O O . ASN A 1 217 ? 38.542 -19.512 46.637 1.00 5.46 235 ASN A O 1
ATOM 1732 N N . GLU A 1 218 ? 38.672 -17.909 48.228 1.00 5.48 236 GLU A N 1
ATOM 1733 C CA . GLU A 1 218 ? 39.644 -18.690 49.003 1.00 5.77 236 GLU A CA 1
ATOM 1734 C C . GLU A 1 218 ? 39.070 -19.995 49.484 1.00 5.59 236 GLU A C 1
ATOM 1735 O O . GLU A 1 218 ? 39.764 -21.014 49.598 1.00 5.57 236 GLU A O 1
ATOM 1741 N N . VAL A 1 219 ? 37.771 -20.013 49.751 1.00 5.47 237 VAL A N 1
ATOM 1742 C CA . VAL A 1 219 ? 37.112 -21.242 50.191 1.00 5.84 237 VAL A CA 1
ATOM 1743 C C . VAL A 1 219 ? 36.663 -22.087 49.001 1.00 6.48 237 VAL A C 1
ATOM 1744 O O . VAL A 1 219 ? 36.886 -23.305 49.001 1.00 7.14 237 VAL A O 1
ATOM 1748 N N . THR A 1 220 ? 36.006 -21.508 47.998 1.00 6.91 238 THR A N 1
ATOM 1749 C CA . THR A 1 220 ? 35.318 -22.288 46.963 1.00 7.66 238 THR A CA 1
ATOM 1750 C C . THR A 1 220 ? 36.141 -22.568 45.714 1.00 8.37 238 THR A C 1
ATOM 1751 O O . THR A 1 220 ? 35.815 -23.536 44.984 1.00 9.71 238 THR A O 1
ATOM 1755 N N . ASP A 1 221 ? 37.179 -21.773 45.461 1.00 8.43 239 ASP A N 1
ATOM 1756 C CA . ASP A 1 221 ? 37.875 -21.723 44.169 1.00 9.25 239 ASP A CA 1
ATOM 1757 C C . ASP A 1 221 ? 39.304 -22.205 44.352 1.00 8.45 239 ASP A C 1
ATOM 1758 O O . ASP A 1 221 ? 39.614 -23.320 43.917 1.00 8.90 239 ASP A O 1
ATOM 1763 N N . SER A 1 222 ? 40.150 -21.417 45.013 1.00 7.24 240 SER A N 1
ATOM 1764 C CA . SER A 1 222 ? 41.527 -21.830 45.254 1.00 6.73 240 SER A CA 1
ATOM 1765 C C . SER A 1 222 ? 41.596 -22.829 46.388 1.00 6.39 240 SER A C 1
ATOM 1766 O O . SER A 1 222 ? 42.612 -23.536 46.515 1.00 6.27 240 SER A O 1
ATOM 1769 N N . LYS A 1 223 ? 40.572 -22.907 47.244 1.00 6.13 241 LYS A N 1
ATOM 1770 C CA . LYS A 1 223 ? 40.521 -23.871 48.336 1.00 6.35 241 LYS A CA 1
ATOM 1771 C C . LYS A 1 223 ? 41.725 -23.798 49.257 1.00 5.57 241 LYS A C 1
ATOM 1772 O O . LYS A 1 223 ? 42.249 -24.789 49.690 1.00 5.68 241 LYS A O 1
ATOM 1778 N N . VAL A 1 224 ? 42.128 -22.569 49.529 1.00 4.77 242 VAL A N 1
ATOM 1779 C CA . VAL A 1 224 ? 43.221 -22.288 50.464 1.00 4.49 242 VAL A CA 1
ATOM 1780 C C . VAL A 1 224 ? 42.754 -22.007 51.890 1.00 4.28 242 VAL A C 1
ATOM 1781 O O . VAL A 1 224 ? 43.584 -21.833 52.778 1.00 4.17 242 VAL A O 1
ATOM 1785 N N . ALA A 1 225 ? 41.438 -21.997 52.110 1.00 4.30 243 ALA A N 1
ATOM 1786 C CA . ALA A 1 225 ? 40.808 -21.711 53.399 1.00 4.30 243 ALA A CA 1
ATOM 1787 C C . ALA A 1 225 ? 39.774 -22.803 53.651 1.00 4.68 243 ALA A C 1
ATOM 1788 O O . ALA A 1 225 ? 39.081 -23.208 52.701 1.00 4.80 243 ALA A O 1
ATOM 1790 N N . PRO A 1 226 ? 39.654 -23.275 54.907 1.00 4.90 244 PRO A N 1
ATOM 1791 C CA . PRO A 1 226 ? 38.698 -24.348 55.174 1.00 5.40 244 PRO A CA 1
ATOM 1792 C C . PRO A 1 226 ? 37.251 -23.878 54.999 1.00 5.75 244 PRO A C 1
ATOM 1793 O O . PRO A 1 226 ? 36.907 -22.740 55.375 1.00 5.84 244 PRO A O 1
ATOM 1797 N N . SER A 1 227 ? 36.406 -24.728 54.437 1.00 6.31 245 SER A N 1
ATOM 1798 C CA . SER A 1 227 ? 35.012 -24.402 54.223 1.00 6.76 245 SER A CA 1
ATOM 1799 C C . SER A 1 227 ? 34.188 -24.659 55.456 1.00 7.29 245 SER A C 1
ATOM 1800 O O . SER A 1 227 ? 34.669 -25.274 56.399 1.00 6.96 245 SER A O 1
ATOM 1803 N N . PRO A 1 228 ? 32.898 -24.289 55.425 1.00 7.96 246 PRO A N 1
ATOM 1804 C CA . PRO A 1 228 ? 32.048 -24.631 56.547 1.00 8.38 246 PRO A CA 1
ATOM 1805 C C . PRO A 1 228 ? 32.004 -26.123 56.834 1.00 8.73 246 PRO A C 1
ATOM 1806 O O . PRO A 1 228 ? 32.033 -26.558 58.004 1.00 9.14 246 PRO A O 1
ATOM 1810 N N . ALA A 1 229 ? 31.980 -26.921 55.785 1.00 9.10 247 ALA A N 1
ATOM 1811 C CA . ALA A 1 229 ? 32.044 -28.386 55.901 1.00 9.61 247 ALA A CA 1
ATOM 1812 C C . ALA A 1 229 ? 33.346 -28.785 56.609 1.00 9.60 247 ALA A C 1
ATOM 1813 O O . ALA A 1 229 ? 33.325 -29.573 57.538 1.00 10.19 247 ALA A O 1
ATOM 1815 N N . ASP A 1 230 ? 34.480 -28.221 56.189 1.00 9.12 248 ASP A N 1
ATOM 1816 C CA . ASP A 1 230 ? 35.743 -28.549 56.852 1.00 9.32 248 ASP A CA 1
ATOM 1817 C C . ASP A 1 230 ? 35.749 -28.154 58.339 1.00 9.51 248 ASP A C 1
ATOM 1818 O O . ASP A 1 230 ? 36.407 -28.794 59.179 1.00 9.76 248 ASP A O 1
ATOM 1823 N N . LEU A 1 231 ? 35.049 -27.084 58.687 1.00 9.45 249 LEU A N 1
ATOM 1824 C CA . LEU A 1 231 ? 34.995 -26.558 60.049 1.00 9.78 249 LEU A CA 1
ATOM 1825 C C . LEU A 1 231 ? 33.817 -27.079 60.874 1.00 10.65 249 LEU A C 1
ATOM 1826 O O . LEU A 1 231 ? 33.722 -26.705 62.051 1.00 11.04 249 LEU A O 1
ATOM 1831 N N A SER A 1 232 ? 32.990 -27.950 60.288 0.70 11.39 250 SER A N 1
ATOM 1832 N N B SER A 1 232 ? 32.940 -27.890 60.288 0.30 11.22 250 SER A N 1
ATOM 1833 C CA A SER A 1 232 ? 31.776 -28.410 60.964 0.70 12.16 250 SER A CA 1
ATOM 1834 C CA B SER A 1 232 ? 31.712 -28.240 60.988 0.30 11.78 250 SER A CA 1
ATOM 1835 C C A SER A 1 232 ? 32.097 -28.988 62.348 0.70 12.20 250 SER A C 1
ATOM 1836 C C B SER A 1 232 ? 32.049 -28.950 62.303 0.30 12.09 250 SER A C 1
ATOM 1837 O O A SER A 1 232 ? 32.990 -29.828 62.508 0.70 11.95 250 SER A O 1
ATOM 1838 O O B SER A 1 232 ? 32.893 -29.845 62.361 0.30 12.17 250 SER A O 1
ATOM 1843 N N . GLY A 1 233 ? 31.412 -28.491 63.373 1.00 12.39 251 GLY A N 1
ATOM 1844 C CA . GLY A 1 233 ? 31.638 -29.002 64.712 1.00 12.68 251 GLY A CA 1
ATOM 1845 C C . GLY A 1 233 ? 32.825 -28.392 65.413 1.00 12.41 251 GLY A C 1
ATOM 1846 O O . GLY A 1 233 ? 33.074 -28.732 66.571 1.00 13.74 251 GLY A O 1
ATOM 1847 N N . GLN A 1 234 ? 33.562 -27.491 64.747 1.00 11.59 252 GLN A N 1
ATOM 1848 C CA . GLN A 1 234 ? 34.776 -26.877 65.289 1.00 11.04 252 GLN A CA 1
ATOM 1849 C C . GLN A 1 234 ? 34.811 -25.376 65.010 1.00 10.29 252 GLN A C 1
ATOM 1850 O O . GLN A 1 234 ? 33.877 -24.840 64.424 1.00 11.35 252 GLN A O 1
ATOM 1856 N N . LEU A 1 235 ? 35.886 -24.720 65.406 1.00 9.13 253 LEU A N 1
ATOM 1857 C CA . LEU A 1 235 ? 36.138 -23.316 65.120 1.00 8.18 253 LEU A CA 1
ATOM 1858 C C . LEU A 1 235 ? 37.499 -23.200 64.485 1.00 7.44 253 LEU A C 1
ATOM 1859 O O . LEU A 1 235 ? 38.375 -24.041 64.682 1.00 7.31 253 LEU A O 1
ATOM 1864 N N . PRO A 1 236 ? 37.730 -22.137 63.690 1.00 6.71 254 PRO A N 1
ATOM 1865 C CA . PRO A 1 236 ? 39.023 -22.004 63.052 1.00 6.32 254 PRO A CA 1
ATOM 1866 C C . PRO A 1 236 ? 40.218 -22.006 63.993 1.00 6.16 254 PRO A C 1
ATOM 1867 O O . PRO A 1 236 ? 41.275 -22.557 63.684 1.00 5.90 254 PRO A O 1
ATOM 1871 N N . GLU A 1 237 ? 40.076 -21.390 65.164 1.00 5.93 255 GLU A N 1
ATOM 1872 C CA . GLU A 1 237 ? 41.185 -21.386 66.116 1.00 6.18 255 GLU A CA 1
ATOM 1873 C C . GLU A 1 237 ? 41.545 -22.814 66.576 1.00 6.37 255 GLU A C 1
ATOM 1874 O O . GLU A 1 237 ? 42.694 -23.085 66.912 1.00 6.18 255 GLU A O 1
ATOM 1880 N N . ASP A 1 238 ? 40.594 -23.747 66.531 1.00 6.64 256 ASP A N 1
ATOM 1881 C CA . ASP A 1 238 ? 40.900 -25.144 66.882 1.00 7.31 256 ASP A CA 1
ATOM 1882 C C . ASP A 1 238 ? 41.768 -25.784 65.801 1.00 6.89 256 ASP A C 1
ATOM 1883 O O . ASP A 1 238 ? 42.770 -26.457 66.073 1.00 7.00 256 ASP A O 1
ATOM 1888 N N . LEU A 1 239 ? 41.414 -25.534 64.541 1.00 6.38 257 LEU A N 1
ATOM 1889 C CA . LEU A 1 239 ? 42.279 -26.011 63.435 1.00 6.21 257 LEU A CA 1
ATOM 1890 C C . LEU A 1 239 ? 43.664 -25.379 63.488 1.00 5.89 257 LEU A C 1
ATOM 1891 O O . LEU A 1 239 ? 44.716 -25.976 63.265 1.00 5.80 257 LEU A O 1
ATOM 1896 N N . PHE A 1 240 ? 43.691 -24.091 63.816 1.00 5.52 258 PHE A N 1
ATOM 1897 C CA . PHE A 1 240 ? 44.992 -23.408 63.991 1.00 5.54 258 PHE A CA 1
ATOM 1898 C C . PHE A 1 240 ? 45.849 -24.041 65.085 1.00 6.08 258 PHE A C 1
ATOM 1899 O O . PHE A 1 240 ? 47.043 -24.320 64.870 1.00 6.03 258 PHE A O 1
ATOM 1907 N N . MET A 1 241 ? 45.250 -24.311 66.249 1.00 6.76 259 MET A N 1
ATOM 1908 C CA . MET A 1 241 ? 45.952 -25.048 67.305 1.00 7.81 259 MET A CA 1
ATOM 1909 C C . MET A 1 241 ? 46.395 -26.433 66.890 1.00 7.69 259 MET A C 1
ATOM 1910 O O . MET A 1 241 ? 47.416 -26.881 67.399 1.00 8.58 259 MET A O 1
ATOM 1915 N N . ASN A 1 242 ? 45.668 -27.071 65.977 1.00 7.36 260 ASN A N 1
ATOM 1916 C CA . ASN A 1 242 ? 45.983 -28.402 65.455 1.00 7.55 260 ASN A CA 1
ATOM 1917 C C . ASN A 1 242 ? 46.989 -28.340 64.304 1.00 7.28 260 ASN A C 1
ATOM 1918 O O . ASN A 1 242 ? 47.208 -29.400 63.701 1.00 7.79 260 ASN A O 1
ATOM 1923 N N . GLY A 1 243 ? 47.643 -27.197 64.073 1.00 6.77 261 GLY A N 1
ATOM 1924 C CA . GLY A 1 243 ? 48.649 -27.111 63.030 1.00 6.49 261 GLY A CA 1
ATOM 1925 C C . GLY A 1 243 ? 48.137 -27.085 61.615 1.00 6.16 261 GLY A C 1
ATOM 1926 O O . GLY A 1 243 ? 48.900 -27.385 60.679 1.00 6.45 261 GLY A O 1
ATOM 1927 N N . GLN A 1 244 ? 46.855 -26.812 61.408 1.00 5.66 262 GLN A N 1
ATOM 1928 C CA . GLN A 1 244 ? 46.235 -26.981 60.093 1.00 5.46 262 GLN A CA 1
ATOM 1929 C C . GLN A 1 244 ? 46.004 -25.653 59.346 1.00 4.91 262 GLN A C 1
ATOM 1930 O O . GLN A 1 244 ? 45.411 -25.700 58.264 1.00 4.76 262 GLN A O 1
ATOM 1936 N N . ILE A 1 245 ? 46.358 -24.486 59.900 1.00 4.57 263 ILE A N 1
ATOM 1937 C CA . ILE A 1 245 ? 46.114 -23.189 59.263 1.00 4.34 263 ILE A CA 1
ATOM 1938 C C . ILE A 1 245 ? 47.385 -22.338 59.350 1.00 4.12 263 ILE A C 1
ATOM 1939 O O . ILE A 1 245 ? 47.865 -22.038 60.437 1.00 4.22 263 ILE A O 1
ATOM 1944 N N . ALA A 1 246 ? 47.923 -21.919 58.213 1.00 3.99 264 ALA A N 1
ATOM 1945 C CA . ALA A 1 246 ? 49.131 -21.105 58.258 1.00 3.96 264 ALA A CA 1
ATOM 1946 C C . ALA A 1 246 ? 48.890 -19.664 58.674 1.00 3.82 264 ALA A C 1
ATOM 1947 O O . ALA A 1 246 ? 49.730 -19.099 59.375 1.00 3.86 264 ALA A O 1
ATOM 1949 N N . MET A 1 247 ? 47.761 -19.071 58.280 1.00 3.69 265 MET A N 1
ATOM 1950 C CA . MET A 1 247 ? 47.435 -17.650 58.572 1.00 3.57 265 MET A CA 1
ATOM 1951 C C . MET A 1 247 ? 45.990 -17.608 59.045 1.00 3.52 265 MET A C 1
ATOM 1952 O O . MET A 1 247 ? 45.100 -18.086 58.361 1.00 3.54 265 MET A O 1
ATOM 1957 N N . LEU A 1 248 ? 45.764 -17.030 60.220 1.00 3.52 266 LEU A N 1
ATOM 1958 C CA . LEU A 1 248 ? 44.431 -16.942 60.803 1.00 3.50 266 LEU A CA 1
ATOM 1959 C C . LEU A 1 248 ? 44.123 -15.472 61.088 1.00 3.41 266 LEU A C 1
ATOM 1960 O O . LEU A 1 248 ? 44.849 -14.838 61.861 1.00 3.45 266 LEU A O 1
ATOM 1965 N N . HIS A 1 249 ? 43.027 -14.966 60.528 1.00 3.33 267 HIS A N 1
ATOM 1966 C CA . HIS A 1 249 ? 42.620 -13.566 60.795 1.00 3.27 267 HIS A CA 1
ATOM 1967 C C . HIS A 1 249 ? 41.662 -13.571 61.978 1.00 3.33 267 HIS A C 1
ATOM 1968 O O . HIS A 1 249 ? 40.514 -13.996 61.865 1.00 3.34 267 HIS A O 1
ATOM 1975 N N . THR A 1 250 ? 42.171 -13.143 63.122 1.00 3.39 268 THR A N 1
ATOM 1976 C CA . THR A 1 250 ? 41.369 -13.222 64.341 1.00 3.49 268 THR A CA 1
ATOM 1977 C C . THR A 1 250 ? 41.859 -12.217 65.347 1.00 3.55 268 THR A C 1
ATOM 1978 O O . THR A 1 250 ? 42.840 -11.497 65.137 1.00 3.53 268 THR A O 1
ATOM 1982 N N . GLY A 1 251 ? 41.123 -12.136 66.444 1.00 3.65 269 GLY A N 1
ATOM 1983 C CA . GLY A 1 251 ? 41.417 -11.090 67.406 1.00 3.74 269 GLY A CA 1
ATOM 1984 C C . GLY A 1 251 ? 42.505 -11.384 68.404 1.00 3.90 269 GLY A C 1
ATOM 1985 O O . GLY A 1 251 ? 42.864 -12.518 68.713 1.00 3.98 269 GLY A O 1
ATOM 1986 N N . ILE A 1 252 ? 42.979 -10.288 68.986 1.00 3.97 270 ILE A N 1
ATOM 1987 C CA . ILE A 1 252 ? 43.988 -10.358 70.043 1.00 4.17 270 ILE A CA 1
ATOM 1988 C C . ILE A 1 252 ? 43.449 -11.046 71.295 1.00 4.36 270 ILE A C 1
ATOM 1989 O O . ILE A 1 252 ? 44.206 -11.403 72.191 1.00 4.55 270 ILE A O 1
ATOM 1994 N N . TRP A 1 253 ? 42.123 -11.191 71.370 1.00 4.33 271 TRP A N 1
ATOM 1995 C CA . TRP A 1 253 ? 41.474 -11.956 72.448 1.00 4.53 271 TRP A CA 1
ATOM 1996 C C . TRP A 1 253 ? 41.795 -13.430 72.415 1.00 4.83 271 TRP A C 1
ATOM 1997 O O . TRP A 1 253 ? 41.460 -14.119 73.373 1.00 5.49 271 TRP A O 1
ATOM 2008 N N . LEU A 1 254 ? 42.453 -13.914 71.359 1.00 4.86 272 LEU A N 1
ATOM 2009 C CA . LEU A 1 254 ? 42.901 -15.310 71.329 1.00 5.17 272 LEU A CA 1
ATOM 2010 C C . LEU A 1 254 ? 44.383 -15.468 71.663 1.00 5.35 272 LEU A C 1
ATOM 2011 O O . LEU A 1 254 ? 44.872 -16.592 71.643 1.00 5.37 272 LEU A O 1
ATOM 2016 N N . PHE A 1 255 ? 45.093 -14.396 71.982 1.00 5.55 273 PHE A N 1
ATOM 2017 C CA . PHE A 1 255 ? 46.487 -14.565 72.353 1.00 5.90 273 PHE A CA 1
ATOM 2018 C C . PHE A 1 255 ? 46.636 -15.468 73.580 1.00 6.73 273 PHE A C 1
ATOM 2019 O O . PHE A 1 255 ? 47.557 -16.278 73.596 1.00 6.79 273 PHE A O 1
ATOM 2027 N N . ASP A 1 256 ? 45.758 -15.386 74.580 1.00 7.70 274 ASP A N 1
ATOM 2028 C CA . ASP A 1 256 ? 45.871 -16.281 75.733 1.00 9.16 274 ASP A CA 1
ATOM 2029 C C . ASP A 1 256 ? 45.710 -17.752 75.306 1.00 8.88 274 ASP A C 1
ATOM 2030 O O . ASP A 1 256 ? 46.536 -1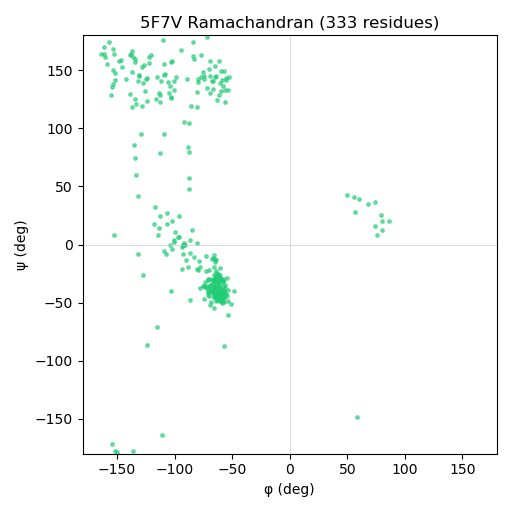8.570 75.712 1.00 8.92 274 ASP A O 1
ATOM 2035 N N A MET A 1 257 ? 44.699 -18.080 74.500 0.70 8.74 275 MET A N 1
ATOM 2036 N N B MET A 1 257 ? 44.699 -18.109 74.501 0.30 8.52 275 MET A N 1
ATOM 2037 C CA A MET A 1 257 ? 44.496 -19.447 73.999 0.70 9.11 275 MET A CA 1
ATOM 2038 C CA B MET A 1 257 ? 44.503 -19.509 74.055 0.30 8.56 275 MET A CA 1
ATOM 2039 C C A MET A 1 257 ? 45.765 -19.998 73.363 0.70 8.55 275 MET A C 1
ATOM 2040 C C B MET A 1 257 ? 45.667 -20.038 73.221 0.30 8.20 275 MET A C 1
ATOM 2041 O O A MET A 1 257 ? 46.148 -21.156 73.571 0.70 8.95 275 MET A O 1
ATOM 2042 O O B MET A 1 257 ? 45.869 -21.250 73.147 0.30 8.40 275 MET A O 1
ATOM 2051 N N . PHE A 1 258 ? 46.421 -19.147 72.584 1.00 7.71 276 PHE A N 1
ATOM 2052 C CA . PHE A 1 258 ? 47.510 -19.572 71.726 1.00 7.34 276 PHE A CA 1
ATOM 2053 C C . PHE A 1 258 ? 48.843 -19.599 72.448 1.00 7.29 276 PHE A C 1
ATOM 2054 O O . PHE A 1 258 ? 49.824 -20.017 71.854 1.00 7.17 276 PHE A O 1
ATOM 2062 N N . GLN A 1 259 ? 48.918 -19.218 73.722 1.00 7.46 277 GLN A N 1
ATOM 2063 C CA . GLN A 1 259 ? 50.206 -19.257 74.425 1.00 7.74 277 GLN A CA 1
ATOM 2064 C C . GLN A 1 259 ? 50.808 -20.645 74.376 1.00 8.28 277 GLN A C 1
ATOM 2065 O O . GLN A 1 259 ? 52.025 -20.771 74.308 1.00 8.42 277 GLN A O 1
ATOM 2071 N N . ASP A 1 260 ? 49.997 -21.694 74.425 1.00 9.03 278 ASP A N 1
ATOM 2072 C CA . ASP A 1 260 ? 50.544 -23.053 74.412 1.00 9.97 278 ASP A CA 1
ATOM 2073 C C . ASP A 1 260 ? 50.302 -23.736 73.076 1.00 9.81 278 ASP A C 1
ATOM 2074 O O . ASP A 1 260 ? 50.329 -24.970 72.986 1.00 10.45 278 ASP A O 1
ATOM 2079 N N . ALA A 1 261 ? 50.183 -22.952 72.013 1.00 9.32 279 ALA A N 1
ATOM 2080 C CA . ALA A 1 261 ? 50.183 -23.544 70.677 1.00 9.06 279 ALA A CA 1
ATOM 2081 C C . ALA A 1 261 ? 51.476 -24.313 70.501 1.00 9.41 279 ALA A C 1
ATOM 2082 O O . ALA A 1 261 ? 52.532 -23.793 70.893 1.00 9.30 279 ALA A O 1
ATOM 2084 N N . PRO A 1 262 ? 51.438 -25.542 69.937 1.00 9.54 280 PRO A N 1
ATOM 2085 C CA . PRO A 1 262 ? 52.649 -26.349 69.894 1.00 9.92 280 PRO A CA 1
ATOM 2086 C C . PRO A 1 262 ? 53.499 -26.064 68.646 1.00 9.42 280 PRO A C 1
ATOM 2087 O O . PRO A 1 262 ? 54.024 -26.986 68.009 1.00 10.93 280 PRO A O 1
ATOM 2091 N N . PHE A 1 263 ? 53.737 -24.795 68.350 1.00 8.36 281 PHE A N 1
ATOM 2092 C CA . PHE A 1 263 ? 54.533 -24.329 67.222 1.00 7.60 281 PHE A CA 1
ATOM 2093 C C . PHE A 1 263 ? 54.873 -22.865 67.490 1.00 7.22 281 PHE A C 1
ATOM 2094 O O . PHE A 1 263 ? 54.258 -22.225 68.367 1.00 7.35 281 PHE A O 1
ATOM 2102 N N . LYS A 1 264 ? 55.853 -22.340 66.778 1.00 7.15 282 LYS A N 1
ATOM 2103 C CA . LYS A 1 264 ? 56.161 -20.901 66.852 1.00 7.03 282 LYS A CA 1
ATOM 2104 C C . LYS A 1 264 ? 55.180 -20.117 65.991 1.00 6.12 282 LYS A C 1
ATOM 2105 O O . LYS A 1 264 ? 54.806 -20.557 64.888 1.00 5.87 282 LYS A O 1
ATOM 2111 N N . TRP A 1 265 ? 54.747 -18.963 66.505 1.00 5.54 283 TRP A N 1
ATOM 2112 C CA . TRP A 1 265 ? 53.777 -18.146 65.821 1.00 5.04 283 TRP A CA 1
ATOM 2113 C C . TRP A 1 265 ? 54.061 -16.689 66.095 1.00 4.93 283 TRP A C 1
ATOM 2114 O O . TRP A 1 265 ? 54.649 -16.312 67.124 1.00 5.28 283 TRP A O 1
ATOM 2125 N N . ASP A 1 266 ? 53.543 -15.846 65.202 1.00 4.59 284 ASP A N 1
ATOM 2126 C CA . ASP A 1 266 ? 53.689 -14.398 65.363 1.00 4.51 284 ASP A CA 1
ATOM 2127 C C . ASP A 1 266 ? 52.493 -13.728 64.694 1.00 4.23 284 ASP A C 1
ATOM 2128 O O . ASP A 1 266 ? 51.540 -14.393 64.277 1.00 4.10 284 ASP A O 1
ATOM 2133 N N . VAL A 1 267 ? 52.493 -12.408 64.697 1.00 4.22 285 VAL A N 1
ATOM 2134 C CA . VAL A 1 267 ? 51.356 -11.635 64.187 1.00 4.03 285 VAL A CA 1
ATOM 2135 C C . VAL A 1 267 ? 51.796 -10.511 63.292 1.00 4.01 285 VAL A C 1
ATOM 2136 O O . VAL A 1 267 ? 52.945 -10.035 63.377 1.00 4.17 285 VAL A O 1
ATOM 2140 N N . GLN A 1 268 ? 50.909 -10.057 62.432 1.00 3.85 286 GLN A N 1
ATOM 2141 C CA . GLN A 1 268 ? 51.145 -8.952 61.507 1.00 3.84 286 GLN A CA 1
ATOM 2142 C C . GLN A 1 268 ? 49.885 -8.137 61.281 1.00 3.72 286 GLN A C 1
ATOM 2143 O O . GLN A 1 268 ? 48.788 -8.626 61.425 1.00 3.61 286 GLN A O 1
ATOM 2149 N N . VAL A 1 269 ? 50.083 -6.864 60.952 1.00 3.78 287 VAL A N 1
ATOM 2150 C CA . VAL A 1 269 ? 48.973 -6.027 60.465 1.00 3.69 287 VAL A CA 1
ATOM 2151 C C . VAL A 1 269 ? 48.321 -6.655 59.267 1.00 3.55 287 VAL A C 1
ATOM 2152 O O . VAL A 1 269 ? 49.020 -7.127 58.373 1.00 3.73 287 VAL A O 1
ATOM 2156 N N . GLU A 1 270 ? 46.990 -6.713 59.248 1.00 3.48 288 GLU A N 1
ATOM 2157 C CA . GLU A 1 270 ? 46.306 -7.327 58.101 1.00 3.47 288 GLU A CA 1
ATOM 2158 C C . GLU A 1 270 ? 46.531 -6.569 56.791 1.00 3.53 288 GLU A C 1
ATOM 2159 O O . GLU A 1 270 ? 46.562 -5.323 56.782 1.00 3.67 288 GLU A O 1
ATOM 2165 N N . ALA A 1 271 ? 46.613 -7.331 55.717 1.00 3.53 289 ALA A N 1
ATOM 2166 C CA . ALA A 1 271 ? 46.736 -6.743 54.374 1.00 3.64 289 ALA A CA 1
ATOM 2167 C C . ALA A 1 271 ? 45.431 -6.142 53.867 1.00 3.60 289 ALA A C 1
ATOM 2168 O O . ALA A 1 271 ? 44.371 -6.700 54.077 1.00 3.88 289 ALA A O 1
ATOM 2170 N N . GLY A 1 272 ? 45.502 -5.027 53.161 1.00 3.63 290 GLY A N 1
ATOM 2171 C CA . GLY A 1 272 ? 44.367 -4.467 52.437 1.00 3.58 290 GLY A CA 1
ATOM 2172 C C . GLY A 1 272 ? 44.574 -4.570 50.953 1.00 3.68 290 GLY A C 1
ATOM 2173 O O . GLY A 1 272 ? 45.425 -5.294 50.468 1.00 3.58 290 GLY A O 1
ATOM 2174 N N . ASN A 1 273 ? 43.774 -3.806 50.237 1.00 3.70 291 ASN A N 1
ATOM 2175 C CA . ASN A 1 273 ? 43.852 -3.768 48.775 1.00 3.86 291 ASN A CA 1
ATOM 2176 C C . ASN A 1 273 ? 44.059 -2.353 48.315 1.00 4.05 291 ASN A C 1
ATOM 2177 O O . ASN A 1 273 ? 45.226 -1.962 48.148 1.00 4.25 291 ASN A O 1
ATOM 2182 N N . THR A 1 274 ? 43.009 -1.577 48.131 1.00 4.04 292 THR A N 1
ATOM 2183 C CA . THR A 1 274 ? 43.236 -0.160 47.831 1.00 4.31 292 THR A CA 1
ATOM 2184 C C . THR A 1 274 ? 43.710 0.621 49.048 1.00 4.50 292 THR A C 1
ATOM 2185 O O . THR A 1 274 ? 44.295 1.713 48.905 1.00 4.73 292 THR A O 1
ATOM 2189 N N . GLN A 1 275 ? 43.424 0.103 50.239 1.00 4.47 293 GLN A N 1
ATOM 2190 C CA . GLN A 1 275 ? 43.900 0.756 51.465 1.00 4.71 293 GLN A CA 1
ATOM 2191 C C . GLN A 1 275 ? 43.866 -0.234 52.583 1.00 4.32 293 GLN A C 1
ATOM 2192 O O . GLN A 1 275 ? 43.227 -1.276 52.496 1.00 3.99 293 GLN A O 1
ATOM 2198 N N . LYS A 1 276 ? 44.611 0.090 53.627 1.00 4.24 294 LYS A N 1
ATOM 2199 C CA . LYS A 1 276 ? 44.552 -0.670 54.852 1.00 4.06 294 LYS A CA 1
ATOM 2200 C C . LYS A 1 276 ? 43.274 -0.347 55.600 1.00 3.87 294 LYS A C 1
ATOM 2201 O O . LYS A 1 276 ? 42.794 0.799 55.564 1.00 4.06 294 LYS A O 1
ATOM 2207 N N . ALA A 1 277 ? 42.727 -1.355 56.268 1.00 3.58 295 ALA A N 1
ATOM 2208 C CA . ALA A 1 277 ? 41.590 -1.143 57.162 1.00 3.50 295 ALA A CA 1
ATOM 2209 C C . ALA A 1 277 ? 41.599 -2.252 58.194 1.00 3.41 295 ALA A C 1
ATOM 2210 O O . ALA A 1 277 ? 41.691 -3.441 57.832 1.00 3.31 295 ALA A O 1
ATOM 2212 N N . THR A 1 278 ? 41.520 -1.837 59.449 1.00 3.46 296 THR A N 1
ATOM 2213 C CA . THR A 1 278 ? 41.612 -2.784 60.562 1.00 3.42 296 THR A CA 1
ATOM 2214 C C . THR A 1 278 ? 40.430 -2.578 61.489 1.00 3.44 296 THR A C 1
ATOM 2215 O O . THR A 1 278 ? 39.781 -1.521 61.574 1.00 3.62 296 THR A O 1
ATOM 2219 N N . HIS A 1 279 ? 40.096 -3.660 62.159 1.00 3.40 297 HIS A N 1
ATOM 2220 C CA . HIS A 1 279 ? 39.003 -3.640 63.146 1.00 3.44 297 HIS A CA 1
ATOM 2221 C C . HIS A 1 279 ? 39.395 -2.850 64.380 1.00 3.58 297 HIS A C 1
ATOM 2222 O O . HIS A 1 279 ? 40.536 -2.791 64.794 1.00 3.65 297 HIS A O 1
ATOM 2229 N N . PHE A 1 280 ? 38.395 -2.263 65.019 1.00 3.66 298 PHE A N 1
ATOM 2230 C CA . PHE A 1 280 ? 38.449 -1.668 66.357 1.00 3.83 298 PHE A CA 1
ATOM 2231 C C . PHE A 1 280 ? 37.188 -2.082 67.085 1.00 3.87 298 PHE A C 1
ATOM 2232 O O . PHE A 1 280 ? 36.081 -1.767 66.673 1.00 3.85 298 PHE A O 1
ATOM 2240 N N . PHE A 1 281 ? 37.395 -2.795 68.172 1.00 3.95 299 PHE A N 1
ATOM 2241 C CA . PHE A 1 281 ? 36.295 -3.289 69.009 1.00 4.03 299 PHE A CA 1
ATOM 2242 C C . PHE A 1 281 ? 36.487 -2.756 70.412 1.00 4.24 299 PHE A C 1
ATOM 2243 O O . PHE A 1 281 ? 37.581 -2.458 70.836 1.00 4.32 299 PHE A O 1
ATOM 2251 N N . ALA A 1 282 ? 35.399 -2.685 71.152 1.00 4.37 300 ALA A N 1
ATOM 2252 C CA . ALA A 1 282 ? 35.452 -2.286 72.550 1.00 4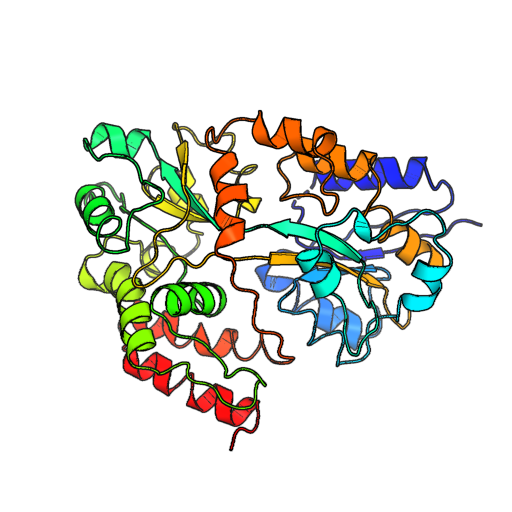.61 300 ALA A CA 1
ATOM 2253 C C . ALA A 1 282 ? 34.336 -2.896 73.329 1.00 4.73 300 ALA A C 1
ATOM 2254 O O . ALA A 1 282 ? 33.231 -3.024 72.809 1.00 4.68 300 ALA A O 1
ATOM 2256 N N . ASN A 1 283 ? 34.625 -3.306 74.555 1.00 4.78 301 ASN A N 1
ATOM 2257 C CA . ASN A 1 283 ? 33.583 -3.757 75.476 1.00 4.65 301 ASN A CA 1
ATOM 2258 C C . ASN A 1 283 ? 33.376 -2.751 76.576 1.00 4.42 301 ASN A C 1
ATOM 2259 O O . ASN A 1 283 ? 34.341 -2.118 77.006 1.00 4.28 301 ASN A O 1
ATOM 2264 N N . GLY A 1 284 ? 32.140 -2.647 77.022 1.00 4.48 302 GLY A N 1
ATOM 2265 C CA . GLY A 1 284 ? 31.733 -1.706 78.059 1.00 4.40 302 GLY A CA 1
ATOM 2266 C C . GLY A 1 284 ? 30.820 -2.398 79.026 1.00 4.37 302 GLY A C 1
ATOM 2267 O O . GLY A 1 284 ? 30.242 -3.442 78.713 1.00 4.54 302 GLY A O 1
ATOM 2268 N N . ILE A 1 285 ? 30.672 -1.817 80.199 1.00 4.29 303 ILE A N 1
ATOM 2269 C CA . ILE A 1 285 ? 29.747 -2.330 81.210 1.00 4.38 303 ILE A CA 1
ATOM 2270 C C . ILE A 1 285 ? 28.685 -1.278 81.421 1.00 4.62 303 ILE A C 1
ATOM 2271 O O . ILE A 1 285 ? 28.962 -0.115 81.693 1.00 4.67 303 ILE A O 1
ATOM 2276 N N . GLY A 1 286 ? 27.451 -1.737 81.247 1.00 4.90 304 GLY A N 1
ATOM 2277 C CA . GLY A 1 286 ? 26.244 -0.972 81.466 1.00 5.27 304 GLY A CA 1
ATOM 2278 C C . GLY A 1 286 ? 25.585 -1.333 82.779 1.00 5.39 304 GLY A C 1
ATOM 2279 O O . GLY A 1 286 ? 25.834 -2.395 83.320 1.00 5.31 304 GLY A O 1
ATOM 2280 N N . VAL A 1 287 ? 24.769 -0.428 83.282 1.00 5.77 305 VAL A N 1
ATOM 2281 C CA . VAL A 1 287 ? 24.019 -0.633 84.528 1.00 6.15 305 VAL A CA 1
ATOM 2282 C C . VAL A 1 287 ? 22.548 -0.689 84.144 1.00 6.88 305 VAL A C 1
ATOM 2283 O O . VAL A 1 287 ? 22.058 0.145 83.373 1.00 7.25 305 VAL A O 1
ATOM 2287 N N . SER A 1 288 ? 21.830 -1.701 84.618 1.00 7.38 306 SER A N 1
ATOM 2288 C CA . SER A 1 288 ? 20.406 -1.788 84.309 1.00 8.40 306 SER A CA 1
ATOM 2289 C C . SER A 1 288 ? 19.634 -0.570 84.812 1.00 9.20 306 SER A C 1
ATOM 2290 O O . SER A 1 288 ? 19.749 -0.155 85.957 1.00 8.98 306 SER A O 1
ATOM 2293 N N . LYS A 1 289 ? 18.822 -0.025 83.923 1.00 10.46 307 LYS A N 1
ATOM 2294 C CA . LYS A 1 289 ? 17.928 1.062 84.283 1.00 11.96 307 LYS A CA 1
ATOM 2295 C C . LYS A 1 289 ? 17.030 0.740 85.451 1.00 12.69 307 LYS A C 1
ATOM 2296 O O . LYS A 1 289 ? 16.653 1.650 86.159 1.00 12.76 307 LYS A O 1
ATOM 2302 N N . ASP A 1 290 ? 16.694 -0.534 85.637 1.00 13.29 308 ASP A N 1
ATOM 2303 C CA . ASP A 1 290 ? 15.753 -0.911 86.684 1.00 14.76 308 ASP A CA 1
ATOM 2304 C C . ASP A 1 290 ? 16.404 -1.454 87.948 1.00 13.93 308 ASP A C 1
ATOM 2305 O O . ASP A 1 290 ? 15.694 -1.845 88.879 1.00 14.69 308 ASP A O 1
ATOM 2310 N N . SER A 1 291 ? 17.732 -1.457 88.006 1.00 12.78 309 SER A N 1
ATOM 2311 C CA . SER A 1 291 ? 18.415 -1.927 89.203 1.00 12.50 309 SER A CA 1
ATOM 2312 C C . SER A 1 291 ? 18.184 -1.013 90.401 1.00 12.96 309 SER A C 1
ATOM 2313 O O . SER A 1 291 ? 18.166 0.202 90.254 1.00 12.40 309 SER A O 1
ATOM 2316 N N . ASP A 1 292 ? 18.019 -1.652 91.561 1.00 14.12 310 ASP A N 1
ATOM 2317 C CA . ASP A 1 292 ? 17.966 -1.002 92.859 1.00 15.06 310 ASP A CA 1
ATOM 2318 C C . ASP A 1 292 ? 19.354 -0.790 93.476 1.00 13.90 310 ASP A C 1
ATOM 2319 O O . ASP A 1 292 ? 19.451 -0.320 94.618 1.00 14.18 310 ASP A O 1
ATOM 2324 N N . LYS A 1 293 ? 20.398 -1.141 92.725 1.00 12.21 311 LYS A N 1
ATOM 2325 C CA . LYS A 1 293 ? 21.761 -1.187 93.247 1.00 11.49 311 LYS A CA 1
ATOM 2326 C C . LYS A 1 293 ? 22.688 -0.458 92.270 1.00 10.18 311 LYS A C 1
ATOM 2327 O O . LYS A 1 293 ? 23.812 -0.896 92.029 1.00 9.35 311 LYS A O 1
ATOM 2333 N N . LYS A 1 294 ? 22.232 0.679 91.757 1.00 9.85 312 LYS A N 1
ATOM 2334 C CA . LYS A 1 294 ? 22.985 1.325 90.698 1.00 9.16 312 LYS A CA 1
ATOM 2335 C C . LYS A 1 294 ? 24.307 1.896 91.196 1.00 8.90 312 LYS A C 1
ATOM 2336 O O . LYS A 1 294 ? 25.287 1.828 90.466 1.00 8.15 312 LYS A O 1
ATOM 2342 N N . GLU A 1 295 ? 24.400 2.405 92.414 1.00 9.41 313 GLU A N 1
ATOM 2343 C CA . GLU A 1 295 ? 25.664 2.942 92.883 1.00 9.64 313 GLU A CA 1
ATOM 2344 C C . GLU A 1 295 ? 26.710 1.835 92.941 1.00 8.79 313 GLU A C 1
ATOM 2345 O O . GLU A 1 295 ? 27.831 2.027 92.461 1.00 8.29 313 GLU A O 1
ATOM 2351 N N . ALA A 1 296 ? 26.341 0.698 93.522 1.00 8.53 314 ALA A N 1
ATOM 2352 C CA . ALA A 1 296 ? 27.275 -0.422 93.619 1.00 8.16 314 ALA A CA 1
ATOM 2353 C C . ALA A 1 296 ? 27.664 -0.954 92.244 1.00 7.25 314 ALA A C 1
ATOM 2354 O O . ALA A 1 296 ? 28.813 -1.280 91.990 1.00 6.96 314 ALA A O 1
ATOM 2356 N N . ALA A 1 297 ? 26.711 -1.063 91.325 1.00 6.85 315 ALA A N 1
ATOM 2357 C CA . ALA A 1 297 ? 26.978 -1.534 89.952 1.00 6.28 315 ALA A CA 1
ATOM 2358 C C . ALA A 1 297 ? 27.895 -0.576 89.227 1.00 5.92 315 ALA A C 1
ATOM 2359 O O . ALA A 1 297 ? 28.829 -1.003 88.552 1.00 5.58 315 ALA A O 1
ATOM 2361 N N . PHE A 1 298 ? 27.644 0.724 89.387 1.00 6.13 316 PHE A N 1
ATOM 2362 C CA . PHE A 1 298 ? 28.516 1.726 88.844 1.00 6.04 316 PHE A CA 1
ATOM 2363 C C . PHE A 1 298 ? 29.923 1.650 89.394 1.00 6.18 316 PHE A C 1
ATOM 2364 O O . PHE A 1 298 ? 30.900 1.786 88.650 1.00 5.92 316 PHE A O 1
ATOM 2372 N N . LYS A 1 299 ? 30.049 1.398 90.696 1.00 6.82 317 LYS A N 1
ATOM 2373 C CA . LYS A 1 299 ? 31.398 1.307 91.270 1.00 7.33 317 LYS A CA 1
ATOM 2374 C C . LYS A 1 299 ? 32.158 0.137 90.640 1.00 6.73 317 LYS A C 1
ATOM 2375 O O . LYS A 1 299 ? 33.354 0.227 90.357 1.00 6.76 317 LYS A O 1
ATOM 2381 N N . PHE A 1 300 ? 31.478 -0.978 90.426 1.00 6.34 318 PHE A N 1
ATOM 2382 C CA . PHE A 1 300 ? 32.117 -2.102 89.764 1.00 6.02 318 PHE A CA 1
ATOM 2383 C C . PHE A 1 300 ? 32.454 -1.748 88.304 1.00 5.50 318 PHE A C 1
ATOM 2384 O O . PHE A 1 300 ? 33.581 -2.038 87.847 1.00 5.42 318 PHE A O 1
ATOM 2392 N N . ALA A 1 301 ? 31.537 -1.129 87.554 1.00 5.29 319 ALA A N 1
ATOM 2393 C CA . ALA A 1 301 ? 31.833 -0.704 86.196 1.00 5.03 319 ALA A CA 1
ATOM 2394 C C . ALA A 1 301 ? 33.012 0.235 86.114 1.00 5.25 319 ALA A C 1
ATOM 2395 O O . ALA A 1 301 ? 33.857 0.129 85.209 1.00 5.05 319 ALA A O 1
ATOM 2397 N N A SER A 1 302 ? 33.064 1.188 87.044 0.70 5.63 320 SER A N 1
ATOM 2398 N N B SER A 1 302 ? 33.094 1.192 87.036 0.30 5.74 320 SER A N 1
ATOM 2399 C CA A SER A 1 302 ? 34.138 2.161 87.097 0.70 6.03 320 SER A CA 1
ATOM 2400 C CA B SER A 1 302 ? 34.187 2.157 87.002 0.30 6.15 320 SER A CA 1
ATOM 2401 C C A SER A 1 302 ? 35.469 1.483 87.408 0.70 6.12 320 SER A C 1
ATOM 2402 C C B SER A 1 302 ? 35.511 1.544 87.462 0.30 6.29 320 SER A C 1
ATOM 2403 O O A SER A 1 302 ? 36.493 1.793 86.799 0.70 6.16 320 SER A O 1
ATOM 2404 O O B SER A 1 302 ? 36.564 1.964 86.981 0.30 6.61 320 SER A O 1
ATOM 2409 N N . PHE A 1 303 ? 35.478 0.571 88.375 1.00 6.33 321 PHE A N 1
ATOM 2410 C CA . PHE A 1 303 ? 36.660 -0.231 88.694 1.00 6.56 321 PHE A CA 1
ATOM 2411 C C . PHE A 1 303 ? 37.185 -0.960 87.455 1.00 6.10 321 PHE A C 1
ATOM 2412 O O . PHE A 1 303 ? 38.365 -0.925 87.114 1.00 6.26 321 PHE A O 1
ATOM 2420 N N . MET A 1 304 ? 36.307 -1.653 86.766 1.00 5.66 322 MET A N 1
ATOM 2421 C CA . MET A 1 304 ? 36.698 -2.424 85.604 1.00 5.56 322 MET A CA 1
ATOM 2422 C C . MET A 1 304 ? 37.214 -1.466 84.553 1.00 5.54 322 MET A C 1
ATOM 2423 O O . MET A 1 304 ? 38.131 -1.833 83.826 1.00 5.96 322 MET A O 1
ATOM 2428 N N . SER A 1 305 ? 36.720 -0.239 84.464 1.00 5.60 323 SER A N 1
ATOM 2429 C CA . SER A 1 305 ? 37.123 0.682 83.429 1.00 5.80 323 SER A CA 1
ATOM 2430 C C . SER A 1 305 ? 38.516 1.256 83.664 1.00 6.32 323 SER A C 1
ATOM 2431 O O . SER A 1 305 ? 39.363 1.282 82.745 1.00 6.52 323 SER A O 1
ATOM 2434 N N . ALA A 1 306 ? 38.747 1.695 84.893 1.00 6.84 324 ALA A N 1
ATOM 2435 C CA . ALA A 1 306 ? 39.849 2.604 85.180 1.00 7.69 324 ALA A CA 1
ATOM 2436 C C . ALA A 1 306 ? 40.717 2.224 86.361 1.00 8.34 324 ALA A C 1
ATOM 2437 O O . ALA A 1 306 ? 41.757 2.846 86.552 1.00 9.09 324 ALA A O 1
ATOM 2439 N N . ASN A 1 307 ? 40.366 1.227 87.159 1.00 8.35 325 ASN A N 1
ATOM 2440 C CA . ASN A 1 307 ? 41.233 0.877 88.283 1.00 9.41 325 ASN A CA 1
ATOM 2441 C C . ASN A 1 307 ? 42.574 0.319 87.800 1.00 10.00 325 ASN A C 1
ATOM 2442 O O . ASN A 1 307 ? 42.612 -0.539 86.927 1.00 9.35 325 ASN A O 1
ATOM 2447 N N . GLU A 1 308 ? 43.669 0.794 88.381 1.00 11.64 326 GLU A N 1
ATOM 2448 C CA . GLU A 1 308 ? 45.011 0.412 87.909 1.00 12.98 326 GLU A CA 1
ATOM 2449 C C . GLU A 1 308 ? 45.343 -1.043 88.191 1.00 12.43 326 GLU A C 1
ATOM 2450 O O . GLU A 1 308 ? 46.005 -1.701 87.397 1.00 11.84 326 GLU A O 1
ATOM 2456 N N . GLU A 1 309 ? 44.869 -1.559 89.323 1.00 12.46 327 GLU A N 1
ATOM 2457 C CA . GLU A 1 309 ? 45.088 -2.965 89.612 1.00 12.79 327 GLU A CA 1
ATOM 2458 C C . GLU A 1 309 ? 44.356 -3.817 88.577 1.00 11.25 327 GLU A C 1
ATOM 2459 O O . GLU A 1 309 ? 44.896 -4.833 88.116 1.00 11.28 327 GLU A O 1
ATOM 2465 N N . ALA A 1 310 ? 43.126 -3.462 88.219 1.00 9.90 328 ALA A N 1
ATOM 2466 C CA . ALA A 1 310 ? 42.413 -4.184 87.171 1.00 8.81 328 ALA A CA 1
ATOM 2467 C C . ALA A 1 310 ? 43.178 -4.131 85.852 1.00 8.28 328 ALA A C 1
ATOM 2468 O O . ALA A 1 310 ? 43.293 -5.134 85.174 1.00 7.95 328 ALA A O 1
ATOM 2470 N N . ALA A 1 311 ? 43.741 -2.970 85.521 1.00 8.18 329 ALA A N 1
ATOM 2471 C CA . ALA A 1 311 ? 44.466 -2.791 84.260 1.00 8.02 329 ALA A CA 1
ATOM 2472 C C . ALA A 1 311 ? 45.711 -3.661 84.282 1.00 8.64 329 ALA A C 1
ATOM 2473 O O . ALA A 1 311 ? 46.012 -4.277 83.282 1.00 8.46 329 ALA A O 1
ATOM 2475 N N . LYS A 1 312 ? 46.393 -3.721 85.420 1.00 9.47 330 LYS A N 1
ATOM 2476 C CA . LYS A 1 312 ? 47.596 -4.558 85.500 1.00 10.25 330 LYS A CA 1
ATOM 2477 C C . LYS A 1 312 ? 47.269 -6.040 85.365 1.00 9.90 330 LYS A C 1
ATOM 2478 O O . LYS A 1 312 ? 48.051 -6.769 84.734 1.00 10.04 330 LYS A O 1
ATOM 2484 N N . ILE A 1 313 ? 46.151 -6.490 85.931 1.00 9.46 331 ILE A N 1
ATOM 2485 C CA . ILE A 1 313 ? 45.703 -7.867 85.763 1.00 9.38 331 ILE A CA 1
ATOM 2486 C C . ILE A 1 313 ? 45.409 -8.165 84.295 1.00 8.66 331 ILE A C 1
ATOM 2487 O O . ILE A 1 313 ? 45.799 -9.208 83.788 1.00 8.93 331 ILE A O 1
ATOM 2492 N N . ARG A 1 314 ? 44.712 -7.233 83.658 1.00 7.79 332 ARG A N 1
ATOM 2493 C CA . ARG A 1 314 ? 44.341 -7.388 82.272 1.00 7.31 332 ARG A CA 1
ATOM 2494 C C . ARG A 1 314 ? 45.585 -7.555 81.402 1.00 7.78 332 ARG A C 1
ATOM 2495 O O . ARG A 1 314 ? 45.621 -8.416 80.542 1.00 7.93 332 ARG A O 1
ATOM 2503 N N . ILE A 1 315 ? 46.538 -6.649 81.579 1.00 8.24 333 ILE A N 1
ATOM 2504 C CA . ILE A 1 315 ? 47.797 -6.683 80.866 1.00 8.92 333 ILE A CA 1
ATOM 2505 C C . ILE A 1 315 ? 48.533 -7.996 81.102 1.00 9.98 333 ILE A C 1
ATOM 2506 O O . ILE A 1 315 ? 48.996 -8.647 80.154 1.00 10.28 333 ILE A O 1
ATOM 2511 N N . ASP A 1 316 ? 48.632 -8.378 82.362 1.00 11.03 334 ASP A N 1
ATOM 2512 C CA . ASP A 1 316 ? 49.338 -9.624 82.669 1.00 12.66 334 ASP A CA 1
ATOM 2513 C C . ASP A 1 316 ? 48.756 -10.858 81.997 1.00 12.36 334 ASP A C 1
ATOM 2514 O O . ASP A 1 316 ? 49.494 -11.793 81.674 1.00 13.47 334 ASP A O 1
ATOM 2519 N N . ASN A 1 317 ? 47.451 -10.843 81.780 1.00 11.24 335 ASN A N 1
ATOM 2520 C CA . ASN A 1 317 ? 46.746 -11.959 81.164 1.00 11.33 335 ASN A CA 1
ATOM 2521 C C . ASN A 1 317 ? 46.502 -11.834 79.661 1.00 10.39 335 ASN A C 1
ATOM 2522 O O . ASN A 1 317 ? 45.808 -12.691 79.101 1.00 10.56 335 ASN A O 1
ATOM 2527 N N . ASN A 1 318 ? 47.055 -10.803 79.019 1.00 9.64 336 ASN A N 1
ATOM 2528 C CA . ASN A 1 318 ? 46.869 -10.544 77.590 1.00 9.11 336 ASN A CA 1
ATOM 2529 C C . ASN A 1 318 ? 45.405 -10.407 77.220 1.00 8.30 336 ASN A C 1
ATOM 2530 O O . ASN A 1 318 ? 45.043 -10.711 76.083 1.00 8.24 336 ASN A O 1
ATOM 2535 N N . TRP A 1 319 ? 44.566 -9.962 78.155 1.00 7.74 337 TRP A N 1
ATOM 2536 C CA . TRP A 1 319 ? 43.110 -9.994 77.968 1.00 7.33 337 TRP A CA 1
ATOM 2537 C C . TRP A 1 319 ? 42.642 -8.731 77.277 1.00 6.61 337 TRP A C 1
ATOM 2538 O O . TRP A 1 319 ? 42.168 -7.794 77.891 1.00 6.18 337 TRP A O 1
ATOM 2549 N N . GLU A 1 320 ? 42.823 -8.707 75.962 1.00 6.54 338 GLU A N 1
ATOM 2550 C CA . GLU A 1 320 ? 42.572 -7.502 75.149 1.00 6.31 338 GLU A CA 1
ATOM 2551 C C . GLU A 1 320 ? 43.467 -6.390 75.692 1.00 6.38 338 GLU A C 1
ATOM 2552 O O . GLU A 1 320 ? 44.568 -6.682 76.147 1.00 7.44 338 GLU A O 1
ATOM 2558 N N . LEU A 1 321 ? 43.056 -5.131 75.631 1.00 6.04 339 LEU A N 1
ATOM 2559 C CA . LEU A 1 321 ? 43.799 -3.988 76.153 1.00 6.19 339 LEU A CA 1
ATOM 2560 C C . LEU A 1 321 ? 42.903 -3.244 77.107 1.00 5.90 339 LEU A C 1
ATOM 2561 O O . LEU A 1 321 ? 41.721 -3.109 76.864 1.00 5.54 339 LEU A O 1
ATOM 2566 N N . PRO A 1 322 ? 43.469 -2.734 78.201 1.00 6.05 340 PRO A N 1
ATOM 2567 C CA . PRO A 1 322 ? 42.722 -1.874 79.115 1.00 6.07 340 PRO A CA 1
ATOM 2568 C C . PRO A 1 322 ? 42.415 -0.533 78.477 1.00 6.53 340 PRO A C 1
ATOM 2569 O O . PRO A 1 322 ? 43.043 -0.112 77.523 1.00 6.79 340 PRO A O 1
ATOM 2573 N N . ALA A 1 323 ? 41.391 0.108 79.005 1.00 6.85 341 ALA A N 1
ATOM 2574 C CA . ALA A 1 323 ? 41.065 1.438 78.546 1.00 7.67 341 ALA A CA 1
ATOM 2575 C C . ALA A 1 323 ? 42.118 2.496 78.823 1.00 8.93 341 ALA A C 1
ATOM 2576 O O . ALA A 1 323 ? 42.249 3.446 78.066 1.00 9.35 341 ALA A O 1
ATOM 2578 N N A THR A 1 324 ? 42.849 2.351 79.922 0.70 9.55 342 THR A N 1
ATOM 2579 N N B THR A 1 324 ? 42.883 2.324 79.898 0.30 9.66 342 THR A N 1
ATOM 2580 C CA A THR A 1 324 ? 43.894 3.322 80.259 0.70 11.01 342 THR A CA 1
ATOM 2581 C CA B THR A 1 324 ? 43.959 3.245 80.271 0.30 11.11 342 THR A CA 1
ATOM 2582 C C A THR A 1 324 ? 45.014 3.278 79.210 0.70 12.04 342 THR A C 1
ATOM 2583 C C B THR A 1 324 ? 45.118 3.264 79.271 0.30 12.22 342 THR A C 1
ATOM 2584 O O A THR A 1 324 ? 45.400 2.180 78.809 0.70 12.25 342 THR A O 1
ATOM 2585 O O B THR A 1 324 ? 45.671 2.203 78.980 0.30 12.37 342 THR A O 1
ATOM 2592 N N . GLU A 1 325 ? 45.497 4.435 78.760 1.00 13.84 343 GLU A N 1
ATOM 2593 C CA . GLU A 1 325 ? 46.653 4.568 77.845 1.00 15.93 343 GLU A CA 1
ATOM 2594 C C . GLU A 1 325 ? 48.066 4.745 78.423 1.00 16.77 343 GLU A C 1
ATOM 2595 O O . GLU A 1 325 ? 49.041 4.915 77.692 1.00 18.70 343 GLU A O 1
ATOM 2601 N N . ASN A 1 326 ? 48.180 4.751 79.738 1.00 19.60 344 ASN A N 1
ATOM 2602 C CA . ASN A 1 326 ? 49.464 5.001 80.403 1.00 19.75 344 ASN A CA 1
ATOM 2603 C C . ASN A 1 326 ? 50.563 4.049 79.896 1.00 19.07 344 ASN A C 1
ATOM 2604 O O . ASN A 1 326 ? 50.348 2.844 79.787 1.00 18.08 344 ASN A O 1
ATOM 2609 N N . LYS A 1 327 ? 51.741 4.582 79.575 1.00 19.86 345 LYS A N 1
ATOM 2610 C CA . LYS A 1 327 ? 52.804 3.783 78.956 1.00 19.67 345 LYS A CA 1
ATOM 2611 C C . LYS A 1 327 ? 53.375 2.730 79.884 1.00 18.42 345 LYS A C 1
ATOM 2612 O O . LYS A 1 327 ? 53.725 1.653 79.399 1.00 16.99 345 LYS A O 1
ATOM 2618 N N . GLU A 1 328 ? 53.455 2.998 81.183 1.00 18.63 346 GLU A N 1
ATOM 2619 C CA . GLU A 1 328 ? 53.999 2.033 82.143 1.00 18.49 346 GLU A CA 1
ATOM 2620 C C . GLU A 1 328 ? 53.019 0.887 82.311 1.00 17.15 346 GLU A C 1
ATOM 2621 O O . GLU A 1 328 ? 53.466 -0.240 82.451 1.00 16.22 346 GLU A O 1
ATOM 2627 N N . ILE A 1 329 ? 51.713 1.152 82.298 1.00 16.94 347 ILE A N 1
ATOM 2628 C CA . ILE A 1 329 ? 50.734 0.078 82.331 1.00 16.16 347 ILE A CA 1
ATOM 2629 C C . ILE A 1 329 ? 50.816 -0.809 81.083 1.00 14.74 347 ILE A C 1
ATOM 2630 O O . ILE A 1 329 ? 50.710 -2.028 81.200 1.00 13.67 347 ILE A O 1
ATOM 2635 N N . LEU A 1 330 ? 51.028 -0.223 79.913 1.00 14.41 348 LEU A N 1
ATOM 2636 C CA . LEU A 1 330 ? 51.090 -0.991 78.666 1.00 14.03 348 LEU A CA 1
ATOM 2637 C C . LEU A 1 330 ? 52.406 -1.701 78.380 1.00 13.23 348 LEU A C 1
ATOM 2638 O O . LEU A 1 330 ? 52.447 -2.651 77.607 1.00 12.66 348 LEU A O 1
ATOM 2643 N N . GLN A 1 331 ? 53.492 -1.235 78.985 1.00 13.38 349 GLN A N 1
ATOM 2644 C CA . GLN A 1 331 ? 54.798 -1.804 78.654 1.00 13.22 349 GLN A CA 1
ATOM 2645 C C . GLN A 1 331 ? 54.892 -3.320 78.794 1.00 11.91 349 GLN A C 1
ATOM 2646 O O . GLN A 1 331 ? 55.454 -3.928 77.879 1.00 11.22 349 GLN A O 1
ATOM 2652 N N . PRO A 1 332 ? 54.377 -3.945 79.871 1.00 11.12 350 PRO A N 1
ATOM 2653 C CA . PRO A 1 332 ? 54.491 -5.407 79.942 1.00 10.55 350 PRO A CA 1
ATOM 2654 C C . PRO A 1 332 ? 53.798 -6.097 78.766 1.00 9.76 350 PRO A C 1
ATOM 2655 O O . PRO A 1 332 ? 54.237 -7.175 78.357 1.00 9.48 350 PRO A O 1
ATOM 2659 N N . TYR A 1 333 ? 52.741 -5.515 78.202 1.00 9.39 351 TYR A N 1
ATOM 2660 C CA . TYR A 1 333 ? 52.114 -6.095 77.009 1.00 9.01 351 TYR A CA 1
ATOM 2661 C C . TYR A 1 333 ? 53.018 -6.061 75.801 1.00 9.34 351 TYR A C 1
ATOM 2662 O O . TYR A 1 333 ? 53.019 -6.993 74.998 1.00 8.93 351 TYR A O 1
ATOM 2671 N N . LEU A 1 334 ? 53.765 -4.986 75.646 1.00 10.37 352 LEU A N 1
ATOM 2672 C CA . LEU A 1 334 ? 54.722 -4.878 74.533 1.00 11.07 352 LEU A CA 1
ATOM 2673 C C . LEU A 1 334 ? 55.893 -5.854 74.732 1.00 11.46 352 LEU A C 1
ATOM 2674 O O . LEU A 1 334 ? 56.445 -6.364 73.744 1.00 12.47 352 LEU A O 1
ATOM 2679 N N . ASP A 1 335 ? 56.242 -6.159 75.978 1.00 11.60 353 ASP A N 1
ATOM 2680 C CA . ASP A 1 335 ? 57.392 -7.004 76.255 1.00 12.13 353 ASP A CA 1
ATOM 2681 C C . ASP A 1 335 ? 57.052 -8.480 76.335 1.00 11.00 353 ASP A C 1
ATOM 2682 O O . ASP A 1 335 ? 57.938 -9.345 76.318 1.00 11.06 353 ASP A O 1
ATOM 2687 N N . ALA A 1 336 ? 55.768 -8.778 76.428 1.00 9.99 354 ALA A N 1
ATOM 2688 C CA . ALA A 1 336 ? 55.307 -10.153 76.539 1.00 9.51 354 ALA A CA 1
ATOM 2689 C C . ALA A 1 336 ? 55.387 -10.888 75.205 1.00 9.07 354 ALA A C 1
ATOM 2690 O O . ALA A 1 336 ? 55.286 -10.316 74.117 1.00 8.68 354 ALA A O 1
ATOM 2692 N N . THR A 1 337 ? 55.634 -12.181 75.306 1.00 8.88 355 THR A N 1
ATOM 2693 C CA . THR A 1 337 ? 55.744 -13.035 74.107 1.00 8.72 355 THR A CA 1
ATOM 2694 C C . THR A 1 337 ? 55.321 -14.472 74.464 1.00 8.77 355 THR A C 1
ATOM 2695 O O . THR A 1 337 ? 55.576 -14.872 75.611 1.00 9.09 355 THR A O 1
ATOM 2699 N N . PRO A 1 338 ? 54.731 -15.230 73.549 1.00 8.39 356 PRO A N 1
ATOM 2700 C CA . PRO A 1 338 ? 54.371 -14.882 72.195 1.00 7.91 356 PRO A CA 1
ATOM 2701 C C . PRO A 1 338 ? 53.098 -14.014 72.149 1.00 7.15 356 PRO A C 1
ATOM 2702 O O . PRO A 1 338 ? 52.340 -13.965 73.101 1.00 6.95 356 PRO A O 1
ATOM 2706 N N . PRO A 1 339 ? 52.825 -13.326 71.046 1.00 6.57 357 PRO A N 1
ATOM 2707 C CA . PRO A 1 339 ? 53.697 -13.243 69.870 1.00 6.74 357 PRO A CA 1
ATOM 2708 C C . PRO A 1 339 ? 54.759 -12.161 70.108 1.00 6.88 357 PRO A C 1
ATOM 2709 O O . PRO A 1 339 ? 54.573 -11.262 70.940 1.00 6.70 357 PRO A O 1
ATOM 2713 N N . ASP A 1 340 ? 55.857 -12.219 69.359 1.00 7.37 358 ASP A N 1
ATOM 2714 C CA . ASP A 1 340 ? 56.891 -11.194 69.459 1.00 7.83 358 ASP A CA 1
ATOM 2715 C C . ASP A 1 340 ? 56.459 -9.842 68.948 1.00 7.53 358 ASP A C 1
ATOM 2716 O O . ASP A 1 340 ? 56.820 -8.809 69.543 1.00 7.76 358 ASP A O 1
ATOM 2721 N N . ASN A 1 341 ? 55.702 -9.813 67.843 1.00 7.22 359 ASN A N 1
ATOM 2722 C CA . ASN A 1 341 ? 55.430 -8.530 67.175 1.00 7.19 359 ASN A CA 1
ATOM 2723 C C . ASN A 1 341 ? 54.205 -7.836 67.743 1.00 6.78 359 ASN A C 1
ATOM 2724 O O . ASN A 1 341 ? 53.259 -7.533 67.029 1.00 6.35 359 ASN A O 1
ATOM 2729 N N . ARG A 1 342 ? 54.248 -7.586 69.056 1.00 6.89 360 ARG A N 1
ATOM 2730 C CA . ARG A 1 342 ? 53.196 -6.882 69.764 1.00 6.83 360 ARG A CA 1
ATOM 2731 C C . ARG A 1 342 ? 52.935 -5.494 69.155 1.00 7.13 360 ARG A C 1
ATOM 2732 O O . ARG A 1 342 ? 51.784 -5.030 69.169 1.00 6.84 360 ARG A O 1
ATOM 2740 N N . GLU A 1 343 ? 53.966 -4.874 68.570 1.00 7.87 361 GLU A N 1
ATOM 2741 C CA . GLU A 1 343 ? 53.757 -3.560 67.948 1.00 8.63 361 GLU A CA 1
ATOM 2742 C C . GLU A 1 343 ? 52.738 -3.606 66.827 1.00 7.60 361 GLU A C 1
ATOM 2743 O O . GLU A 1 343 ? 52.103 -2.578 66.594 1.00 7.41 361 GLU A O 1
ATOM 2749 N N . ALA A 1 344 ? 52.532 -4.744 66.167 1.00 6.80 362 ALA A N 1
ATOM 2750 C CA . ALA A 1 344 ? 51.503 -4.808 65.130 1.00 6.28 362 ALA A CA 1
ATOM 2751 C C . ALA A 1 344 ? 50.129 -4.453 65.669 1.00 5.88 362 ALA A C 1
ATOM 2752 O O . ALA A 1 344 ? 49.304 -3.905 64.937 1.00 5.76 362 ALA A O 1
ATOM 2754 N N . VAL A 1 345 ? 49.842 -4.753 66.936 1.00 5.71 363 VAL A N 1
ATOM 2755 C CA . VAL A 1 345 ? 48.546 -4.443 67.524 1.00 5.59 363 VAL A CA 1
ATOM 2756 C C . VAL A 1 345 ? 48.340 -2.929 67.531 1.00 5.98 363 VAL A C 1
ATOM 2757 O O . VAL A 1 345 ? 47.263 -2.441 67.191 1.00 5.99 363 VAL A O 1
ATOM 2761 N N . PHE A 1 346 ? 49.368 -2.198 67.946 1.00 6.48 364 PHE A N 1
ATOM 2762 C CA . PHE A 1 346 ? 49.262 -0.741 68.015 1.00 7.17 364 PHE A CA 1
ATOM 2763 C C . PHE A 1 346 ? 49.407 -0.106 66.644 1.00 7.42 364 PHE A C 1
ATOM 2764 O O . PHE A 1 346 ? 48.711 0.869 66.361 1.00 7.91 364 PHE A O 1
ATOM 2772 N N . GLU A 1 347 ? 50.274 -0.644 65.789 1.00 7.36 365 GLU A N 1
ATOM 2773 C CA . GLU A 1 347 ? 50.388 -0.097 64.419 1.00 7.72 365 GLU A CA 1
ATOM 2774 C C . GLU A 1 347 ? 49.039 -0.171 63.709 1.00 7.10 365 GLU A C 1
ATOM 2775 O O . GLU A 1 347 ? 48.684 0.740 62.948 1.00 7.42 365 GLU A O 1
ATOM 2781 N N . SER A 1 348 ? 48.259 -1.222 63.972 1.00 6.31 366 SER A N 1
ATOM 2782 C CA . SER A 1 348 ? 46.969 -1.413 63.311 1.00 6.03 366 SER A CA 1
ATOM 2783 C C . SER A 1 348 ? 45.989 -0.293 63.623 1.00 6.41 366 SER A C 1
ATOM 2784 O O . SER A 1 348 ? 45.124 -0.028 62.792 1.00 6.41 366 SER A O 1
ATOM 2787 N N . LEU A 1 349 ? 46.115 0.393 64.757 1.00 6.81 367 LEU A N 1
ATOM 2788 C CA . LEU A 1 349 ? 45.160 1.427 65.135 1.00 7.33 367 LEU A CA 1
ATOM 2789 C C . LEU A 1 349 ? 45.140 2.601 64.189 1.00 7.89 367 LEU A C 1
ATOM 2790 O O . LEU A 1 349 ? 44.118 3.262 64.079 1.00 8.26 367 LEU A O 1
ATOM 2795 N N . GLN A 1 350 ? 46.220 2.855 63.458 1.00 8.06 368 GLN A N 1
ATOM 2796 C CA . GLN A 1 350 ? 46.222 3.916 62.463 1.00 8.67 368 GLN A CA 1
ATOM 2797 C C . GLN A 1 350 ? 45.129 3.740 61.397 1.00 8.37 368 GLN A C 1
ATOM 2798 O O . GLN A 1 350 ? 44.571 4.687 60.871 1.00 8.93 368 GLN A O 1
ATOM 2804 N N . TYR A 1 351 ? 44.821 2.481 61.086 1.00 7.56 369 TYR A N 1
ATOM 2805 C CA . TYR A 1 351 ? 43.958 2.161 59.946 1.00 7.28 369 TYR A CA 1
ATOM 2806 C C . TYR A 1 351 ? 42.592 1.709 60.393 1.00 7.21 369 TYR A C 1
ATOM 2807 O O . TYR A 1 351 ? 41.858 1.154 59.601 1.00 6.77 369 TYR A O 1
ATOM 2816 N N . MET A 1 352 ? 42.210 1.972 61.624 1.00 7.74 370 MET A N 1
ATOM 2817 C CA . MET A 1 352 ? 40.970 1.439 62.162 1.00 8.08 370 MET A CA 1
ATOM 2818 C C . MET A 1 352 ? 39.739 1.941 61.420 1.00 8.22 370 MET A C 1
ATOM 2819 O O . MET A 1 352 ? 39.679 3.086 60.941 1.00 8.86 370 MET A O 1
ATOM 2824 N N A VAL A 1 353 ? 38.742 1.079 61.371 0.60 6.00 371 VAL A N 1
ATOM 2825 N N B VAL A 1 353 ? 38.743 1.067 61.342 0.40 6.02 371 VAL A N 1
ATOM 2826 C CA A VAL A 1 353 ? 37.402 1.437 60.937 0.60 5.81 371 VAL A CA 1
ATOM 2827 C CA B VAL A 1 353 ? 37.379 1.351 60.894 0.40 5.78 371 VAL A CA 1
ATOM 2828 C C A VAL A 1 353 ? 36.424 1.024 62.030 0.60 5.69 371 VAL A C 1
ATOM 2829 C C B VAL A 1 353 ? 36.542 1.073 62.141 0.40 5.73 371 VAL A C 1
ATOM 2830 O O A VAL A 1 353 ? 36.374 -0.124 62.454 0.60 5.48 371 VAL A O 1
ATOM 2831 O O B VAL A 1 353 ? 36.719 0.048 62.795 0.40 5.62 371 VAL A O 1
ATOM 2838 N N . LEU A 1 354 ? 35.658 1.991 62.511 1.00 5.84 372 LEU A N 1
ATOM 2839 C CA . LEU A 1 354 ? 34.729 1.769 63.613 1.00 5.92 372 LEU A CA 1
ATOM 2840 C C . LEU A 1 354 ? 33.560 0.916 63.135 1.00 5.68 372 LEU A C 1
ATOM 2841 O O . LEU A 1 354 ? 33.178 0.990 61.963 1.00 5.72 372 LEU A O 1
ATOM 2846 N N . PRO A 1 355 ? 32.960 0.109 64.025 1.00 5.61 373 PRO A N 1
ATOM 2847 C CA . PRO A 1 355 ? 31.719 -0.571 63.647 1.00 5.54 373 PRO A CA 1
ATOM 2848 C C . PRO A 1 355 ? 30.606 0.403 63.253 1.00 5.77 373 PRO A C 1
ATOM 2849 O O . PRO A 1 355 ? 30.520 1.463 63.879 1.00 5.95 373 PRO A O 1
ATOM 2853 N N . PRO A 1 356 ? 29.814 0.066 62.231 1.00 5.85 374 PRO A N 1
ATOM 2854 C CA . PRO A 1 356 ? 28.608 0.858 62.032 1.00 6.14 374 PRO A CA 1
ATOM 2855 C C . PRO A 1 356 ? 27.772 0.852 63.320 1.00 6.49 374 PRO A C 1
ATOM 2856 O O . PRO A 1 356 ? 27.656 -0.183 63.976 1.00 6.36 374 PRO A O 1
ATOM 2860 N N . VAL A 1 357 ? 27.163 1.980 63.640 1.00 6.83 375 VAL A N 1
ATOM 2861 C CA . VAL A 1 357 ? 26.363 2.142 64.865 1.00 7.37 375 VAL A CA 1
ATOM 2862 C C . VAL A 1 357 ? 24.885 2.248 64.485 1.00 7.68 375 VAL A C 1
ATOM 2863 O O . VAL A 1 357 ? 24.424 3.321 64.115 1.00 8.25 375 VAL A O 1
ATOM 2867 N N . VAL A 1 358 ? 24.207 1.111 64.541 1.00 7.60 376 VAL A N 1
ATOM 2868 C CA . VAL A 1 358 ? 22.798 1.019 64.142 1.00 8.11 376 VAL A CA 1
ATOM 2869 C C . VAL A 1 358 ? 22.101 0.076 65.098 1.00 8.39 376 VAL A C 1
ATOM 2870 O O . VAL A 1 358 ? 22.657 -0.947 65.510 1.00 8.16 376 VAL A O 1
ATOM 2874 N N . LYS A 1 359 ? 20.860 0.374 65.451 1.00 8.93 377 LYS A N 1
ATOM 2875 C CA . LYS A 1 359 ? 20.118 -0.460 66.395 1.00 9.82 377 LYS A CA 1
ATOM 2876 C C . LYS A 1 359 ? 19.848 -1.883 65.910 1.00 9.45 377 LYS A C 1
ATOM 2877 O O . LYS A 1 359 ? 19.679 -2.745 66.761 1.00 9.59 377 LYS A O 1
ATOM 2883 N N . ASP A 1 360 ? 19.854 -2.127 64.601 1.00 9.12 378 ASP A N 1
ATOM 2884 C CA . ASP A 1 360 ? 19.500 -3.430 64.054 1.00 9.69 378 ASP A CA 1
ATOM 2885 C C . ASP A 1 360 ? 20.740 -4.214 63.650 1.00 8.50 378 ASP A C 1
ATOM 2886 O O . ASP A 1 360 ? 20.592 -5.150 62.896 1.00 8.31 378 ASP A O 1
ATOM 2891 N N . TRP A 1 361 ? 21.918 -3.896 64.171 1.00 7.67 379 TRP A N 1
ATOM 2892 C CA . TRP A 1 361 ? 23.133 -4.535 63.688 1.00 6.83 379 TRP A CA 1
ATOM 2893 C C . TRP A 1 361 ? 23.114 -6.047 63.787 1.00 6.70 379 TRP A C 1
ATOM 2894 O O . TRP A 1 361 ? 23.437 -6.728 62.809 1.00 6.12 379 TRP A O 1
ATOM 2905 N N . ASN A 1 362 ? 22.761 -6.601 64.942 1.00 7.28 380 ASN A N 1
ATOM 2906 C CA . ASN A 1 362 ? 22.801 -8.049 65.076 1.00 7.70 380 ASN A CA 1
ATOM 2907 C C . ASN A 1 362 ? 21.785 -8.744 64.165 1.00 7.95 380 ASN A C 1
ATOM 2908 O O . ASN A 1 362 ? 22.104 -9.796 63.588 1.00 7.45 380 ASN A O 1
ATOM 2913 N N . LYS A 1 363 ? 20.624 -8.137 63.975 1.00 8.56 381 LYS A N 1
ATOM 2914 C CA . LYS A 1 363 ? 19.591 -8.682 63.114 1.00 9.17 381 LYS A CA 1
ATOM 2915 C C . LYS A 1 363 ? 20.032 -8.665 61.647 1.00 8.04 381 LYS A C 1
ATOM 2916 O O . LYS A 1 363 ? 19.920 -9.674 60.925 1.00 7.94 381 LYS A O 1
ATOM 2922 N N A ILE A 1 364 ? 20.553 -7.533 61.180 0.70 7.36 382 ILE A N 1
ATOM 2923 N N B ILE A 1 364 ? 20.541 -7.522 61.211 0.30 7.45 382 ILE A N 1
ATOM 2924 C CA A ILE A 1 364 ? 21.025 -7.466 59.801 0.70 6.97 382 ILE A CA 1
ATOM 2925 C CA B ILE A 1 364 ? 21.083 -7.382 59.874 0.30 6.93 382 ILE A CA 1
ATOM 2926 C C A ILE A 1 364 ? 22.239 -8.380 59.625 0.70 6.49 382 ILE A C 1
ATOM 2927 C C B ILE A 1 364 ? 22.239 -8.344 59.632 0.30 6.49 382 ILE A C 1
ATOM 2928 O O A ILE A 1 364 ? 22.382 -8.986 58.567 0.70 6.12 382 ILE A O 1
ATOM 2929 O O B ILE A 1 364 ? 22.350 -8.931 58.554 0.30 6.26 382 ILE A O 1
ATOM 2938 N N . SER A 1 365 ? 23.073 -8.510 60.654 1.00 6.29 383 SER A N 1
ATOM 2939 C CA . SER A 1 365 ? 24.209 -9.415 60.572 1.00 6.00 383 SER A CA 1
ATOM 2940 C C . SER A 1 365 ? 23.793 -10.863 60.429 1.00 6.12 383 SER A C 1
ATOM 2941 O O . SER A 1 365 ? 24.358 -11.589 59.615 1.00 5.65 383 SER A O 1
ATOM 2944 N N . ASP A 1 366 ? 22.777 -11.263 61.171 1.00 6.60 384 ASP A N 1
ATOM 2945 C CA . ASP A 1 366 ? 22.318 -12.631 61.046 1.00 7.15 384 ASP A CA 1
ATOM 2946 C C . ASP A 1 366 ? 21.884 -12.936 59.612 1.00 6.52 384 ASP A C 1
ATOM 2947 O O . ASP A 1 366 ? 22.199 -14.012 59.068 1.00 6.21 384 ASP A O 1
ATOM 2952 N N . TYR A 1 367 ? 21.119 -12.019 59.022 1.00 6.13 385 TYR A N 1
ATOM 2953 C CA . TYR A 1 367 ? 20.646 -12.262 57.641 1.00 6.22 385 TYR A CA 1
ATOM 2954 C C . TYR A 1 367 ? 21.804 -12.334 56.652 1.00 5.73 385 TYR A C 1
ATOM 2955 O O . TYR A 1 367 ? 21.936 -13.262 55.873 1.00 5.35 385 TYR A O 1
ATOM 2964 N N . THR A 1 368 ? 22.688 -11.351 56.726 1.00 5.33 386 THR A N 1
ATOM 2965 C CA . THR A 1 368 ? 23.826 -11.281 55.829 1.00 5.27 386 THR A CA 1
ATOM 2966 C C . THR A 1 368 ? 24.716 -12.490 56.019 1.00 4.86 386 THR A C 1
ATOM 2967 O O . THR A 1 368 ? 25.228 -13.034 55.037 1.00 4.54 386 THR A O 1
ATOM 2971 N N . ASN A 1 369 ? 24.914 -12.924 57.263 1.00 4.72 387 ASN A N 1
ATOM 2972 C CA . ASN A 1 369 ? 25.767 -14.075 57.513 1.00 4.72 387 ASN A CA 1
ATOM 2973 C C . ASN A 1 369 ? 25.199 -15.328 56.890 1.00 5.00 387 ASN A C 1
ATOM 2974 O O . ASN A 1 369 ? 25.933 -16.162 56.366 1.00 5.03 387 ASN A O 1
ATOM 2979 N N A SER A 1 370 ? 23.876 -15.461 56.907 0.70 5.30 388 SER A N 1
ATOM 2980 N N B SER A 1 370 ? 23.880 -15.469 56.895 0.30 5.23 388 SER A N 1
ATOM 2981 C CA A SER A 1 370 ? 23.247 -16.615 56.256 0.70 5.83 388 SER A CA 1
ATOM 2982 C CA B SER A 1 370 ? 23.285 -16.624 56.230 0.30 5.54 388 SER A CA 1
ATOM 2983 C C A SER A 1 370 ? 23.504 -16.529 54.737 0.70 5.64 388 SER A C 1
ATOM 2984 C C B SER A 1 370 ? 23.420 -16.548 54.709 0.30 5.51 388 SER A C 1
ATOM 2985 O O A SER A 1 370 ? 23.830 -17.545 54.124 0.70 5.86 388 SER A O 1
ATOM 2986 O O B SER A 1 370 ? 23.586 -17.587 54.076 0.30 5.77 388 SER A O 1
ATOM 2991 N N . GLU A 1 371 ? 23.369 -15.349 54.131 1.00 5.38 389 GLU A N 1
ATOM 2992 C CA . GLU A 1 371 ? 23.627 -15.199 52.692 1.00 5.46 389 GLU A CA 1
ATOM 2993 C C . GLU A 1 371 ? 25.073 -15.535 52.363 1.00 5.03 389 GLU A C 1
ATOM 2994 O O . GLU A 1 371 ? 25.341 -16.163 51.349 1.00 4.97 389 GLU A O 1
ATOM 3000 N N . PHE A 1 372 ? 26.017 -15.095 53.190 1.00 4.68 390 PHE A N 1
ATOM 3001 C CA . PHE A 1 372 ? 27.415 -15.380 52.944 1.00 4.49 390 PHE A CA 1
ATOM 3002 C C . PHE A 1 372 ? 27.712 -16.870 53.080 1.00 4.94 390 PHE A C 1
ATOM 3003 O O . PHE A 1 372 ? 28.450 -17.415 52.264 1.00 4.81 390 PHE A O 1
ATOM 3011 N N . GLU A 1 373 ? 27.136 -17.535 54.068 1.00 5.43 391 GLU A N 1
ATOM 3012 C CA . GLU A 1 373 ? 27.305 -18.963 54.226 1.00 6.43 391 GLU A CA 1
ATOM 3013 C C . GLU A 1 373 ? 26.840 -19.702 52.978 1.00 6.18 391 GLU A C 1
ATOM 3014 O O . GLU A 1 373 ? 27.447 -20.674 52.524 1.00 6.05 391 GLU A O 1
ATOM 3020 N N . LYS A 1 374 ? 25.739 -19.257 52.399 1.00 5.95 392 LYS A N 1
ATOM 3021 C CA . LYS A 1 374 ? 25.245 -19.903 51.183 1.00 6.24 392 LYS A CA 1
ATOM 3022 C C . LYS A 1 374 ? 26.285 -19.784 50.079 1.00 5.80 392 LYS A C 1
ATOM 3023 O O . LYS A 1 374 ? 26.398 -20.707 49.274 1.00 5.70 392 LYS A O 1
ATOM 3029 N N . VAL A 1 375 ? 27.019 -18.681 49.965 1.00 5.25 393 VAL A N 1
ATOM 3030 C CA . VAL A 1 375 ? 28.063 -18.627 48.928 1.00 5.20 393 VAL A CA 1
ATOM 3031 C C . VAL A 1 375 ? 29.139 -19.649 49.226 1.00 5.48 393 VAL A C 1
ATOM 3032 O O . VAL A 1 375 ? 29.566 -20.385 48.343 1.00 5.63 393 VAL A O 1
ATOM 3036 N N . LEU A 1 376 ? 29.531 -19.724 50.479 1.00 5.47 394 LEU A N 1
ATOM 3037 C CA . LEU A 1 376 ? 30.604 -20.681 50.853 1.00 5.95 394 LEU A CA 1
ATOM 3038 C C . LEU A 1 376 ? 30.246 -22.126 50.637 1.00 6.42 394 LEU A C 1
ATOM 3039 O O . LEU A 1 376 ? 31.143 -22.914 50.378 1.00 6.99 394 LEU A O 1
ATOM 3044 N N . ASN A 1 377 ? 28.951 -22.454 50.700 1.00 6.60 395 ASN A N 1
ATOM 3045 C CA . ASN A 1 377 ? 28.478 -23.815 50.521 1.00 7.15 395 ASN A CA 1
ATOM 3046 C C . ASN A 1 377 ? 28.124 -24.115 49.075 1.00 7.08 395 ASN A C 1
ATOM 3047 O O . ASN A 1 377 ? 27.700 -25.230 48.764 1.00 7.71 395 ASN A O 1
ATOM 3052 N N . GLY A 1 378 ? 28.299 -23.153 48.175 1.00 6.72 396 GLY A N 1
ATOM 3053 C CA . GLY A 1 378 ? 27.960 -23.426 46.792 1.00 6.94 396 GLY A CA 1
ATOM 3054 C C . GLY A 1 378 ? 26.496 -23.339 46.470 1.00 6.99 396 GLY A C 1
ATOM 3055 O O . GLY A 1 378 ? 26.044 -24.014 45.547 1.00 7.28 396 GLY A O 1
ATOM 3056 N N . ASP A 1 379 ? 25.732 -22.557 47.236 1.00 6.81 397 ASP A N 1
ATOM 3057 C CA . ASP A 1 379 ? 24.308 -22.343 47.004 1.00 7.31 397 ASP A CA 1
ATOM 3058 C C . ASP A 1 379 ? 24.036 -20.972 46.471 1.00 6.72 397 ASP A C 1
ATOM 3059 O O . ASP A 1 379 ? 22.900 -20.699 46.082 1.00 7.16 397 ASP A O 1
ATOM 3064 N N . SER A 1 380 ? 25.017 -20.089 46.423 1.00 5.94 398 SER A N 1
ATOM 3065 C CA . SER A 1 380 ? 24.788 -18.734 45.971 1.00 5.54 398 SER A CA 1
ATOM 3066 C C . SER A 1 380 ? 26.092 -18.162 45.425 1.00 5.15 398 SER A C 1
ATOM 3067 O O . SER A 1 380 ? 27.089 -18.891 45.297 1.00 5.25 398 SER A O 1
ATOM 3070 N N . THR A 1 381 ? 26.083 -16.868 45.128 1.00 4.80 399 THR A N 1
ATOM 3071 C CA . THR A 1 381 ? 27.238 -16.158 44.600 1.00 4.70 399 THR A CA 1
ATOM 3072 C C . THR A 1 381 ? 27.435 -14.836 45.330 1.00 4.42 399 THR A C 1
ATOM 3073 O O . THR A 1 381 ? 26.492 -14.344 45.939 1.00 4.26 399 THR A O 1
ATOM 3077 N N . PRO A 1 382 ? 28.661 -14.258 45.279 1.00 4.34 400 PRO A N 1
ATOM 3078 C CA . PRO A 1 382 ? 28.869 -12.988 45.975 1.00 4.25 400 PRO A CA 1
ATOM 3079 C C . PRO A 1 382 ? 27.900 -11.908 45.554 1.00 4.37 400 PRO A C 1
ATOM 3080 O O . PRO A 1 382 ? 27.354 -11.227 46.439 1.00 4.04 400 PRO A O 1
ATOM 3084 N N . GLU A 1 383 ? 27.623 -11.774 44.250 1.00 4.81 401 GLU A N 1
ATOM 3085 C CA . GLU A 1 383 ? 26.719 -10.707 43.830 1.00 5.55 401 GLU A CA 1
ATOM 3086 C C . GLU A 1 383 ? 25.320 -10.958 44.393 1.00 4.93 401 GLU A C 1
ATOM 3087 O O . GLU A 1 383 ? 24.657 -10.036 44.813 1.00 4.77 401 GLU A O 1
ATOM 3093 N N . LYS A 1 384 ? 24.833 -12.197 44.370 1.00 4.48 402 LYS A N 1
ATOM 3094 C CA . LYS A 1 384 ? 23.479 -12.441 44.876 1.00 4.34 402 LYS A CA 1
ATOM 3095 C C . LYS A 1 384 ? 23.424 -12.204 46.378 1.00 4.10 402 LYS A C 1
ATOM 3096 O O . LYS A 1 384 ? 22.457 -11.627 46.896 1.00 4.15 402 LYS A O 1
ATOM 3102 N N . ALA A 1 385 ? 24.442 -12.608 47.107 1.00 3.95 403 ALA A N 1
ATOM 3103 C CA . ALA A 1 385 ? 24.476 -12.392 48.526 1.00 3.83 403 ALA A CA 1
ATOM 3104 C C . ALA A 1 385 ? 24.407 -10.911 48.885 1.00 3.77 403 ALA A C 1
ATOM 3105 O O . ALA A 1 385 ? 23.705 -10.548 49.823 1.00 3.78 403 ALA A O 1
ATOM 3107 N N . LEU A 1 386 ? 25.151 -10.093 48.152 1.00 3.76 404 LEU A N 1
ATOM 3108 C CA . LEU A 1 386 ? 25.170 -8.658 48.412 1.00 3.75 404 LEU A CA 1
ATOM 3109 C C . LEU A 1 386 ? 23.885 -7.989 47.975 1.00 3.95 404 LEU A C 1
ATOM 3110 O O . LEU A 1 386 ? 23.444 -7.051 48.667 1.00 3.95 404 LEU A O 1
ATOM 3115 N N . LYS A 1 387 ? 23.286 -8.409 46.862 1.00 4.20 405 LYS A N 1
ATOM 3116 C CA . LYS A 1 387 ? 21.984 -7.879 46.452 1.00 4.64 405 LYS A CA 1
ATOM 3117 C C . LYS A 1 387 ? 20.968 -8.185 47.524 1.00 4.67 405 LYS A C 1
ATOM 3118 O O . LYS A 1 387 ? 20.211 -7.310 47.975 1.00 4.69 405 LYS A O 1
ATOM 3124 N N . ASN A 1 388 ? 20.929 -9.436 47.969 1.00 4.66 406 ASN A N 1
ATOM 3125 C CA . ASN A 1 388 ? 19.952 -9.831 48.996 1.00 4.96 406 ASN A CA 1
ATOM 3126 C C . ASN A 1 388 ? 20.159 -9.083 50.301 1.00 4.90 406 ASN A C 1
ATOM 3127 O O . ASN A 1 388 ? 19.192 -8.698 50.948 1.00 4.95 406 ASN A O 1
ATOM 3132 N N A SER A 1 389 ? 21.420 -8.885 50.663 0.50 4.63 407 SER A N 1
ATOM 3133 N N B SER A 1 389 ? 21.418 -8.880 50.676 0.50 4.80 407 SER A N 1
ATOM 3134 C CA A SER A 1 389 ? 21.745 -8.127 51.863 0.50 4.59 407 SER A CA 1
ATOM 3135 C CA B SER A 1 389 ? 21.752 -8.107 51.874 0.50 4.90 407 SER A CA 1
ATOM 3136 C C A SER A 1 389 ? 21.340 -6.660 51.742 0.50 4.77 407 SER A C 1
ATOM 3137 C C B SER A 1 389 ? 21.296 -6.655 51.733 0.50 4.94 407 SER A C 1
ATOM 3138 O O A SER A 1 389 ? 20.858 -6.096 52.711 0.50 4.98 407 SER A O 1
ATOM 3139 O O B SER A 1 389 ? 20.710 -6.095 52.653 0.50 5.14 407 SER A O 1
ATOM 3144 N N . GLU A 1 390 ? 21.526 -6.052 50.573 1.00 4.90 408 GLU A N 1
ATOM 3145 C CA . GLU A 1 390 ? 21.077 -4.680 50.332 1.00 5.13 408 GLU A CA 1
ATOM 3146 C C . GLU A 1 390 ? 19.555 -4.597 50.468 1.00 5.47 408 GLU A C 1
ATOM 3147 O O . GLU A 1 390 ? 19.033 -3.703 51.151 1.00 5.53 408 GLU A O 1
ATOM 3153 N N . ASP A 1 391 ? 18.828 -5.519 49.854 1.00 5.61 409 ASP A N 1
ATOM 3154 C CA . ASP A 1 391 ? 17.359 -5.542 49.976 1.00 6.05 409 ASP A CA 1
ATOM 3155 C C . ASP A 1 391 ? 16.892 -5.677 51.415 1.00 6.05 409 ASP A C 1
ATOM 3156 O O . ASP A 1 391 ? 15.969 -4.974 51.846 1.00 6.50 409 ASP A O 1
ATOM 3161 N N . ASN A 1 392 ? 17.548 -6.564 52.162 1.00 5.75 410 ASN A N 1
ATOM 3162 C CA . ASN A 1 392 ? 17.122 -6.797 53.537 1.00 5.91 410 ASN A CA 1
ATOM 3163 C C . ASN A 1 392 ? 17.411 -5.582 54.424 1.00 5.82 410 ASN A C 1
ATOM 3164 O O . ASN A 1 392 ? 16.599 -5.232 55.267 1.00 5.99 410 ASN A O 1
ATOM 3169 N N . ILE A 1 393 ? 18.569 -4.949 54.242 1.00 5.53 411 ILE A N 1
ATOM 3170 C CA . ILE A 1 393 ? 18.880 -3.719 54.981 1.00 5.68 411 ILE A CA 1
ATOM 3171 C C . ILE A 1 393 ? 17.878 -2.629 54.644 1.00 6.10 411 ILE A C 1
ATOM 3172 O O . ILE A 1 393 ? 17.363 -1.950 55.538 1.00 6.20 411 ILE A O 1
ATOM 3177 N N . ASN A 1 394 ? 17.575 -2.448 53.369 1.00 6.18 412 ASN A N 1
ATOM 3178 C CA . ASN A 1 394 ? 16.600 -1.419 52.974 1.00 6.74 412 ASN A CA 1
ATOM 3179 C C . ASN A 1 394 ? 15.261 -1.633 53.630 1.00 7.45 412 ASN A C 1
ATOM 3180 O O . ASN A 1 394 ? 14.687 -0.688 54.125 1.00 7.86 412 ASN A O 1
ATOM 3185 N N . LYS A 1 395 ? 14.794 -2.875 53.664 1.00 8.07 413 LYS A N 1
ATOM 3186 C CA . LYS A 1 395 ? 13.486 -3.162 54.296 1.00 9.45 413 LYS A CA 1
ATOM 3187 C C . LYS A 1 395 ? 13.550 -3.009 55.802 1.00 9.41 413 LYS A C 1
ATOM 3188 O O . LYS A 1 395 ? 12.655 -2.391 56.406 1.00 10.13 413 LYS A O 1
ATOM 3194 N N . THR A 1 396 ? 14.589 -3.532 56.433 1.00 9.05 414 THR A N 1
ATOM 3195 C CA . THR A 1 396 ? 14.714 -3.470 57.881 1.00 9.51 414 THR A CA 1
ATOM 3196 C C . THR A 1 396 ? 14.801 -2.020 58.367 1.00 9.92 414 THR A C 1
ATOM 3197 O O . THR A 1 396 ? 14.176 -1.641 59.377 1.00 10.35 414 THR A O 1
ATOM 3201 N N . MET A 1 397 ? 15.546 -1.176 57.660 1.00 10.06 415 MET A N 1
ATOM 3202 C CA . MET A 1 397 ? 15.834 0.180 58.125 1.00 10.57 415 MET A CA 1
ATOM 3203 C C . MET A 1 397 ? 15.002 1.257 57.453 1.00 10.60 415 MET A C 1
ATOM 3204 O O . MET A 1 397 ? 15.130 2.438 57.780 1.00 11.25 415 MET A O 1
ATOM 3209 N N . GLY A 1 398 ? 14.175 0.866 56.489 1.00 10.52 416 GLY A N 1
ATOM 3210 C CA . GLY A 1 398 ? 13.218 1.778 55.877 1.00 10.87 416 GLY A CA 1
ATOM 3211 C C . GLY A 1 398 ? 13.843 2.783 54.937 1.00 10.52 416 GLY A C 1
ATOM 3212 O O . GLY A 1 398 ? 13.403 3.926 54.900 1.00 11.09 416 GLY A O 1
ATOM 3213 N N . PHE A 1 399 ? 14.868 2.384 54.193 1.00 9.76 417 PHE A N 1
ATOM 3214 C CA . PHE A 1 399 ? 15.614 3.306 53.357 1.00 9.62 417 PHE A CA 1
ATOM 3215 C C . PHE A 1 399 ? 14.890 3.680 52.072 1.00 10.56 417 PHE A C 1
ATOM 3216 O O . PHE A 1 399 ? 14.217 2.836 51.479 1.00 11.41 417 PHE A O 1
ATOM 3224 N N . LYS A 1 400 ? 15.063 4.930 51.663 1.00 10.99 418 LYS A N 1
ATOM 3225 C CA . LYS A 1 400 ? 14.354 5.530 50.519 1.00 12.00 418 LYS A CA 1
ATOM 3226 C C . LYS A 1 400 ? 15.187 5.553 49.247 1.00 11.17 418 LYS A C 1
ATOM 3227 O O . LYS A 1 400 ? 14.658 5.858 48.165 1.00 10.77 418 LYS A O 1
#

Radius of gyration: 21.27 Å; Cα contacts (8 Å, |Δi|>4): 771; chains: 1; bounding box: 48×48×62 Å

B-factor: mean 10.38, std 6.75, range [2.14, 46.41]